Protein AF-0000000068945660 (afdb_homodimer)

Structure (mmCIF, N/CA/C/O backbone):
data_AF-0000000068945660-model_v1
#
loop_
_entity.id
_entity.type
_entity.pdbx_description
1 polymer 'Inositol polyphosphate multikinase'
#
loop_
_atom_site.group_PDB
_atom_site.id
_atom_site.type_symbol
_atom_site.label_atom_id
_atom_site.label_alt_id
_atom_site.label_comp_id
_atom_site.label_asym_id
_atom_site.label_entity_id
_atom_site.label_seq_id
_atom_site.pdbx_PDB_ins_code
_atom_site.Cartn_x
_atom_site.Cartn_y
_atom_site.Cartn_z
_atom_site.occupancy
_atom_site.B_iso_or_equiv
_atom_site.auth_seq_id
_atom_site.auth_comp_id
_atom_site.auth_asym_id
_atom_site.auth_atom_id
_atom_site.pdbx_PDB_model_num
ATOM 1 N N . MET A 1 1 ? -19.5 42.25 9.203 1 48.78 1 MET A N 1
ATOM 2 C CA . MET A 1 1 ? -18.922 41.156 8.406 1 48.78 1 MET A CA 1
ATOM 3 C C . MET A 1 1 ? -17.719 40.562 9.109 1 48.78 1 MET A C 1
ATOM 5 O O . MET A 1 1 ? -16.875 41.281 9.656 1 48.78 1 MET A O 1
ATOM 9 N N . LYS A 1 2 ? -17.875 39.281 9.578 1 67 2 LYS A N 1
ATOM 10 C CA . LYS A 1 2 ? -16.797 38.688 10.383 1 67 2 LYS A CA 1
ATOM 11 C C . LYS A 1 2 ? -15.461 38.844 9.672 1 67 2 LYS A C 1
ATOM 13 O O . LYS A 1 2 ? -15.352 38.562 8.469 1 67 2 LYS A O 1
ATOM 18 N N . MET A 1 3 ? -14.555 39.531 10.234 1 86.38 3 MET A N 1
ATOM 19 C CA . MET A 1 3 ? -13.25 39.812 9.633 1 86.38 3 MET A CA 1
ATOM 20 C C . MET A 1 3 ? -12.414 38.531 9.578 1 86.38 3 MET A C 1
ATOM 22 O O . MET A 1 3 ? -12.148 37.906 10.609 1 86.38 3 MET A O 1
ATOM 26 N N . LEU A 1 4 ? -12.234 37.969 8.391 1 94.12 4 LEU A N 1
ATOM 27 C CA . LEU A 1 4 ? -11.406 36.781 8.164 1 94.12 4 LEU A CA 1
ATOM 28 C C . LEU A 1 4 ? -9.93 37.188 8.102 1 94.12 4 LEU A C 1
ATOM 30 O O . LEU A 1 4 ? -9.586 38.25 7.621 1 94.12 4 LEU A O 1
ATOM 34 N N . LYS A 1 5 ? -9.141 36.406 8.711 1 93.69 5 LYS A N 1
ATOM 35 C CA . LYS A 1 5 ? -7.707 36.656 8.742 1 93.69 5 LYS A CA 1
ATOM 36 C C . LYS A 1 5 ? -6.922 35.438 8.242 1 93.69 5 LYS A C 1
ATOM 38 O O . LYS A 1 5 ? -7.484 34.344 8.102 1 93.69 5 LYS A O 1
ATOM 43 N N . ASP A 1 6 ? -5.633 35.594 7.969 1 92.81 6 ASP A N 1
ATOM 44 C CA . ASP A 1 6 ? -4.75 34.5 7.586 1 92.81 6 ASP A CA 1
ATOM 45 C C . ASP A 1 6 ? -4.598 33.5 8.727 1 92.81 6 ASP A C 1
ATOM 47 O O . ASP A 1 6 ? -4.504 33.906 9.898 1 92.81 6 ASP A O 1
ATOM 51 N N . PRO A 1 7 ? -4.629 32.25 8.422 1 93.56 7 PRO A N 1
ATOM 52 C CA . PRO A 1 7 ? -4.379 31.266 9.484 1 93.56 7 PRO A CA 1
ATOM 53 C C . PRO A 1 7 ? -2.934 31.281 9.977 1 93.56 7 PRO A C 1
ATOM 55 O O . PRO A 1 7 ? -2.008 31.031 9.203 1 93.56 7 PRO A O 1
ATOM 58 N N . GLU A 1 8 ? -2.76 31.453 11.195 1 89.75 8 GLU A N 1
ATOM 59 C CA . GLU A 1 8 ? -1.437 31.609 11.789 1 89.75 8 GLU A CA 1
ATOM 60 C C . GLU A 1 8 ? -0.674 30.297 11.797 1 89.75 8 GLU A C 1
ATOM 62 O O . GLU A 1 8 ? 0.556 30.281 11.719 1 89.75 8 GLU A O 1
ATOM 67 N N . HIS A 1 9 ? -1.387 29.172 11.75 1 91.25 9 HIS A N 1
ATOM 68 C CA . HIS A 1 9 ? -0.717 27.906 12.039 1 91.25 9 HIS A CA 1
ATOM 69 C C . HIS A 1 9 ? -0.735 26.984 10.828 1 91.25 9 HIS A C 1
ATOM 71 O O . HIS A 1 9 ? -0.518 25.781 10.961 1 91.25 9 HIS A O 1
ATOM 77 N N . GLN A 1 10 ? -0.951 27.547 9.711 1 89.25 10 GLN A N 1
ATOM 78 C CA . GLN A 1 10 ? -0.88 26.75 8.492 1 89.25 10 GLN A CA 1
ATOM 79 C C . GLN A 1 10 ? 0.529 26.203 8.273 1 89.25 10 GLN A C 1
ATOM 81 O O . GLN A 1 10 ? 1.512 26.938 8.43 1 89.25 10 GLN A O 1
ATOM 86 N N . VAL A 1 11 ? 0.665 24.938 7.906 1 89.81 11 VAL A N 1
ATOM 87 C CA . VAL A 1 11 ? 1.979 24.312 7.801 1 89.81 11 VAL A CA 1
ATOM 88 C C . VAL A 1 11 ? 2.291 24.016 6.34 1 89.81 11 VAL A C 1
ATOM 90 O O . VAL A 1 11 ? 3.457 23.891 5.957 1 89.81 11 VAL A O 1
ATOM 93 N N . ALA A 1 12 ? 1.271 23.75 5.574 1 86.25 12 ALA A N 1
ATOM 94 C CA . ALA A 1 12 ? 1.435 23.422 4.16 1 86.25 12 ALA A CA 1
ATOM 95 C C . ALA A 1 12 ? 0.231 23.875 3.344 1 86.25 12 ALA A C 1
ATOM 97 O O . ALA A 1 12 ? -0.66 24.547 3.867 1 86.25 12 ALA A O 1
ATOM 98 N N . GLY A 1 13 ? 0.303 23.609 2.078 1 82.44 13 GLY A N 1
ATOM 99 C CA . GLY A 1 13 ? -0.79 24.016 1.21 1 82.44 13 GLY A CA 1
ATOM 100 C C . GLY A 1 13 ? -0.585 25.391 0.594 1 82.44 13 GLY A C 1
ATOM 101 O O . GLY A 1 13 ? 0.469 26 0.772 1 82.44 13 GLY A O 1
ATOM 102 N N . HIS A 1 14 ? -1.622 25.781 -0.123 1 83.38 14 HIS A N 1
ATOM 103 C CA . HIS A 1 14 ? -1.577 27.078 -0.79 1 83.38 14 HIS A CA 1
ATOM 104 C C . HIS A 1 14 ? -1.813 28.219 0.199 1 83.38 14 HIS A C 1
ATOM 106 O O . HIS A 1 14 ? -2.953 28.469 0.594 1 83.38 14 HIS A O 1
ATOM 112 N N . MET A 1 15 ? -0.759 28.859 0.559 1 80.69 15 MET A N 1
ATOM 113 C CA . MET A 1 15 ? -0.824 29.922 1.568 1 80.69 15 MET A CA 1
ATOM 114 C C . MET A 1 15 ? -1.135 31.266 0.928 1 80.69 15 MET A C 1
ATOM 116 O O . MET A 1 15 ? -0.737 31.516 -0.21 1 80.69 15 MET A O 1
ATOM 120 N N . ALA A 1 16 ? -1.88 32.031 1.742 1 82.94 16 ALA A N 1
ATOM 121 C CA . ALA A 1 16 ? -2.139 33.406 1.333 1 82.94 16 ALA A CA 1
ATOM 122 C C . ALA A 1 16 ? -0.887 34.281 1.483 1 82.94 16 ALA A C 1
ATOM 124 O O . ALA A 1 16 ? -0.666 34.875 2.535 1 82.94 16 ALA A O 1
ATOM 125 N N . LYS A 1 17 ? 0.002 34.156 0.537 1 78.25 17 LYS A N 1
ATOM 126 C CA . LYS A 1 17 ? 1.239 34.938 0.564 1 78.25 17 LYS A CA 1
ATOM 127 C C . LYS A 1 17 ? 1.537 35.531 -0.804 1 78.25 17 LYS A C 1
ATOM 129 O O . LYS A 1 17 ? 1.308 34.906 -1.835 1 78.25 17 LYS A O 1
ATOM 134 N N . ASP A 1 18 ? 2.033 36.75 -0.7 1 80.19 18 ASP A N 1
ATOM 135 C CA . ASP A 1 18 ? 2.516 37.438 -1.901 1 80.19 18 ASP A CA 1
ATOM 136 C C . ASP A 1 18 ? 1.426 37.5 -2.971 1 80.19 18 ASP A C 1
ATOM 138 O O . ASP A 1 18 ? 1.672 37.188 -4.137 1 80.19 18 ASP A O 1
ATOM 142 N N . GLY A 1 19 ? 0.211 37.781 -2.564 1 81.81 19 GLY A N 1
ATOM 143 C CA . GLY A 1 19 ? -0.891 37.969 -3.494 1 81.81 19 GLY A CA 1
ATOM 144 C C . GLY A 1 19 ? -1.546 36.688 -3.914 1 81.81 19 GLY A C 1
ATOM 145 O O . GLY A 1 19 ? -2.475 36.688 -4.727 1 81.81 19 GLY A O 1
ATOM 146 N N . ARG A 1 20 ? -1.062 35.781 -3.406 1 87.88 20 ARG A N 1
ATOM 147 C CA . ARG A 1 20 ? -1.645 34.469 -3.732 1 87.88 20 ARG A CA 1
ATOM 148 C C . ARG A 1 20 ? -2.873 34.188 -2.875 1 87.88 20 ARG A C 1
ATOM 150 O O . ARG A 1 20 ? -2.91 34.562 -1.695 1 87.88 20 ARG A O 1
ATOM 157 N N . LEU A 1 21 ? -3.844 33.469 -3.514 1 93.06 21 LEU A N 1
ATOM 158 C CA . LEU A 1 21 ? -5.062 33.062 -2.832 1 93.06 21 LEU A CA 1
ATOM 159 C C . LEU A 1 21 ? -4.77 31.953 -1.821 1 93.06 21 LEU A C 1
ATOM 161 O O . LEU A 1 21 ? -4.055 31 -2.131 1 93.06 21 LEU A O 1
ATOM 165 N N . GLY A 1 22 ? -5.254 32.125 -0.575 1 95.19 22 GLY A N 1
ATOM 166 C CA . GLY A 1 22 ? -5.074 31.141 0.469 1 95.19 22 GLY A CA 1
ATOM 167 C C . GLY A 1 22 ? -6.238 31.062 1.436 1 95.19 22 GLY A C 1
ATOM 168 O O . GLY A 1 22 ? -7.223 31.797 1.285 1 95.19 22 GLY A O 1
ATOM 169 N N . PRO A 1 23 ? -6.105 30.188 2.328 1 96.75 23 PRO A N 1
ATOM 170 C CA . PRO A 1 23 ? -7.191 30.016 3.293 1 96.75 23 PRO A CA 1
ATOM 171 C C . PRO A 1 23 ? -7.266 31.156 4.305 1 96.75 23 PRO A C 1
ATOM 173 O O . PRO A 1 23 ? -6.34 31.969 4.398 1 96.75 23 PRO A O 1
ATOM 176 N N . LEU A 1 24 ? -8.438 31.188 4.996 1 96.69 24 LEU A N 1
ATOM 177 C CA . LEU A 1 24 ? -8.703 32.156 6.043 1 96.69 24 LEU A CA 1
ATOM 178 C C . LEU A 1 24 ? -9.328 31.516 7.262 1 96.69 24 LEU A C 1
ATOM 180 O O . LEU A 1 24 ? -9.797 30.375 7.184 1 96.69 24 LEU A O 1
ATOM 184 N N . VAL A 1 25 ? -9.258 32.219 8.391 1 97.25 25 VAL A N 1
ATOM 185 C CA . VAL A 1 25 ? -9.938 31.766 9.594 1 97.25 25 VAL A CA 1
ATOM 186 C C . VAL A 1 25 ? -10.734 32.938 10.203 1 97.25 25 VAL A C 1
ATOM 188 O O . VAL A 1 25 ? -10.391 34.094 10.008 1 97.25 25 VAL A O 1
ATOM 191 N N . ASP A 1 26 ? -11.82 32.594 10.961 1 96.62 26 ASP A N 1
ATOM 192 C CA . ASP A 1 26 ? -12.641 33.656 11.555 1 96.62 26 ASP A CA 1
ATOM 193 C C . ASP A 1 26 ? -12.266 33.875 13.016 1 96.62 26 ASP A C 1
ATOM 195 O O . ASP A 1 26 ? -12.82 34.75 13.68 1 96.62 26 ASP A O 1
ATOM 199 N N . GLY A 1 27 ? -11.414 33.062 13.562 1 94.44 27 GLY A N 1
ATOM 200 C CA . GLY A 1 27 ? -11.023 33.156 14.961 1 94.44 27 GLY A CA 1
ATOM 201 C C . GLY A 1 27 ? -12.039 32.562 15.914 1 94.44 27 GLY A C 1
ATOM 202 O O . GLY A 1 27 ? -11.922 32.719 17.125 1 94.44 27 GLY A O 1
ATOM 203 N N . GLU A 1 28 ? -12.992 31.953 15.344 1 96.19 28 GLU A N 1
ATOM 204 C CA . GLU A 1 28 ? -14.055 31.375 16.156 1 96.19 28 GLU A CA 1
ATOM 205 C C . GLU A 1 28 ? -14.234 29.891 15.844 1 96.19 28 GLU A C 1
ATOM 207 O O . GLU A 1 28 ? -15.328 29.344 15.984 1 96.19 28 GLU A O 1
ATOM 212 N N . GLY A 1 29 ? -13.164 29.344 15.25 1 97.31 29 GLY A N 1
ATOM 213 C CA . GLY A 1 29 ? -13.18 27.891 15.094 1 97.31 29 GLY A CA 1
ATOM 214 C C . GLY A 1 29 ? -13.508 27.453 13.68 1 97.31 29 GLY A C 1
ATOM 215 O O . GLY A 1 29 ? -13.688 26.25 13.43 1 97.31 29 GLY A O 1
ATOM 216 N N . ARG A 1 30 ? -13.57 28.406 12.789 1 98.12 30 ARG A N 1
ATOM 217 C CA . ARG A 1 30 ? -13.883 28.031 11.414 1 98.12 30 ARG A CA 1
ATOM 218 C C . ARG A 1 30 ? -12.711 28.312 10.484 1 98.12 30 ARG A C 1
ATOM 220 O O . ARG A 1 30 ? -12.016 29.328 10.648 1 98.12 30 ARG A O 1
ATOM 227 N N . PHE A 1 31 ? -12.508 27.469 9.586 1 98 31 PHE A N 1
ATOM 228 C CA . PHE A 1 31 ? -11.477 27.516 8.555 1 98 31 PHE A CA 1
ATOM 229 C C . PHE A 1 31 ? -12.102 27.641 7.172 1 98 31 PHE A C 1
ATOM 231 O O . PHE A 1 31 ? -13 26.859 6.82 1 98 31 PHE A O 1
ATOM 238 N N . PHE A 1 32 ? -11.688 28.641 6.402 1 97.81 32 PHE A N 1
ATOM 239 C CA . PHE A 1 32 ? -12.211 28.906 5.07 1 97.81 32 PHE A CA 1
ATOM 240 C C . PHE A 1 32 ? -11.18 28.578 4 1 97.81 32 PHE A C 1
ATOM 242 O O . PHE A 1 32 ? -10.195 29.297 3.834 1 97.81 32 PHE A O 1
ATOM 249 N N . LYS A 1 33 ? -11.422 27.531 3.27 1 97.25 33 LYS A N 1
ATOM 250 C CA . LYS A 1 33 ? -10.531 27.109 2.195 1 97.25 33 LYS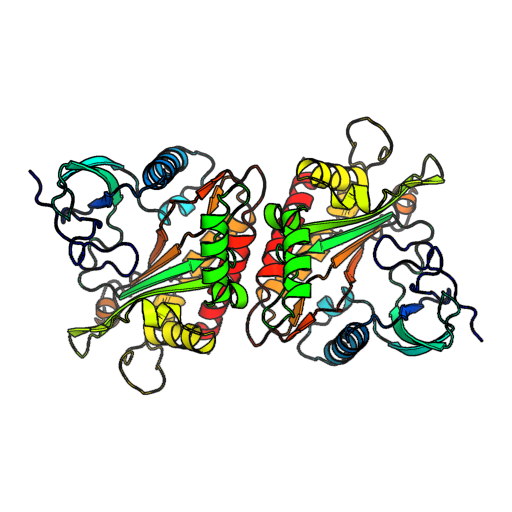 A CA 1
ATOM 251 C C . LYS A 1 33 ? -11.078 27.531 0.832 1 97.25 33 LYS A C 1
ATOM 253 O O . LYS A 1 33 ? -12.141 27.078 0.416 1 97.25 33 LYS A O 1
ATOM 258 N N . PRO A 1 34 ? -10.328 28.391 0.151 1 97 34 PRO A N 1
ATOM 259 C CA . PRO A 1 34 ? -10.844 28.812 -1.154 1 97 34 PRO A CA 1
ATOM 260 C C . PRO A 1 34 ? -10.914 27.672 -2.158 1 97 34 PRO A C 1
ATOM 262 O O . PRO A 1 34 ? -10.094 26.75 -2.111 1 97 34 PRO A O 1
ATOM 265 N N . PHE A 1 35 ? -11.906 27.734 -3.082 1 95.88 35 PHE A N 1
ATOM 266 C CA . PHE A 1 35 ? -11.992 26.766 -4.16 1 95.88 35 PHE A CA 1
ATOM 267 C C . PHE A 1 35 ? -10.758 26.828 -5.051 1 95.88 35 PHE A C 1
ATOM 269 O O . PHE A 1 35 ? -10.414 27.891 -5.559 1 95.88 35 PHE A O 1
ATOM 276 N N . GLN A 1 36 ? -10.156 25.688 -5.184 1 90.69 36 GLN A N 1
ATOM 277 C CA . GLN A 1 36 ? -9.023 25.609 -6.094 1 90.69 36 GLN A CA 1
ATOM 278 C C . GLN A 1 36 ? -9.484 25.469 -7.539 1 90.69 36 GLN A C 1
ATOM 280 O O . GLN A 1 36 ? -10.633 25.109 -7.797 1 90.69 36 GLN A O 1
ATOM 285 N N . SER A 1 37 ? -8.656 25.703 -8.43 1 88.31 37 SER A N 1
ATOM 286 C CA . SER A 1 37 ? -8.984 25.781 -9.844 1 88.31 37 SER A CA 1
ATOM 287 C C . SER A 1 37 ? -9.164 24.391 -10.445 1 88.31 37 SER A C 1
ATOM 289 O O . SER A 1 37 ? -8.961 23.375 -9.766 1 88.31 37 SER A O 1
ATOM 291 N N . ASN A 1 38 ? -9.688 24.375 -11.625 1 87.75 38 ASN A N 1
ATOM 292 C CA . ASN A 1 38 ? -9.781 23.188 -12.469 1 87.75 38 ASN A CA 1
ATOM 293 C C . ASN A 1 38 ? -10.656 22.125 -11.828 1 87.75 38 ASN A C 1
ATOM 295 O O . ASN A 1 38 ? -10.336 20.938 -11.891 1 87.75 38 ASN A O 1
ATOM 299 N N . GLY A 1 39 ? -11.703 22.609 -11.125 1 90.81 39 GLY A N 1
ATOM 300 C CA . GLY A 1 39 ? -12.688 21.672 -10.609 1 90.81 39 GLY A CA 1
ATOM 301 C C . GLY A 1 39 ? -12.289 21.062 -9.281 1 90.81 39 GLY A C 1
ATOM 302 O O . GLY A 1 39 ? -13.078 20.328 -8.664 1 90.81 39 GLY A O 1
ATOM 303 N N . ARG A 1 40 ? -11.156 21.359 -8.773 1 92.31 40 ARG A N 1
ATOM 304 C CA . ARG A 1 40 ? -10.625 20.766 -7.547 1 92.31 40 ARG A CA 1
ATOM 305 C C . ARG A 1 40 ? -11.438 21.203 -6.332 1 92.31 40 ARG A C 1
ATOM 307 O O . ARG A 1 40 ? -11.703 20.406 -5.434 1 92.31 40 ARG A O 1
ATOM 314 N N . GLY A 1 41 ? -11.75 22.5 -6.301 1 95.44 41 GLY A N 1
ATOM 315 C CA . GLY A 1 41 ? -12.578 23 -5.211 1 95.44 41 GLY A CA 1
ATOM 316 C C . GLY A 1 41 ? -13.945 22.344 -5.152 1 95.44 41 GLY A C 1
ATOM 317 O O . GLY A 1 41 ? -14.414 21.969 -4.074 1 95.44 41 GLY A O 1
ATOM 318 N N . GLU A 1 42 ? -14.547 22.219 -6.316 1 96.38 42 GLU A N 1
ATOM 319 C CA . GLU A 1 42 ? -15.852 21.562 -6.41 1 96.38 42 GLU A CA 1
ATOM 320 C C . GLU A 1 42 ? -15.766 20.094 -5.984 1 96.38 42 GLU A C 1
ATOM 322 O O . GLU A 1 42 ? -16.641 19.594 -5.289 1 96.38 42 GLU A O 1
ATOM 327 N N . ASN A 1 43 ? -14.734 19.438 -6.402 1 96.75 43 ASN A N 1
ATOM 328 C CA . ASN A 1 43 ? -14.539 18.031 -6.035 1 96.75 43 ASN A CA 1
ATOM 329 C C . ASN A 1 43 ? -14.422 17.859 -4.523 1 96.75 43 ASN A C 1
ATOM 331 O O . ASN A 1 43 ? -15.008 16.938 -3.957 1 96.75 43 ASN A O 1
ATOM 335 N N . GLU A 1 44 ? -13.672 18.734 -3.963 1 98.06 44 GLU A N 1
ATOM 336 C CA . GLU A 1 44 ? -13.484 18.641 -2.518 1 98.06 44 GLU A CA 1
ATOM 337 C C . GLU A 1 44 ? -14.789 18.906 -1.776 1 98.06 44 GLU A C 1
ATOM 339 O O . GLU A 1 44 ? -15.125 18.219 -0.812 1 98.06 44 GLU A O 1
ATOM 344 N N . ALA A 1 45 ? -15.523 19.906 -2.203 1 97.94 45 ALA A N 1
ATOM 345 C CA . ALA A 1 45 ? -16.828 20.188 -1.597 1 97.94 45 ALA A CA 1
ATOM 346 C C . ALA A 1 45 ? -17.766 18.984 -1.728 1 97.94 45 ALA A C 1
ATOM 348 O O . ALA A 1 45 ? -18.438 18.625 -0.769 1 97.94 45 ALA A O 1
ATOM 349 N N . LYS A 1 46 ? -17.781 18.422 -2.891 1 97.62 46 LYS A N 1
ATOM 350 C CA . LYS A 1 46 ? -18.609 17.25 -3.133 1 97.62 46 LYS A CA 1
ATOM 351 C C . LYS A 1 46 ? -18.203 16.094 -2.211 1 97.62 46 LYS A C 1
ATOM 353 O O . LYS A 1 46 ? -19.062 15.367 -1.708 1 97.62 46 LYS A O 1
ATOM 358 N N . PHE A 1 47 ? -16.969 15.906 -2.006 1 98.38 47 PHE A N 1
ATOM 359 C CA . PHE A 1 47 ? -16.484 14.875 -1.084 1 98.38 47 PHE A CA 1
ATOM 360 C C . PHE A 1 47 ? -17.047 15.109 0.316 1 98.38 47 PHE A C 1
ATOM 362 O O . PHE A 1 47 ? -17.609 14.203 0.924 1 98.38 47 PHE A O 1
ATOM 369 N N . TYR A 1 48 ? -16.828 16.344 0.796 1 98.06 48 TYR A N 1
ATOM 370 C CA . TYR A 1 48 ? -17.281 16.641 2.15 1 98.06 48 TYR A CA 1
ATOM 371 C C . TYR A 1 48 ? -18.781 16.422 2.279 1 98.06 48 TYR A C 1
ATOM 373 O O . TYR A 1 48 ? -19.25 15.906 3.297 1 98.06 48 TYR A O 1
ATOM 381 N N . GLU A 1 49 ? -19.469 16.797 1.256 1 97.06 49 GLU A N 1
ATOM 382 C CA . GLU A 1 49 ? -20.922 16.609 1.271 1 97.06 49 GLU A CA 1
ATOM 383 C C . GLU A 1 49 ? -21.281 15.125 1.329 1 97.06 49 GLU A C 1
ATOM 385 O O . GLU A 1 49 ? -22.094 14.711 2.158 1 97.06 49 GLU A O 1
ATOM 390 N N . SER A 1 50 ? -20.6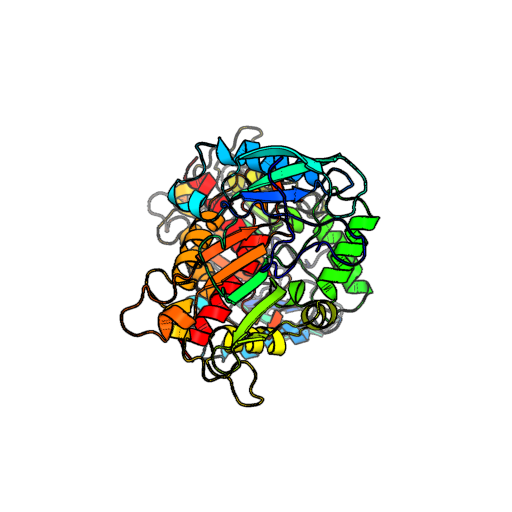41 14.375 0.506 1 96.56 50 SER A N 1
ATOM 391 C CA . SER A 1 50 ? -20.875 12.938 0.454 1 96.56 50 SER A CA 1
ATOM 392 C C . SER A 1 50 ? -20.422 12.25 1.74 1 96.56 50 SER A C 1
ATOM 394 O O . SER A 1 50 ? -21.156 11.438 2.309 1 96.56 50 SER A O 1
ATOM 396 N N . PHE A 1 51 ? -19.328 12.594 2.215 1 97.75 51 PHE A N 1
ATOM 397 C CA . PHE A 1 51 ? -18.719 11.977 3.391 1 97.75 51 PHE A CA 1
ATOM 398 C C . PHE A 1 51 ? -19.562 12.258 4.637 1 97.75 51 PHE A C 1
ATOM 400 O O . PHE A 1 51 ? -19.797 11.359 5.445 1 97.75 51 PHE A O 1
ATOM 407 N N . SER A 1 52 ? -20 13.484 4.781 1 95.88 52 SER A N 1
ATOM 408 C CA . SER A 1 52 ? -20.703 13.906 5.988 1 95.88 52 SER A CA 1
ATOM 409 C C . SER A 1 52 ? -22.047 13.195 6.125 1 95.88 52 SER A C 1
ATOM 411 O O . SER A 1 52 ? -22.531 12.977 7.242 1 95.88 52 SER A O 1
ATOM 413 N N . SER A 1 53 ? -22.594 12.75 5.059 1 95.12 53 SER A N 1
ATOM 414 C CA . SER A 1 53 ? -23.922 12.141 5.098 1 95.12 53 SER A CA 1
ATOM 415 C C . SER A 1 53 ? -23.844 10.633 4.891 1 95.12 53 SER A C 1
ATOM 417 O O . SER A 1 53 ? -24.859 9.938 4.945 1 95.12 53 SER A O 1
ATOM 419 N N . ASN A 1 54 ? -22.688 10.117 4.668 1 97.12 54 ASN A N 1
ATOM 420 C CA . ASN A 1 54 ? -22.547 8.703 4.34 1 97.12 54 ASN A CA 1
ATOM 421 C C . ASN A 1 54 ? -22.656 7.828 5.582 1 97.12 54 ASN A C 1
ATOM 423 O O . ASN A 1 54 ? -21.734 7.801 6.41 1 97.12 54 ASN A O 1
ATOM 427 N N . LYS A 1 55 ? -23.625 7.066 5.73 1 97.06 55 LYS A N 1
ATOM 428 C CA . LYS A 1 55 ? -23.906 6.262 6.914 1 97.06 55 LYS A CA 1
ATOM 429 C C . LYS A 1 55 ? -22.953 5.074 7.012 1 97.06 55 LYS A C 1
ATOM 431 O O . LYS A 1 55 ? -22.844 4.441 8.07 1 97.06 55 LYS A O 1
ATOM 436 N N . ASN A 1 56 ? -22.281 4.773 5.949 1 97.19 56 ASN A N 1
ATOM 437 C CA . ASN A 1 56 ? -21.359 3.648 5.941 1 97.19 56 ASN A CA 1
ATOM 438 C C . ASN A 1 56 ? -20 4.035 6.543 1 97.19 56 ASN A C 1
ATOM 440 O O . ASN A 1 56 ? -19.141 3.176 6.746 1 97.19 56 ASN A O 1
ATOM 444 N N . VAL A 1 57 ? -19.766 5.273 6.832 1 97.88 57 VAL A N 1
ATOM 445 C CA . VAL A 1 57 ? -18.562 5.711 7.531 1 97.88 57 VAL A CA 1
ATOM 446 C C . VAL A 1 57 ? -18.766 5.609 9.039 1 97.88 57 VAL A C 1
ATOM 448 O O . VAL A 1 57 ? -19.672 6.254 9.594 1 97.88 57 VAL A O 1
ATOM 451 N N . PRO A 1 58 ? -17.922 4.84 9.719 1 97.81 58 PRO A N 1
ATOM 452 C CA . PRO A 1 58 ? -18.094 4.695 11.164 1 97.81 58 PRO A CA 1
ATOM 453 C C . PRO A 1 58 ? -17.906 6.008 11.922 1 97.81 58 PRO A C 1
ATOM 455 O O . PRO A 1 58 ? -17.047 6.816 11.547 1 97.81 58 PRO A O 1
ATOM 458 N N . ASP A 1 59 ? -18.547 6.145 13.023 1 97.12 59 ASP A N 1
ATOM 459 C CA . ASP A 1 59 ? -18.5 7.371 13.812 1 97.12 59 ASP A CA 1
ATOM 460 C C . ASP A 1 59 ? -17.078 7.648 14.32 1 97.12 59 ASP A C 1
ATOM 462 O O . ASP A 1 59 ? -16.625 8.797 14.305 1 97.12 59 ASP A O 1
ATOM 466 N N . HIS A 1 60 ? -16.453 6.625 14.719 1 96.75 60 HIS A N 1
ATOM 467 C CA . HIS A 1 60 ? -15.141 6.816 15.312 1 96.75 60 HIS A CA 1
ATOM 468 C C . HIS A 1 60 ? -14.117 7.23 14.25 1 96.75 60 HIS A C 1
ATOM 470 O O . HIS A 1 60 ? -13.023 7.691 14.586 1 96.75 60 HIS A O 1
ATOM 476 N N . ILE A 1 61 ? -14.453 7.039 12.922 1 98.38 61 ILE A N 1
ATOM 477 C CA . ILE A 1 61 ? -13.578 7.445 11.828 1 98.38 61 ILE A CA 1
ATOM 478 C C . ILE A 1 61 ? -13.836 8.914 11.484 1 98.38 61 ILE A C 1
ATOM 480 O O . ILE A 1 61 ? -12.914 9.633 11.086 1 98.38 61 ILE A O 1
ATOM 484 N N . ARG A 1 62 ? -15.008 9.43 11.664 1 97.69 62 ARG A N 1
ATOM 485 C CA . ARG A 1 62 ? -15.414 10.781 11.289 1 97.69 62 ARG A CA 1
ATOM 486 C C . ARG A 1 62 ? -14.57 11.828 12.008 1 97.69 62 ARG A C 1
ATOM 488 O O . ARG A 1 62 ? -14.305 12.906 11.469 1 97.69 62 ARG A O 1
ATOM 495 N N . GLY A 1 63 ? -14.141 11.438 13.148 1 97.12 63 GLY A N 1
ATOM 496 C CA . GLY A 1 63 ? -13.367 12.367 13.953 1 97.12 63 GLY A CA 1
ATOM 497 C C . GLY A 1 63 ? -12.016 12.703 13.352 1 97.12 63 GLY A C 1
ATOM 498 O O . GLY A 1 63 ? -11.367 13.672 13.758 1 97.12 63 GLY A O 1
ATOM 499 N N . TYR A 1 64 ? -11.555 11.914 12.398 1 98.62 64 TYR A N 1
ATOM 500 C CA . TYR A 1 64 ? -10.258 12.141 11.773 1 98.62 64 TYR A CA 1
ATOM 501 C C . TYR A 1 64 ? -10.391 13.102 10.594 1 98.62 64 TYR A C 1
ATOM 503 O O . TYR A 1 64 ? -9.406 13.383 9.906 1 98.62 64 TYR A O 1
ATOM 511 N N . PHE A 1 65 ? -11.562 13.594 10.344 1 98.62 65 PHE A N 1
ATOM 512 C CA . PHE A 1 65 ? -11.836 14.531 9.258 1 98.62 65 PHE A CA 1
ATOM 513 C C . PHE A 1 65 ? -12.391 15.844 9.805 1 98.62 65 PHE A C 1
ATOM 515 O O . PHE A 1 65 ? -13.18 15.844 10.75 1 98.62 65 PHE A O 1
ATOM 522 N N . PRO A 1 66 ? -11.961 16.984 9.195 1 98 66 PRO A N 1
ATOM 523 C CA . PRO A 1 66 ? -12.594 18.234 9.625 1 98 66 PRO A CA 1
ATOM 524 C C . PRO A 1 66 ? -14.102 18.234 9.406 1 98 66 PRO A C 1
ATOM 526 O O . PRO A 1 66 ? -14.586 17.719 8.391 1 98 66 PRO A O 1
ATOM 529 N N . VAL A 1 67 ? -14.758 18.781 10.328 1 97.94 67 VAL A N 1
ATOM 530 C CA . VAL A 1 67 ? -16.203 18.906 10.164 1 97.94 67 VAL A CA 1
ATOM 531 C C . VAL A 1 67 ? -16.516 19.906 9.055 1 97.94 67 VAL A C 1
ATOM 533 O O . VAL A 1 67 ? -15.914 20.984 8.992 1 97.94 67 VAL A O 1
ATOM 536 N N . TYR A 1 68 ? -17.406 19.531 8.234 1 98.12 68 TYR A N 1
ATOM 537 C CA . TYR A 1 68 ? -17.812 20.328 7.078 1 98.12 68 TYR A CA 1
ATOM 538 C C . TYR A 1 68 ? -19.031 21.188 7.406 1 98.12 68 TYR A C 1
ATOM 540 O O . TYR A 1 68 ? -20.047 20.688 7.906 1 98.12 68 TYR A O 1
ATOM 548 N N . HIS A 1 69 ? -18.969 22.484 7.137 1 98 69 HIS A N 1
ATOM 549 C CA . HIS A 1 69 ? -20.047 23.406 7.457 1 98 69 HIS A CA 1
ATOM 550 C C . HIS A 1 69 ? -20.656 24.016 6.191 1 98 69 HIS A C 1
ATOM 552 O O . HIS A 1 69 ? -21.328 25.047 6.254 1 98 69 HIS A O 1
ATOM 558 N N . GLY A 1 70 ? -20.266 23.422 5.043 1 97.81 70 GLY A N 1
ATOM 559 C CA . GLY A 1 70 ? -20.812 23.922 3.787 1 97.81 70 GLY A CA 1
ATOM 560 C C . GLY A 1 70 ? -19.844 24.828 3.047 1 97.81 70 GLY A C 1
ATOM 561 O O . GLY A 1 70 ? -18.641 24.703 3.189 1 97.81 70 GLY A O 1
ATOM 562 N N . THR A 1 71 ? -20.375 25.562 2.127 1 98.06 71 THR A N 1
ATOM 563 C CA . THR A 1 71 ? -19.609 26.531 1.344 1 98.06 71 THR A CA 1
ATOM 564 C C . THR A 1 71 ? -20.141 27.953 1.562 1 98.06 71 THR A C 1
ATOM 566 O O . THR A 1 71 ? -21.312 28.141 1.908 1 98.06 71 THR A O 1
ATOM 569 N N . GLN A 1 72 ? -19.312 28.922 1.491 1 97.94 72 GLN A N 1
ATOM 570 C CA . GLN A 1 72 ? -19.672 30.328 1.606 1 97.94 72 GLN A CA 1
ATOM 571 C C . GLN A 1 72 ? -18.891 31.188 0.604 1 97.94 72 GLN A C 1
ATOM 573 O O . GLN A 1 72 ? -17.75 30.875 0.277 1 97.94 72 GLN A O 1
ATOM 578 N N . VAL A 1 73 ? -19.516 32.188 0.084 1 97.75 73 VAL A N 1
ATOM 579 C CA . VAL A 1 73 ? -18.828 33.188 -0.732 1 97.75 73 VAL A CA 1
ATOM 580 C C . VAL A 1 73 ? -18.312 34.312 0.157 1 97.75 73 VAL A C 1
ATOM 582 O O . VAL A 1 73 ? -19.094 35 0.818 1 97.75 73 VAL A O 1
ATOM 585 N N . VAL A 1 74 ? -17.031 34.5 0.216 1 97.25 74 VAL A N 1
ATOM 586 C CA . VAL A 1 74 ? -16.438 35.531 1.069 1 97.25 74 VAL A CA 1
ATOM 587 C C . VAL A 1 74 ? -15.344 36.25 0.306 1 97.25 74 VAL A C 1
ATOM 589 O O . VAL A 1 74 ? -14.953 35.844 -0.789 1 97.25 74 VAL A O 1
ATOM 592 N N . GLU A 1 75 ? -14.945 37.375 0.883 1 95.69 75 GLU A N 1
ATOM 593 C CA . GLU A 1 75 ? -13.836 38.094 0.28 1 95.69 75 GLU A CA 1
ATOM 594 C C . GLU A 1 75 ? -12.562 37.25 0.255 1 95.69 75 GLU A C 1
ATOM 596 O O . GLU A 1 75 ? -12.164 36.688 1.277 1 95.69 75 GLU A O 1
ATOM 601 N N . ALA A 1 76 ? -11.977 37.156 -0.921 1 94.88 76 ALA A N 1
ATOM 602 C CA . ALA A 1 76 ? -10.766 36.375 -1.081 1 94.88 76 ALA A CA 1
ATOM 603 C C . ALA A 1 76 ? -9.586 37 -0.368 1 94.88 76 ALA A C 1
ATOM 605 O O . ALA A 1 76 ? -9.508 38.25 -0.26 1 94.88 76 ALA A O 1
ATOM 606 N N . SER A 1 77 ? -8.688 36.188 0.046 1 92.81 77 SER A N 1
ATOM 607 C CA . SER A 1 77 ? -7.527 36.656 0.803 1 92.81 77 SER A CA 1
ATOM 608 C C . SER A 1 77 ? -6.652 37.594 -0.036 1 92.81 77 SER A C 1
ATOM 610 O O . SER A 1 77 ? -5.949 38.438 0.502 1 92.81 77 SER A O 1
ATOM 612 N N . ASN A 1 78 ? -6.691 37.406 -1.338 1 92.12 78 ASN A N 1
ATOM 613 C CA . ASN A 1 78 ? -5.797 38.188 -2.201 1 92.12 78 ASN A CA 1
ATOM 614 C C . ASN A 1 78 ? -6.488 39.406 -2.781 1 92.12 78 ASN A C 1
ATOM 616 O O . ASN A 1 78 ? -5.973 40.031 -3.703 1 92.12 78 ASN A O 1
ATOM 620 N N . GLY A 1 79 ? -7.68 39.656 -2.426 1 90.44 79 GLY A N 1
ATOM 621 C CA . GLY A 1 79 ? -8.375 40.844 -2.836 1 90.44 79 GLY A CA 1
ATOM 622 C C . GLY A 1 79 ? -9.016 40.719 -4.207 1 90.44 79 GLY A C 1
ATOM 623 O O . GLY A 1 79 ? -9.406 41.75 -4.805 1 90.44 79 GLY A O 1
ATOM 624 N N . SER A 1 80 ? -9.086 39.562 -4.734 1 92.94 80 SER A N 1
ATOM 625 C CA . SER A 1 80 ? -9.594 39.375 -6.086 1 92.94 80 SER A CA 1
ATOM 626 C C . SER A 1 80 ? -11.117 39.438 -6.117 1 92.94 80 SER A C 1
ATOM 628 O O . SER A 1 80 ? -11.734 39.188 -7.16 1 92.94 80 SER A O 1
ATOM 630 N N . GLY A 1 81 ? -11.742 39.75 -5.012 1 94.44 81 GLY A N 1
ATOM 631 C CA . GLY A 1 81 ? -13.195 39.781 -4.922 1 94.44 81 GLY A CA 1
ATOM 632 C C . GLY A 1 81 ? -13.766 38.594 -4.133 1 94.44 81 GLY A C 1
ATOM 633 O O . GLY A 1 81 ? -13.031 37.906 -3.432 1 94.44 81 GLY A O 1
ATOM 634 N N . LYS A 1 82 ? -15.031 38.5 -4.215 1 96.94 82 LYS A N 1
ATOM 635 C CA . LYS A 1 82 ? -15.695 37.438 -3.486 1 96.94 82 LYS A CA 1
ATOM 636 C C . LYS A 1 82 ? -15.586 36.094 -4.23 1 96.94 82 LYS A C 1
ATOM 638 O O . LYS A 1 82 ? -15.891 36.031 -5.426 1 96.94 82 LYS A O 1
ATOM 643 N N . LEU A 1 83 ? -15.109 35.094 -3.566 1 96.12 83 LEU A N 1
ATOM 644 C CA . LEU A 1 83 ? -14.945 33.781 -4.148 1 96.12 83 LEU A CA 1
ATOM 645 C C . LEU A 1 83 ? -15.539 32.688 -3.24 1 96.12 83 LEU A C 1
ATOM 647 O O . LEU A 1 83 ? -15.664 32.906 -2.029 1 96.12 83 LEU A O 1
ATOM 651 N N . PRO A 1 84 ? -15.961 31.609 -3.84 1 97.31 84 PRO A N 1
ATOM 652 C CA . PRO A 1 84 ? -16.453 30.516 -3.014 1 97.31 84 PRO A CA 1
ATOM 653 C C . PRO A 1 84 ? -15.367 29.859 -2.174 1 97.31 84 PRO A C 1
ATOM 655 O O . PRO A 1 84 ? -14.234 29.703 -2.641 1 97.31 84 PRO A O 1
ATOM 658 N N . HIS A 1 85 ? -15.711 29.594 -0.881 1 98 85 HIS A N 1
ATOM 659 C CA . HIS A 1 85 ? -14.852 28.891 0.069 1 98 85 HIS A CA 1
ATOM 660 C C . HIS A 1 85 ? -15.578 27.719 0.709 1 98 85 HIS A C 1
ATOM 662 O O . HIS A 1 85 ? -16.781 27.797 0.972 1 98 85 HIS A O 1
ATOM 668 N N . ILE A 1 86 ? -14.852 26.609 0.899 1 98.12 86 ILE A N 1
ATOM 669 C CA . ILE A 1 86 ? -15.328 25.562 1.797 1 98.12 86 ILE A CA 1
ATOM 670 C C . ILE A 1 86 ? -15.117 26 3.246 1 98.12 86 ILE A C 1
ATOM 672 O O . ILE A 1 86 ? -14.07 26.531 3.598 1 98.12 86 ILE A O 1
ATOM 676 N N . VAL A 1 87 ? -16.125 25.781 4.043 1 98.38 87 VAL A N 1
ATOM 677 C CA . VAL A 1 87 ? -16.047 26.141 5.457 1 98.38 87 VAL A CA 1
ATOM 678 C C . VAL A 1 87 ? -15.898 24.859 6.297 1 98.38 87 VAL A C 1
ATOM 680 O O . VAL A 1 87 ? -16.766 24 6.266 1 98.38 87 VAL A O 1
ATOM 683 N N . LEU A 1 88 ? -14.789 24.781 7.035 1 98.38 88 LEU A N 1
ATOM 684 C CA . LEU A 1 88 ? -14.461 23.625 7.859 1 98.38 88 LEU A CA 1
ATOM 685 C C . LEU A 1 88 ? -14.172 24.062 9.297 1 98.38 88 LEU A C 1
ATOM 687 O O . LEU A 1 88 ? -13.984 25.234 9.57 1 98.38 88 LEU A O 1
ATOM 691 N N . ASP A 1 89 ? -14.18 23.078 10.156 1 98 89 ASP A N 1
ATOM 692 C CA . ASP A 1 89 ? -13.578 23.344 11.461 1 98 89 ASP A CA 1
ATOM 693 C C . ASP A 1 89 ? -12.094 23.688 11.32 1 98 89 ASP A C 1
ATOM 695 O O . ASP A 1 89 ? -11.375 23.062 10.539 1 98 89 ASP A O 1
ATOM 699 N N . ASP A 1 90 ? -11.742 24.75 12.016 1 97.75 90 ASP A N 1
ATOM 700 C CA . ASP A 1 90 ? -10.312 24.969 12.25 1 97.75 90 ASP A CA 1
ATOM 701 C C . ASP A 1 90 ? -9.758 23.938 13.227 1 97.75 90 ASP A C 1
ATOM 703 O O . ASP A 1 90 ? -9.953 24.047 14.438 1 97.75 90 ASP A O 1
ATOM 707 N N . VAL A 1 91 ? -8.977 22.984 12.758 1 97.38 91 VAL A N 1
ATOM 708 C CA . VAL A 1 91 ? -8.648 21.797 13.539 1 97.38 91 VAL A CA 1
ATOM 709 C C . VAL A 1 91 ? -7.656 22.156 14.641 1 97.38 91 VAL A C 1
ATOM 711 O O . VAL A 1 91 ? -7.52 21.422 15.625 1 97.38 91 VAL A O 1
ATOM 714 N N . VAL A 1 92 ? -7.012 23.234 14.547 1 97.12 92 VAL A N 1
ATOM 715 C CA . VAL A 1 92 ? -6.043 23.594 15.57 1 97.12 92 VAL A CA 1
ATOM 716 C C . VAL A 1 92 ? -6.617 24.688 16.469 1 97.12 92 VAL A C 1
ATOM 718 O O . VAL A 1 92 ? -5.891 25.312 17.25 1 97.12 92 VAL A O 1
ATOM 721 N N . TYR A 1 93 ? -7.934 25 16.266 1 96.38 93 TYR A N 1
ATOM 722 C CA . TYR A 1 93 ? -8.57 25.969 17.141 1 96.38 93 TYR A CA 1
ATOM 723 C C . TYR A 1 93 ? -8.438 25.562 18.609 1 96.38 93 TYR A C 1
ATOM 725 O O . TYR A 1 93 ? -8.656 24.391 18.953 1 96.38 93 TYR A O 1
ATOM 733 N N . GLY A 1 94 ? -8.031 26.453 19.438 1 94.5 94 GLY A N 1
ATOM 734 C CA . GLY A 1 94 ? -7.863 26.172 20.859 1 94.5 94 GLY A CA 1
ATOM 735 C C . GLY A 1 94 ? -6.449 25.766 21.219 1 94.5 94 GLY A C 1
ATOM 736 O O . GLY A 1 94 ? -6.141 25.547 22.391 1 94.5 94 GLY A O 1
ATOM 737 N N . TYR A 1 95 ? -5.57 25.578 20.266 1 95.56 95 TYR A N 1
ATOM 738 C CA . TYR A 1 95 ? -4.152 25.328 20.5 1 95.56 95 TYR A CA 1
ATOM 739 C C . TYR A 1 95 ? -3.352 26.625 20.406 1 95.56 95 TYR A C 1
ATOM 741 O O . TYR A 1 95 ? -3.178 27.172 19.328 1 95.56 95 TYR A O 1
ATOM 749 N N . PRO A 1 96 ? -2.893 27.125 21.5 1 93.31 96 PRO A N 1
ATOM 750 C CA . PRO A 1 96 ? -2.197 28.406 21.469 1 93.31 96 PRO A CA 1
ATOM 751 C C . PRO A 1 96 ? -0.945 28.375 20.594 1 93.31 96 PRO A C 1
ATOM 753 O O . PRO A 1 96 ? -0.749 29.266 19.75 1 93.31 96 PRO A O 1
ATOM 756 N N . ASN A 1 97 ? -0.038 27.359 20.75 1 94.75 97 ASN A N 1
ATOM 757 C CA . ASN A 1 97 ? 1.188 27.203 19.969 1 94.75 97 ASN A CA 1
ATOM 758 C C . ASN A 1 97 ? 1.371 25.766 19.5 1 94.75 97 ASN A C 1
ATOM 760 O O . ASN A 1 97 ? 2.309 25.078 19.922 1 94.75 97 ASN A O 1
ATOM 764 N N . PRO A 1 98 ? 0.514 25.359 18.547 1 96.25 98 PRO A N 1
ATOM 765 C CA . PRO A 1 98 ? 0.573 23.953 18.125 1 96.25 98 PRO A CA 1
ATOM 766 C C . PRO A 1 98 ? 1.796 23.656 17.266 1 96.25 98 PRO A C 1
ATOM 768 O O . PRO A 1 98 ? 2.146 24.438 16.375 1 96.25 98 PRO A O 1
ATOM 771 N N . SER A 1 99 ? 2.535 22.594 17.625 1 97.31 99 SER A N 1
ATOM 772 C CA . SER A 1 99 ? 3.438 21.969 16.656 1 97.31 99 SER A CA 1
ATOM 773 C C . SER A 1 99 ? 2.676 21.078 15.688 1 97.31 99 SER A C 1
ATOM 775 O O . SER A 1 99 ? 1.872 20.234 16.109 1 97.31 99 SER A O 1
ATOM 777 N N . GLY A 1 100 ? 2.863 21.328 14.375 1 97.88 100 GLY A N 1
ATOM 778 C CA . GLY A 1 100 ? 2.115 20.578 13.367 1 97.88 100 GLY A CA 1
ATOM 779 C C . GLY A 1 100 ? 2.975 20.109 12.219 1 97.88 100 GLY A C 1
ATOM 780 O O . GLY A 1 100 ? 3.992 20.719 11.898 1 97.88 100 GLY A O 1
ATOM 781 N N . MET A 1 101 ? 2.543 19.031 11.633 1 98 101 MET A N 1
ATOM 782 C CA . MET A 1 101 ? 3.23 18.438 10.484 1 98 101 MET A CA 1
ATOM 783 C C . MET A 1 101 ? 2.234 17.859 9.484 1 98 101 MET A C 1
ATOM 785 O O . MET A 1 101 ? 1.269 17.203 9.875 1 98 101 MET A O 1
ATOM 789 N N . ASP A 1 102 ? 2.434 18.172 8.25 1 98.31 102 ASP A N 1
ATOM 790 C CA . ASP A 1 102 ? 1.638 17.656 7.137 1 98.31 102 ASP A CA 1
ATOM 791 C C . ASP A 1 102 ? 2.422 16.625 6.336 1 98.31 102 ASP A C 1
ATOM 793 O O . ASP A 1 102 ? 3.52 16.906 5.852 1 98.31 102 ASP A O 1
ATOM 797 N N . VAL A 1 103 ? 1.885 15.414 6.219 1 98.69 103 VAL A N 1
ATOM 798 C CA . VAL A 1 103 ? 2.529 14.312 5.508 1 98.69 103 VAL A CA 1
ATOM 799 C C . VAL A 1 103 ? 1.596 13.781 4.422 1 98.69 103 VAL A C 1
ATOM 801 O O . VAL A 1 103 ? 0.526 13.25 4.723 1 98.69 103 VAL A O 1
ATOM 804 N N . LYS A 1 104 ? 2.021 13.969 3.152 1 98.56 104 LYS A N 1
ATOM 805 C CA . LYS A 1 104 ? 1.24 13.391 2.062 1 98.56 104 LYS A CA 1
ATOM 806 C C . LYS A 1 104 ? 1.447 11.883 1.977 1 98.56 104 LYS A C 1
ATOM 808 O O . LYS A 1 104 ? 2.582 11.406 2.012 1 98.56 104 LYS A O 1
ATOM 813 N N . ILE A 1 105 ? 0.331 11.125 1.867 1 98.81 105 ILE A N 1
ATOM 814 C CA . ILE A 1 105 ? 0.386 9.672 1.953 1 98.81 105 ILE A CA 1
ATOM 815 C C . ILE A 1 105 ? 0.119 9.062 0.578 1 98.81 105 ILE A C 1
ATOM 817 O O . ILE A 1 105 ? -0.8 9.484 -0.128 1 98.81 105 ILE A O 1
ATOM 821 N N . GLY A 1 106 ? 0.88 8.023 0.265 1 98.5 106 GLY A N 1
ATOM 822 C CA . GLY A 1 106 ? 0.773 7.324 -1.004 1 98.5 106 GLY A CA 1
ATOM 823 C C . GLY A 1 106 ? 2.023 7.438 -1.854 1 98.5 106 GLY A C 1
ATOM 824 O O . GLY A 1 106 ? 2.701 8.469 -1.839 1 98.5 106 GLY A O 1
ATOM 825 N N . SER A 1 107 ? 2.328 6.461 -2.617 1 98.06 107 SER A N 1
ATOM 826 C CA . SER A 1 107 ? 3.516 6.461 -3.465 1 98.06 107 SER A CA 1
ATOM 827 C C . SER A 1 107 ? 3.213 7.043 -4.84 1 98.06 107 SER A C 1
ATOM 829 O O . SER A 1 107 ? 4.125 7.25 -5.648 1 98.06 107 SER A O 1
ATOM 831 N N . ARG A 1 108 ? 1.942 7.258 -5.043 1 98.12 108 ARG A N 1
ATOM 832 C CA . ARG A 1 108 ? 1.462 7.793 -6.312 1 98.12 108 ARG A CA 1
ATOM 833 C C . ARG A 1 108 ? 0.415 8.883 -6.086 1 98.12 108 ARG A C 1
ATOM 835 O O . ARG A 1 108 ? -0.515 8.695 -5.297 1 98.12 108 ARG A O 1
ATOM 842 N N . THR A 1 109 ? 0.547 10 -6.855 1 97.81 109 THR A N 1
ATOM 843 C CA . TH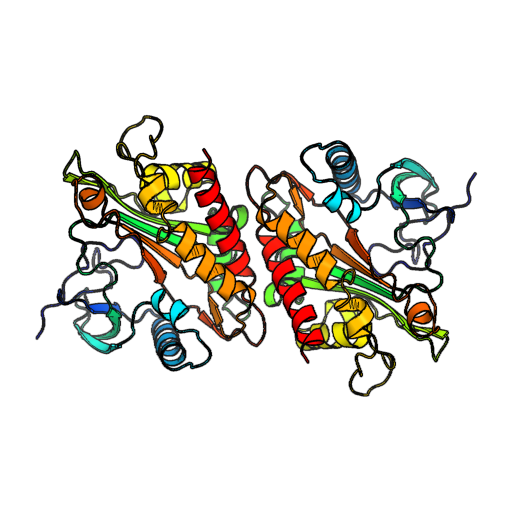R A 1 109 ? -0.399 11.094 -6.664 1 97.81 109 THR A CA 1
ATOM 844 C C . THR A 1 109 ? -1.279 11.266 -7.898 1 97.81 109 THR A C 1
ATOM 846 O O . THR A 1 109 ? -2.244 12.031 -7.879 1 97.81 109 THR A O 1
ATOM 849 N N . TRP A 1 110 ? -0.968 10.609 -9.016 1 97.44 110 TRP A N 1
ATOM 850 C CA . TRP A 1 110 ? -1.837 10.57 -10.188 1 97.44 110 TRP A CA 1
ATOM 851 C C . TRP A 1 110 ? -2.773 9.367 -10.133 1 97.44 110 TRP A C 1
ATOM 853 O O . TRP A 1 110 ? -2.572 8.453 -9.328 1 97.44 110 TRP A O 1
ATOM 863 N N . TYR A 1 111 ? -3.885 9.406 -10.875 1 95.38 111 TYR A N 1
ATOM 864 C CA . TYR A 1 111 ? -4.867 8.336 -10.953 1 95.38 111 TYR A CA 1
ATOM 865 C C . TYR A 1 111 ? -5.391 8.18 -12.375 1 95.38 111 TYR A C 1
ATOM 867 O O . TYR A 1 111 ? -5.188 9.055 -13.219 1 95.38 111 TYR A O 1
ATOM 875 N N . PRO A 1 112 ? -5.934 7 -12.648 1 91.38 112 PRO A N 1
ATOM 876 C CA . PRO A 1 112 ? -6.445 6.789 -14.008 1 91.38 112 PRO A CA 1
ATOM 877 C C . PRO A 1 112 ? -7.445 7.859 -14.438 1 91.38 112 PRO A C 1
ATOM 879 O O . PRO A 1 112 ? -8.305 8.25 -13.648 1 91.38 112 PRO A O 1
ATOM 882 N N . GLY A 1 113 ? -7.27 8.344 -15.664 1 91.19 113 GLY A N 1
ATOM 883 C CA . GLY A 1 113 ? -8.234 9.273 -16.234 1 91.19 113 GLY A CA 1
ATOM 884 C C . GLY A 1 113 ? -7.785 10.719 -16.141 1 91.19 113 GLY A C 1
ATOM 885 O O . GLY A 1 113 ? -8.445 11.617 -16.688 1 91.19 113 GLY A O 1
ATOM 886 N N . VAL A 1 114 ? -6.645 10.969 -15.531 1 94.25 114 VAL A N 1
ATOM 887 C CA . VAL A 1 114 ? -6.176 12.344 -15.422 1 94.25 114 VAL A CA 1
ATOM 888 C C . VAL A 1 114 ? -5.602 12.805 -16.766 1 94.25 114 VAL A C 1
ATOM 890 O O . VAL A 1 114 ? -5.258 11.977 -17.609 1 94.25 114 VAL A O 1
ATOM 893 N N . SER A 1 115 ? -5.551 14.133 -16.906 1 94.94 115 SER A N 1
ATOM 894 C CA . SER A 1 115 ? -4.91 14.68 -18.094 1 94.94 115 SER A CA 1
ATOM 895 C C . SER A 1 115 ? -3.439 14.289 -18.156 1 94.94 115 SER A C 1
ATOM 897 O O . SER A 1 115 ? -2.805 14.062 -17.125 1 94.94 115 SER A O 1
ATOM 899 N N . GLN A 1 116 ? -2.877 14.219 -19.375 1 96.12 116 GLN A N 1
ATOM 900 C CA . GLN A 1 116 ? -1.468 13.891 -19.547 1 96.12 116 GLN A CA 1
ATOM 901 C C . GLN A 1 116 ? -0.57 14.898 -18.844 1 96.12 116 GLN A C 1
ATOM 903 O O . GLN A 1 116 ? 0.458 14.523 -18.266 1 96.12 116 GLN A O 1
ATOM 908 N N . GLN A 1 117 ? -0.946 16.125 -18.891 1 96.25 117 GLN A N 1
ATOM 909 C CA . GLN A 1 117 ? -0.179 17.172 -18.219 1 96.25 117 GLN A CA 1
ATOM 910 C C . GLN A 1 117 ? -0.129 16.922 -16.719 1 96.25 117 GLN A C 1
ATOM 912 O O . GLN A 1 117 ? 0.945 16.969 -16.109 1 96.25 117 GLN A O 1
ATOM 917 N N . TYR A 1 118 ? -1.241 16.719 -16.141 1 95.19 118 TYR A N 1
ATOM 918 C CA . TYR A 1 118 ? -1.303 16.453 -14.703 1 95.19 118 TYR A CA 1
ATOM 919 C C . TYR A 1 118 ? -0.564 15.164 -14.352 1 95.19 118 TYR A C 1
ATOM 921 O O . TYR A 1 118 ? 0.149 15.109 -13.344 1 95.19 118 TYR A O 1
ATOM 929 N N . PHE A 1 119 ? -0.744 14.164 -15.219 1 97.12 119 PHE A N 1
ATOM 930 C CA . PHE A 1 119 ? -0.033 12.906 -15.047 1 97.12 119 PHE A CA 1
ATOM 931 C C . PHE A 1 119 ? 1.472 13.133 -14.984 1 97.12 119 PHE A C 1
ATOM 933 O O . PHE A 1 119 ? 2.143 12.664 -14.062 1 97.12 119 PHE A O 1
ATOM 940 N N . ASN A 1 120 ? 1.995 13.844 -15.898 1 97.31 120 ASN A N 1
ATOM 941 C CA . ASN A 1 120 ? 3.43 14.094 -15.984 1 97.31 120 ASN A CA 1
ATOM 942 C C . ASN A 1 120 ? 3.932 14.875 -14.773 1 97.31 120 ASN A C 1
ATOM 944 O O . ASN A 1 120 ? 5.016 14.602 -14.258 1 97.31 120 ASN A O 1
ATOM 948 N N . GLN A 1 121 ? 3.158 15.828 -14.367 1 97.19 121 GLN A N 1
ATOM 949 C CA . GLN A 1 121 ? 3.527 16.625 -13.211 1 97.19 121 GLN A CA 1
ATOM 950 C C . GLN A 1 121 ? 3.574 15.773 -11.945 1 97.19 121 GLN A C 1
ATOM 952 O O . GLN A 1 121 ? 4.535 15.844 -11.172 1 97.19 121 GLN A O 1
ATOM 957 N N . CYS A 1 122 ? 2.549 14.977 -11.742 1 97.75 122 CYS A N 1
ATOM 958 C CA . CYS A 1 122 ? 2.479 14.109 -10.57 1 97.75 122 CYS A CA 1
ATOM 959 C C . CYS A 1 122 ? 3.615 13.094 -10.578 1 97.75 122 CYS A C 1
ATOM 961 O O . CYS A 1 122 ? 4.277 12.898 -9.555 1 97.75 122 CYS A O 1
ATOM 963 N N . LEU A 1 123 ? 3.789 12.5 -11.734 1 97.5 123 LEU A N 1
ATOM 964 C CA . LEU A 1 123 ? 4.828 11.484 -11.852 1 97.5 123 LEU A CA 1
ATOM 965 C C . LEU A 1 123 ? 6.199 12.07 -11.539 1 97.5 123 LEU A C 1
ATOM 967 O O . LEU A 1 123 ? 6.996 11.453 -10.82 1 97.5 123 LEU A O 1
ATOM 971 N N . LYS A 1 124 ? 6.473 13.211 -12.062 1 97.12 124 LYS A N 1
ATOM 972 C CA . LYS A 1 124 ? 7.734 13.891 -11.789 1 97.12 124 LYS A CA 1
ATOM 973 C C . LYS A 1 124 ? 7.906 14.148 -10.297 1 97.12 124 LYS A C 1
ATOM 975 O O . LYS A 1 124 ? 8.945 13.812 -9.719 1 97.12 124 LYS A O 1
ATOM 980 N N . ASN A 1 125 ? 6.906 14.742 -9.664 1 97.19 125 ASN A N 1
ATOM 981 C CA . ASN A 1 125 ? 6.961 15.039 -8.234 1 97.19 125 ASN A CA 1
ATOM 982 C C . ASN A 1 125 ? 7.133 13.773 -7.402 1 97.19 125 ASN A C 1
ATOM 984 O O . ASN A 1 125 ? 7.938 13.742 -6.469 1 97.19 125 ASN A O 1
ATOM 988 N N . ASP A 1 126 ? 6.375 12.75 -7.773 1 97.81 126 ASP A N 1
ATOM 989 C CA . ASP A 1 126 ? 6.457 11.492 -7.047 1 97.81 126 ASP A CA 1
ATOM 990 C C . ASP A 1 126 ? 7.867 10.914 -7.105 1 97.81 126 ASP A C 1
ATOM 992 O O . ASP A 1 126 ? 8.398 10.453 -6.094 1 97.81 126 ASP A O 1
ATOM 996 N N . ARG A 1 127 ? 8.508 10.969 -8.219 1 96.44 127 ARG A N 1
ATOM 997 C CA . ARG A 1 127 ? 9.82 10.367 -8.422 1 96.44 127 ARG A CA 1
ATOM 998 C C . ARG A 1 127 ? 10.914 11.219 -7.793 1 96.44 127 ARG A C 1
ATOM 1000 O O . ARG A 1 127 ? 11.977 10.711 -7.426 1 96.44 127 ARG A O 1
ATOM 1007 N N . GLU A 1 128 ? 10.648 12.5 -7.598 1 96.12 128 GLU A N 1
ATOM 1008 C CA . GLU A 1 128 ? 11.672 13.422 -7.098 1 96.12 128 GLU A CA 1
ATOM 1009 C C . GLU A 1 128 ? 11.602 13.547 -5.578 1 96.12 128 GLU A C 1
ATOM 1011 O O . GLU A 1 128 ? 12.484 14.148 -4.965 1 96.12 128 GLU A O 1
ATOM 1016 N N . THR A 1 129 ? 10.602 13.047 -4.984 1 97.69 129 THR A N 1
ATOM 1017 C CA . THR A 1 129 ? 10.43 13.094 -3.537 1 97.69 129 THR A CA 1
ATOM 1018 C C . THR A 1 129 ? 10.484 11.695 -2.938 1 97.69 129 THR A C 1
ATOM 1020 O O . THR A 1 129 ? 10.828 10.727 -3.625 1 97.69 129 THR A O 1
ATOM 1023 N N . THR A 1 130 ? 10.125 11.562 -1.657 1 98.25 130 THR A N 1
ATOM 1024 C CA . THR A 1 130 ? 10.188 10.273 -0.98 1 98.25 130 THR A CA 1
ATOM 1025 C C . THR A 1 130 ? 8.891 9.492 -1.18 1 98.25 130 THR A C 1
ATOM 1027 O O . THR A 1 130 ? 8.719 8.406 -0.618 1 98.25 130 THR A O 1
ATOM 1030 N N . SER A 1 131 ? 7.988 10.023 -2.031 1 98.31 131 SER A N 1
ATOM 1031 C CA . SER A 1 131 ? 6.719 9.344 -2.256 1 98.31 131 SER A CA 1
ATOM 1032 C C . SER A 1 131 ? 6.93 7.91 -2.734 1 98.31 131 SER A C 1
ATOM 1034 O O . SER A 1 131 ? 6.375 6.969 -2.164 1 98.31 131 SER A O 1
ATOM 1036 N N . VAL A 1 132 ? 7.781 7.742 -3.699 1 97.75 132 VAL A N 1
ATOM 1037 C CA . VAL A 1 132 ? 7.973 6.418 -4.281 1 97.75 132 VAL A CA 1
ATOM 1038 C C . VAL A 1 132 ? 8.742 5.531 -3.301 1 97.75 132 VAL A C 1
ATOM 1040 O O . VAL A 1 132 ? 8.367 4.379 -3.078 1 97.75 132 VAL A O 1
ATOM 1043 N N . SER A 1 133 ? 9.75 6.004 -2.625 1 97.44 133 SER A N 1
ATOM 1044 C CA . SER A 1 133 ? 10.641 5.191 -1.811 1 97.44 133 SER A CA 1
ATOM 1045 C C . SER A 1 133 ? 10.023 4.863 -0.458 1 97.44 133 SER A C 1
ATOM 1047 O O . SER A 1 133 ? 10.242 3.781 0.089 1 97.44 133 SER A O 1
ATOM 1049 N N . LEU A 1 134 ? 9.125 5.762 0.039 1 98.31 134 LEU A N 1
ATOM 1050 C CA . LEU A 1 134 ? 8.641 5.578 1.402 1 98.31 134 LEU A CA 1
ATOM 1051 C C . LEU A 1 134 ? 7.133 5.332 1.416 1 98.31 134 LEU A C 1
ATOM 1053 O O . LEU A 1 134 ? 6.59 4.852 2.412 1 98.31 134 LEU A O 1
ATOM 1057 N N . GLY A 1 135 ? 6.477 5.695 0.36 1 98.44 135 GLY A N 1
ATOM 1058 C CA . GLY A 1 135 ? 5.023 5.691 0.358 1 98.44 135 GLY A CA 1
ATOM 1059 C C . GLY A 1 135 ? 4.422 6.945 0.964 1 98.44 135 GLY A C 1
ATOM 1060 O O . GLY A 1 135 ? 3.213 7.008 1.204 1 98.44 135 GLY A O 1
ATOM 1061 N N . PHE A 1 136 ? 5.27 7.867 1.327 1 98.75 136 PHE A N 1
ATOM 1062 C CA . PHE A 1 136 ? 4.82 9.156 1.845 1 98.75 136 PHE A CA 1
ATOM 1063 C C . PHE A 1 136 ? 5.906 10.211 1.678 1 98.75 136 PHE A C 1
ATOM 1065 O O . PHE A 1 136 ? 7.062 9.883 1.4 1 98.75 136 PHE A O 1
ATOM 1072 N N . ARG A 1 137 ? 5.512 11.453 1.805 1 98.69 137 ARG A N 1
ATOM 1073 C CA . ARG A 1 137 ? 6.477 12.547 1.834 1 98.69 137 ARG A CA 1
ATOM 1074 C C . ARG A 1 137 ? 6.004 13.664 2.76 1 98.69 137 ARG A C 1
ATOM 1076 O O . ARG A 1 137 ? 4.801 13.906 2.891 1 98.69 137 ARG A O 1
ATOM 1083 N N . HIS A 1 138 ? 6.984 14.297 3.393 1 98.25 138 HIS A N 1
ATOM 1084 C CA . HIS A 1 138 ? 6.66 15.477 4.195 1 98.25 138 HIS A CA 1
ATOM 1085 C C . HIS A 1 138 ? 6.305 16.672 3.312 1 98.25 138 HIS A C 1
ATOM 1087 O O . HIS A 1 138 ? 6.988 16.938 2.322 1 98.25 138 HIS A O 1
ATOM 1093 N N . ALA A 1 139 ? 5.215 17.312 3.645 1 97.12 139 ALA A N 1
ATOM 1094 C CA . ALA A 1 139 ? 4.777 18.484 2.871 1 97.12 139 ALA A CA 1
ATOM 1095 C C . ALA A 1 139 ? 5.098 19.781 3.604 1 97.12 139 ALA A C 1
ATOM 1097 O O . ALA A 1 139 ? 5.211 20.844 2.982 1 97.12 139 ALA A O 1
ATOM 1098 N N . GLY A 1 140 ? 5.227 19.75 4.941 1 96.5 140 GLY A N 1
ATOM 1099 C CA . GLY A 1 140 ? 5.566 20.891 5.762 1 96.5 140 GLY A CA 1
ATOM 1100 C C . GLY A 1 140 ? 5.383 20.641 7.246 1 96.5 140 GLY A C 1
ATOM 1101 O O . GLY A 1 140 ? 4.66 19.719 7.645 1 96.5 140 GLY A O 1
ATOM 1102 N N . PHE A 1 141 ? 6.043 21.453 7.984 1 95.5 141 PHE A N 1
ATOM 1103 C CA . PHE A 1 141 ? 5.863 21.359 9.43 1 95.5 141 PHE A CA 1
ATOM 1104 C C . PHE A 1 141 ? 6.215 22.672 10.102 1 95.5 141 PHE A C 1
ATOM 1106 O O . PHE A 1 141 ? 6.91 23.516 9.516 1 95.5 141 PHE A O 1
ATOM 1113 N N . LYS A 1 142 ? 5.609 22.891 11.188 1 95.56 142 LYS A N 1
ATOM 1114 C CA . LYS A 1 142 ? 5.844 23.984 12.117 1 95.56 142 LYS A CA 1
ATOM 1115 C C . LYS A 1 142 ? 5.969 23.469 13.547 1 95.56 142 LYS A C 1
ATOM 1117 O O . LYS A 1 142 ? 5.027 22.891 14.094 1 95.56 142 LYS A O 1
ATOM 1122 N N . ILE A 1 143 ? 7.176 23.609 14.125 1 95.75 143 ILE A N 1
ATOM 1123 C CA . ILE A 1 143 ? 7.438 23.078 15.461 1 95.75 143 ILE A CA 1
ATOM 1124 C C . ILE A 1 143 ? 7.68 24.234 16.438 1 95.75 143 ILE A C 1
ATOM 1126 O O . ILE A 1 143 ? 8.539 25.094 16.203 1 95.75 143 ILE A O 1
ATOM 1130 N N . PHE A 1 144 ? 6.926 24.266 17.531 1 95.31 144 PHE A N 1
ATOM 1131 C CA . PHE A 1 144 ? 7.094 25.328 18.531 1 95.31 144 PHE A CA 1
ATOM 1132 C C . PHE A 1 144 ? 8.25 25 19.469 1 95.31 144 PHE A C 1
ATOM 1134 O O . PHE A 1 144 ? 8.25 23.969 20.141 1 95.31 144 PHE A O 1
ATOM 1141 N N . ASP A 1 145 ? 9.25 25.859 19.469 1 90.62 145 ASP A N 1
ATOM 1142 C CA . ASP A 1 145 ? 10.367 25.766 20.406 1 90.62 145 ASP A CA 1
ATOM 1143 C C . ASP A 1 145 ? 10.07 26.562 21.688 1 90.62 145 ASP A C 1
ATOM 1145 O O . ASP A 1 145 ? 10.117 27.797 21.688 1 90.62 145 ASP A O 1
ATOM 1149 N N . HIS A 1 146 ? 9.852 25.859 22.688 1 86.81 146 HIS A N 1
ATOM 1150 C CA . HIS A 1 146 ? 9.445 26.5 23.938 1 86.81 146 HIS A CA 1
ATOM 1151 C C . HIS A 1 146 ? 10.602 27.297 24.547 1 86.81 146 HIS A C 1
ATOM 1153 O O . HIS A 1 146 ? 10.375 28.281 25.266 1 86.81 146 HIS A O 1
ATOM 1159 N N . GLN A 1 147 ? 11.789 26.844 24.344 1 86.56 147 GLN A N 1
ATOM 1160 C CA . GLN A 1 147 ? 12.953 27.531 24.891 1 86.56 147 GLN A CA 1
ATOM 1161 C C . GLN A 1 147 ? 13.133 28.906 24.234 1 86.56 147 GLN A C 1
ATOM 1163 O O . GLN A 1 147 ? 13.398 29.891 24.922 1 86.56 147 GLN A O 1
ATOM 1168 N N . GLU A 1 148 ? 12.875 28.953 22.953 1 88.06 148 GLU A N 1
ATOM 1169 C CA . GLU A 1 148 ? 13.094 30.203 22.219 1 88.06 148 GLU A CA 1
ATOM 1170 C C . GLU A 1 148 ? 11.781 30.953 22 1 88.06 148 GLU A C 1
ATOM 1172 O O . GLU A 1 148 ? 11.781 32.094 21.516 1 88.06 148 GLU A O 1
ATOM 1177 N N . SER A 1 149 ? 10.711 30.344 22.328 1 89.75 149 SER A N 1
ATOM 1178 C CA . SER A 1 149 ? 9.375 30.906 22.156 1 89.75 149 SER A CA 1
ATOM 1179 C C . SER A 1 149 ? 9.148 31.344 20.719 1 89.75 149 SER A C 1
ATOM 1181 O O . SER A 1 149 ? 8.758 32.5 20.453 1 89.75 149 SER A O 1
ATOM 1183 N N . ARG A 1 150 ? 9.5 30.469 19.844 1 92.19 150 ARG A N 1
ATOM 1184 C CA . ARG A 1 150 ? 9.32 30.703 18.422 1 92.19 150 ARG A CA 1
ATOM 1185 C C . ARG A 1 150 ? 9.078 29.391 17.672 1 92.19 150 ARG A C 1
ATOM 1187 O O . ARG A 1 150 ? 9.367 28.312 18.188 1 92.19 150 ARG A O 1
ATOM 1194 N N . PHE A 1 151 ? 8.562 29.547 16.438 1 93.94 151 PHE A N 1
ATOM 1195 C CA . PHE A 1 151 ? 8.328 28.375 15.602 1 93.94 151 PHE A CA 1
ATOM 1196 C C . PHE A 1 151 ? 9.508 28.125 14.68 1 93.94 151 PHE A C 1
ATOM 1198 O O . PHE A 1 151 ? 10.102 29.062 14.141 1 93.94 151 PHE A O 1
ATOM 1205 N N . TRP A 1 152 ? 9.828 26.844 14.602 1 91.62 152 TRP A N 1
ATOM 1206 C CA . TRP A 1 152 ? 10.734 26.375 13.562 1 91.62 152 TRP A CA 1
ATOM 1207 C C . TRP A 1 152 ? 9.961 25.953 12.312 1 91.62 152 TRP A C 1
ATOM 1209 O O . TRP A 1 152 ? 9.062 25.125 12.383 1 91.62 152 TRP A O 1
ATOM 1219 N N . ILE A 1 153 ? 10.227 26.562 11.211 1 92.19 153 ILE A N 1
ATOM 1220 C CA . ILE A 1 153 ? 9.578 26.281 9.93 1 92.19 153 ILE A CA 1
ATOM 1221 C C . ILE A 1 153 ? 10.641 26.078 8.852 1 92.19 153 ILE A C 1
ATOM 1223 O O . ILE A 1 153 ? 11.672 26.75 8.844 1 92.19 153 ILE A O 1
ATOM 1227 N N . VAL A 1 154 ? 10.414 25.094 8.031 1 89.25 154 VAL A N 1
ATOM 1228 C CA . VAL A 1 154 ? 11.32 24.844 6.91 1 89.25 154 VAL A CA 1
ATOM 1229 C C . VAL A 1 154 ? 10.609 25.172 5.598 1 89.25 154 VAL A C 1
ATOM 1231 O O . VAL A 1 154 ? 9.422 24.859 5.438 1 89.25 154 VAL A O 1
ATOM 1234 N N . GLU A 1 155 ? 11.32 25.734 4.707 1 89.94 155 GLU A N 1
ATOM 1235 C CA . GLU A 1 155 ? 10.758 26.094 3.41 1 89.94 155 GLU A CA 1
ATOM 1236 C C . GLU A 1 155 ? 10.336 24.844 2.629 1 89.94 155 GLU A C 1
ATOM 1238 O O . GLU A 1 155 ? 10.984 23.797 2.711 1 89.94 155 GLU A O 1
ATOM 1243 N N . TYR A 1 156 ? 9.336 25.094 1.835 1 89.88 156 TYR A N 1
ATOM 1244 C CA . TYR A 1 156 ? 8.75 24 1.058 1 89.88 156 TYR A CA 1
ATOM 1245 C C . TYR A 1 156 ? 9.805 23.328 0.188 1 89.88 156 TYR A C 1
ATOM 1247 O O . TYR A 1 156 ? 9.844 22.094 0.102 1 89.88 156 TYR A O 1
ATOM 1255 N N . LYS A 1 157 ? 10.602 24.141 -0.478 1 92.31 157 LYS A N 1
ATOM 1256 C CA . LYS A 1 157 ? 11.594 23.594 -1.404 1 92.31 157 LYS A CA 1
ATOM 1257 C C . LYS A 1 157 ? 12.539 22.625 -0.693 1 92.31 157 LYS A C 1
ATOM 1259 O O . LYS A 1 157 ? 12.961 21.625 -1.271 1 92.31 157 LYS A O 1
ATOM 1264 N N 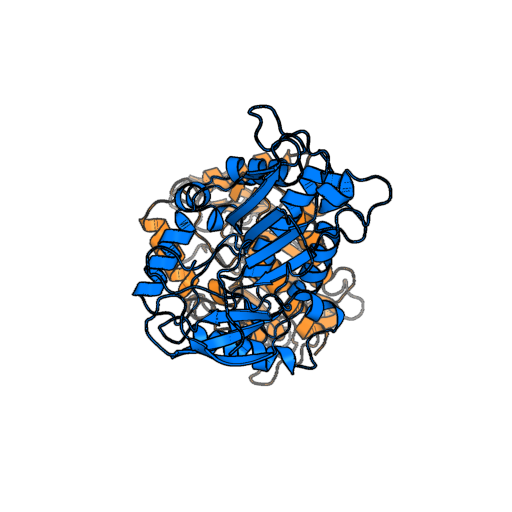. VAL A 1 158 ? 12.875 22.969 0.552 1 94.75 158 VAL A N 1
ATOM 1265 C CA . VAL A 1 158 ? 13.773 22.125 1.338 1 94.75 158 VAL A CA 1
ATOM 1266 C C . VAL A 1 158 ? 13.055 20.828 1.717 1 94.75 158 VAL A C 1
ATOM 1268 O O . VAL A 1 158 ? 13.602 19.734 1.543 1 94.75 158 VAL A O 1
ATOM 1271 N N . VAL A 1 159 ? 11.867 20.906 2.186 1 96 159 VAL A N 1
ATOM 1272 C CA . VAL A 1 159 ? 11.078 19.766 2.604 1 96 159 VAL A CA 1
ATOM 1273 C C . VAL A 1 159 ? 10.812 18.844 1.406 1 96 159 VAL A C 1
ATOM 1275 O O . VAL A 1 159 ? 10.891 17.625 1.52 1 96 159 VAL A O 1
ATOM 1278 N N . HIS A 1 160 ? 10.562 19.438 0.266 1 95.38 160 HIS A N 1
ATOM 1279 C CA . HIS A 1 160 ? 10.305 18.719 -0.971 1 95.38 160 HIS A CA 1
ATOM 1280 C C . HIS A 1 160 ? 11.523 17.906 -1.397 1 95.38 160 HIS A C 1
ATOM 1282 O O . HIS A 1 160 ? 11.383 16.875 -2.07 1 95.38 160 HIS A O 1
ATOM 1288 N N . GLY A 1 161 ? 12.703 18.312 -1.004 1 96.69 161 GLY A N 1
ATOM 1289 C CA . GLY A 1 161 ? 13.945 17.656 -1.386 1 96.69 161 GLY A CA 1
ATOM 1290 C C . GLY A 1 161 ? 14.406 16.609 -0.38 1 96.69 161 GLY A C 1
ATOM 1291 O O . GLY A 1 161 ? 15.477 16.016 -0.541 1 96.69 161 GLY A O 1
ATOM 1292 N N . TYR A 1 162 ? 13.625 16.391 0.629 1 96.94 162 TYR A N 1
ATOM 1293 C CA . TYR A 1 162 ? 13.992 15.438 1.666 1 96.94 162 TYR A CA 1
ATOM 1294 C C . TYR A 1 162 ? 14.219 14.055 1.075 1 96.94 162 TYR A C 1
ATOM 1296 O O . TYR A 1 162 ? 13.5 13.633 0.165 1 96.94 162 TYR A O 1
ATOM 1304 N N . LYS A 1 163 ? 15.219 13.398 1.581 1 96.5 163 LYS A N 1
ATOM 1305 C CA . LYS A 1 163 ? 15.469 11.984 1.332 1 96.5 163 LYS A CA 1
ATOM 1306 C C . LYS A 1 163 ? 15.062 11.133 2.533 1 96.5 163 LYS A C 1
ATOM 1308 O O . LYS A 1 163 ? 14.508 11.648 3.504 1 96.5 163 LYS A O 1
ATOM 1313 N N . VAL A 1 164 ? 15.281 9.859 2.426 1 95.44 164 VAL A N 1
ATOM 1314 C CA . VAL A 1 164 ? 14.805 8.922 3.434 1 95.44 164 VAL A CA 1
ATOM 1315 C C . VAL A 1 164 ? 15.336 9.32 4.809 1 95.44 164 VAL A C 1
ATOM 1317 O O . VAL A 1 164 ? 14.578 9.375 5.781 1 95.44 164 VAL A O 1
ATOM 1320 N N . ASP A 1 165 ? 16.594 9.609 4.922 1 95.69 165 ASP A N 1
ATOM 1321 C CA . ASP A 1 165 ? 17.188 9.961 6.207 1 95.69 165 ASP A CA 1
ATOM 1322 C C . ASP A 1 165 ? 16.625 11.273 6.742 1 95.69 165 ASP A C 1
ATOM 1324 O O . ASP A 1 165 ? 16.484 11.438 7.957 1 95.69 165 ASP A O 1
ATOM 1328 N N . ASP A 1 166 ? 16.375 12.203 5.879 1 96.62 166 ASP A N 1
ATOM 1329 C CA . ASP A 1 166 ? 15.766 13.469 6.285 1 96.62 166 ASP A CA 1
ATOM 1330 C C . ASP A 1 166 ? 14.375 13.234 6.879 1 96.62 166 ASP A C 1
ATOM 1332 O O . ASP A 1 166 ? 14.016 13.852 7.887 1 96.62 166 ASP A O 1
ATOM 1336 N N . ALA A 1 167 ? 13.672 12.352 6.195 1 97.06 167 ALA A N 1
ATOM 1337 C CA . ALA A 1 167 ? 12.32 12.047 6.652 1 97.06 167 ALA A CA 1
ATOM 1338 C C . ALA A 1 167 ? 12.336 11.445 8.055 1 97.06 167 ALA A C 1
ATOM 1340 O O . ALA A 1 167 ? 11.547 11.844 8.914 1 97.06 167 ALA A O 1
ATOM 1341 N N . ARG A 1 168 ? 13.25 10.562 8.312 1 96.19 168 ARG A N 1
ATOM 1342 C CA . ARG A 1 168 ? 13.406 9.969 9.641 1 96.19 168 ARG A CA 1
ATOM 1343 C C . ARG A 1 168 ? 13.781 11.023 10.672 1 96.19 168 ARG A C 1
ATOM 1345 O O . ARG A 1 168 ? 13.219 11.055 11.766 1 96.19 168 ARG A O 1
ATOM 1352 N N . LEU A 1 169 ? 14.719 11.844 10.312 1 96.5 169 LEU A N 1
ATOM 1353 C CA . LEU A 1 169 ? 15.25 12.844 11.227 1 96.5 169 LEU A CA 1
ATOM 1354 C C . LEU A 1 169 ? 14.172 13.836 11.641 1 96.5 169 LEU A C 1
ATOM 1356 O O . LEU A 1 169 ? 14.055 14.18 12.82 1 96.5 169 LEU A O 1
ATOM 1360 N N . VAL A 1 170 ? 13.383 14.289 10.734 1 96.81 170 VAL A N 1
ATOM 1361 C CA . VAL A 1 170 ? 12.406 15.328 11.047 1 96.81 170 VAL A CA 1
ATOM 1362 C C . VAL A 1 170 ? 11.305 14.75 11.93 1 96.81 170 VAL A C 1
ATOM 1364 O O . VAL A 1 170 ? 10.75 15.453 12.781 1 96.81 170 VAL A O 1
ATOM 1367 N N . LEU A 1 171 ? 10.992 13.469 11.766 1 98.12 171 LEU A N 1
ATOM 1368 C CA . LEU A 1 171 ? 10.008 12.828 12.641 1 98.12 171 LEU A CA 1
ATOM 1369 C C . LEU A 1 171 ? 10.523 12.758 14.07 1 98.12 171 LEU A C 1
ATOM 1371 O O . LEU A 1 171 ? 9.742 12.844 15.023 1 98.12 171 LEU A O 1
ATOM 1375 N N . ARG A 1 172 ? 11.781 12.602 14.219 1 97.81 172 ARG A N 1
ATOM 1376 C CA . ARG A 1 172 ? 12.391 12.625 15.539 1 97.81 172 ARG A CA 1
ATOM 1377 C C . ARG A 1 172 ? 12.414 14.047 16.094 1 97.81 172 ARG A C 1
ATOM 1379 O O . ARG A 1 172 ? 12.078 14.273 17.266 1 97.81 172 ARG A O 1
ATOM 1386 N N . LYS A 1 173 ? 12.805 14.969 15.289 1 96.19 173 LYS A N 1
ATOM 1387 C CA . LYS A 1 173 ? 12.867 16.359 15.719 1 96.19 173 LYS A CA 1
ATOM 1388 C C . LYS A 1 173 ? 11.492 16.859 16.172 1 96.19 173 LYS A C 1
ATOM 1390 O O . LYS A 1 173 ? 11.383 17.641 17.125 1 96.19 173 LYS A O 1
ATOM 1395 N N . PHE A 1 174 ? 10.469 16.406 15.555 1 97.12 174 PHE A N 1
ATOM 1396 C CA . PHE A 1 174 ? 9.086 16.781 15.805 1 97.12 174 PHE A CA 1
ATOM 1397 C C . PHE A 1 174 ? 8.711 16.531 17.266 1 97.12 174 PHE A C 1
ATOM 1399 O O . PHE A 1 174 ? 7.926 17.281 17.844 1 97.12 174 PHE A O 1
ATOM 1406 N N . VAL A 1 175 ? 9.336 15.555 17.859 1 97.19 175 VAL A N 1
ATOM 1407 C CA . VAL A 1 175 ? 8.969 15.188 19.219 1 97.19 175 VAL A CA 1
ATOM 1408 C C . VAL A 1 175 ? 10.164 15.391 20.156 1 97.19 175 VAL A C 1
ATOM 1410 O O . VAL A 1 175 ? 10.344 14.641 21.109 1 97.19 175 VAL A O 1
ATOM 1413 N N . SER A 1 176 ? 10.969 16.312 19.859 1 95.62 176 SER A N 1
ATOM 1414 C CA . SER A 1 176 ? 12.18 16.547 20.625 1 95.62 176 SER A CA 1
ATOM 1415 C C . SER A 1 176 ? 12.117 17.891 21.344 1 95.62 176 SER A C 1
ATOM 1417 O O . SER A 1 176 ? 11.461 18.828 20.875 1 95.62 176 SER A O 1
ATOM 1419 N N . SER A 1 177 ? 12.781 18.016 22.469 1 93 177 SER A N 1
ATOM 1420 C CA . SER A 1 177 ? 12.914 19.281 23.188 1 93 177 SER A CA 1
ATOM 1421 C C . SER A 1 177 ? 14.016 20.156 22.594 1 93 177 SER A C 1
ATOM 1423 O O . SER A 1 177 ? 14.047 21.359 22.812 1 93 177 SER A O 1
ATOM 1425 N N . ASN A 1 178 ? 14.922 19.578 21.875 1 91.25 178 ASN A N 1
ATOM 1426 C CA . ASN A 1 178 ? 16.047 20.266 21.266 1 91.25 178 ASN A CA 1
ATOM 1427 C C . ASN A 1 178 ? 15.945 20.266 19.734 1 91.25 178 ASN A C 1
ATOM 1429 O O . ASN A 1 178 ? 16.922 19.953 19.047 1 91.25 178 ASN A O 1
ATOM 1433 N N . SER A 1 179 ? 14.797 20.469 19.188 1 85.94 179 SER A N 1
ATOM 1434 C CA . SER A 1 179 ? 14.484 20.328 17.766 1 85.94 179 SER A CA 1
ATOM 1435 C C . SER A 1 179 ? 15.391 21.203 16.922 1 85.94 179 SER A C 1
ATOM 1437 O O . SER A 1 179 ? 15.672 20.875 15.758 1 85.94 179 SER A O 1
ATOM 1439 N N . LEU A 1 180 ? 15.898 22.25 17.469 1 83.06 180 LEU A N 1
ATOM 1440 C CA . LEU A 1 180 ? 16.672 23.219 16.688 1 83.06 180 LEU A CA 1
ATOM 1441 C C . LEU A 1 180 ? 18.172 22.984 16.891 1 83.06 180 LEU A C 1
ATOM 1443 O O . LEU A 1 180 ? 19 23.656 16.266 1 83.06 180 LEU A O 1
ATOM 1447 N N . ALA A 1 181 ? 18.469 22.125 17.734 1 83.62 181 ALA A N 1
ATOM 1448 C CA . ALA A 1 181 ? 19.891 21.891 18 1 83.62 181 ALA A CA 1
ATOM 1449 C C . ALA A 1 181 ? 20.5 21 16.922 1 83.62 181 ALA A C 1
ATOM 1451 O O . ALA A 1 181 ? 19.797 20.266 16.234 1 83.62 181 ALA A O 1
ATOM 1452 N N . ASP A 1 182 ? 21.75 21.172 16.719 1 84.06 182 ASP A N 1
ATOM 1453 C CA . ASP A 1 182 ? 22.484 20.344 15.773 1 84.06 182 ASP A CA 1
ATOM 1454 C C . ASP A 1 182 ? 22.781 18.969 16.375 1 84.06 182 ASP A C 1
ATOM 1456 O O . ASP A 1 182 ? 23.188 18.047 15.656 1 84.06 182 ASP A O 1
ATOM 1460 N N . SER A 1 183 ? 22.422 18.875 17.5 1 85.81 183 SER A N 1
ATOM 1461 C CA . SER A 1 183 ? 22.656 17.609 18.188 1 85.81 183 SER A CA 1
ATOM 1462 C C . SER A 1 183 ? 21.609 16.562 17.812 1 85.81 183 SER A C 1
ATOM 1464 O O . SER A 1 183 ? 20.625 16.875 17.141 1 85.81 183 SER A O 1
ATOM 1466 N N . ILE A 1 184 ? 21.875 15.359 18.203 1 91.75 184 ILE A N 1
ATOM 1467 C CA . ILE A 1 184 ? 20.938 14.266 18 1 91.75 184 ILE A CA 1
ATOM 1468 C C . ILE A 1 184 ? 19.625 14.57 18.719 1 91.75 184 ILE A C 1
ATOM 1470 O O . ILE A 1 184 ? 19.625 14.953 19.891 1 91.75 184 ILE A O 1
ATOM 1474 N N . PRO A 1 185 ? 18.531 14.5 17.953 1 95.25 185 PRO A N 1
ATOM 1475 C CA . PRO A 1 185 ? 17.25 14.727 18.625 1 95.25 185 PRO A CA 1
ATOM 1476 C C . PRO A 1 185 ? 17.047 13.828 19.844 1 95.25 185 PRO A C 1
ATOM 1478 O O . PRO A 1 185 ? 17.312 12.625 19.781 1 95.25 185 PRO A O 1
ATOM 1481 N N . ASP A 1 186 ? 16.578 14.359 20.984 1 95.69 186 ASP A N 1
ATOM 1482 C CA . ASP A 1 186 ? 16.469 13.586 22.219 1 95.69 186 ASP A CA 1
ATOM 1483 C C . ASP A 1 186 ? 15.117 12.875 22.297 1 95.69 186 ASP A C 1
ATOM 1485 O O . ASP A 1 186 ? 14.922 12 23.141 1 95.69 186 ASP A O 1
ATOM 1489 N N . CYS A 1 187 ? 14.156 13.242 21.422 1 96.75 187 CYS A N 1
ATOM 1490 C CA . CYS A 1 187 ? 12.828 12.625 21.344 1 96.75 187 CYS A CA 1
ATOM 1491 C C . CYS A 1 187 ? 12.141 12.648 22.703 1 96.75 187 CYS A C 1
ATOM 1493 O O . CYS A 1 187 ? 11.477 11.68 23.078 1 96.75 187 CYS A O 1
ATOM 1495 N N . ALA A 1 188 ? 12.266 13.719 23.406 1 94.81 188 ALA A N 1
ATOM 1496 C CA . ALA A 1 188 ? 11.805 13.836 24.797 1 94.81 188 ALA A CA 1
ATOM 1497 C C . ALA A 1 188 ? 10.297 13.68 24.891 1 94.81 188 ALA A C 1
ATOM 1499 O O . ALA A 1 188 ? 9.773 13.227 25.906 1 94.81 188 ALA A O 1
ATOM 1500 N N . PHE A 1 189 ? 9.555 13.953 23.812 1 96 189 PHE A N 1
ATOM 1501 C CA . PHE A 1 189 ? 8.094 13.961 23.859 1 96 189 PHE A CA 1
ATOM 1502 C C . PHE A 1 189 ? 7.523 12.75 23.141 1 96 189 PHE A C 1
ATOM 1504 O O . PHE A 1 189 ? 6.309 12.648 22.969 1 96 189 PHE A O 1
ATOM 1511 N N . ALA A 1 190 ? 8.359 11.812 22.688 1 97.56 190 ALA A N 1
ATOM 1512 C CA . ALA A 1 190 ? 7.934 10.711 21.828 1 97.56 190 ALA A CA 1
ATOM 1513 C C . ALA A 1 190 ? 6.867 9.859 22.516 1 97.56 190 ALA A C 1
ATOM 1515 O O . ALA A 1 190 ? 5.855 9.508 21.906 1 97.56 190 ALA A O 1
ATOM 1516 N N . SER A 1 191 ? 7.039 9.531 23.766 1 96.94 191 SER A N 1
ATOM 1517 C CA . SER A 1 191 ? 6.102 8.68 24.484 1 96.94 191 SER A CA 1
ATOM 1518 C C . SER A 1 191 ? 4.734 9.344 24.609 1 96.94 191 SER A C 1
ATOM 1520 O O . SER A 1 191 ? 3.703 8.695 24.391 1 96.94 191 SER A O 1
ATOM 1522 N N . GLU A 1 192 ? 4.652 10.609 24.844 1 96.31 192 GLU A N 1
ATOM 1523 C CA . GLU A 1 192 ? 3.402 11.328 25.062 1 96.31 192 GLU A CA 1
ATOM 1524 C C . GLU A 1 192 ? 2.705 11.648 23.75 1 96.31 192 GLU A C 1
ATOM 1526 O O . GLU A 1 192 ? 1.478 11.594 23.656 1 96.31 192 GLU A O 1
ATOM 1531 N N . VAL A 1 193 ? 3.506 11.953 22.734 1 98.19 193 VAL A N 1
ATOM 1532 C CA . VAL A 1 193 ? 2.939 12.438 21.484 1 98.19 193 VAL A CA 1
ATOM 1533 C C . VAL A 1 193 ? 2.631 11.258 20.562 1 98.19 193 VAL A C 1
ATOM 1535 O O . VAL A 1 193 ? 1.506 11.117 20.078 1 98.19 193 VAL A O 1
ATOM 1538 N N . TYR A 1 194 ? 3.623 10.375 20.422 1 98.5 194 TYR A N 1
ATOM 1539 C CA . TYR A 1 194 ? 3.451 9.227 19.531 1 98.5 194 TYR A CA 1
ATOM 1540 C C . TYR A 1 194 ? 2.828 8.047 20.281 1 98.5 194 TYR A C 1
ATOM 1542 O O . TYR A 1 194 ? 1.925 7.391 19.766 1 98.5 194 TYR A O 1
ATOM 1550 N N . GLY A 1 195 ? 3.205 7.773 21.5 1 97.5 195 GLY A N 1
ATOM 1551 C CA . GLY A 1 195 ? 3.08 6.449 22.078 1 97.5 195 GLY A CA 1
ATOM 1552 C C . GLY A 1 195 ? 1.942 6.344 23.078 1 97.5 195 GLY A C 1
ATOM 1553 O O . GLY A 1 195 ? 1.591 5.242 23.516 1 97.5 195 GLY A O 1
ATOM 1554 N N . SER A 1 196 ? 1.347 7.406 23.562 1 93.88 196 SER A N 1
ATOM 1555 C CA . SER A 1 196 ? 0.272 7.324 24.547 1 93.88 196 SER A CA 1
ATOM 1556 C C . SER A 1 196 ? -0.934 6.574 23.984 1 93.88 196 SER A C 1
ATOM 1558 O O . SER A 1 196 ? -1.021 6.34 22.781 1 93.88 196 SER A O 1
ATOM 1560 N N . SER A 1 197 ? -1.855 6.148 24.781 1 95.25 197 SER A N 1
ATOM 1561 C CA . SER A 1 197 ? -3.037 5.387 24.391 1 95.25 197 SER A CA 1
ATOM 1562 C C . SER A 1 197 ? -3.908 6.184 23.422 1 95.25 197 SER A C 1
ATOM 1564 O O . SER A 1 197 ? -4.668 5.605 22.641 1 95.25 197 SER A O 1
ATOM 1566 N N . SER A 1 198 ? -3.76 7.484 23.516 1 95.06 198 SER A N 1
ATOM 1567 C CA . SER A 1 198 ? -4.492 8.344 22.578 1 95.06 198 SER A CA 1
ATOM 1568 C C . SER A 1 198 ? -3.541 9.125 21.688 1 95.06 198 SER A C 1
ATOM 1570 O O . SER A 1 198 ? -3.922 10.148 21.109 1 95.06 198 SER A O 1
ATOM 1572 N N . GLY A 1 199 ? -2.289 8.633 21.688 1 97.88 199 GLY A N 1
ATOM 1573 C CA . GLY A 1 199 ? -1.281 9.32 20.906 1 97.88 199 GLY A CA 1
ATOM 1574 C C . GLY A 1 199 ? -1.445 9.117 19.406 1 97.88 199 GLY A C 1
ATOM 1575 O O . GLY A 1 199 ? -2.426 8.516 18.969 1 97.88 199 GLY A O 1
ATOM 1576 N N . ILE A 1 200 ? -0.549 9.672 18.672 1 98.81 200 ILE A N 1
ATOM 1577 C CA . ILE A 1 200 ? -0.597 9.68 17.219 1 98.81 200 ILE A CA 1
ATOM 1578 C C . ILE A 1 200 ? -0.643 8.25 16.688 1 98.81 200 ILE A C 1
ATOM 1580 O O . ILE A 1 200 ? -1.426 7.938 15.781 1 98.81 200 ILE A O 1
ATOM 1584 N N . LEU A 1 201 ? 0.164 7.379 17.234 1 98.81 201 LEU A N 1
ATOM 1585 C CA . LEU A 1 201 ? 0.235 6.004 16.75 1 98.81 201 LEU A CA 1
ATOM 1586 C C . LEU A 1 201 ? -1.113 5.309 16.891 1 98.81 201 LEU A C 1
ATOM 1588 O O . LEU A 1 201 ? -1.585 4.66 15.961 1 98.81 201 LEU A O 1
ATOM 1592 N N . ALA A 1 202 ? -1.716 5.438 18.047 1 98.81 202 ALA A N 1
ATOM 1593 C CA . ALA A 1 202 ? -3.016 4.812 18.266 1 98.81 202 ALA A CA 1
ATOM 1594 C C . ALA A 1 202 ? -4.047 5.309 17.266 1 98.81 202 ALA A C 1
ATOM 1596 O O . ALA A 1 202 ? -4.84 4.527 16.734 1 98.81 202 ALA A O 1
ATOM 1597 N N . GLN A 1 203 ? -4.051 6.562 17 1 98.88 203 GLN A N 1
ATOM 1598 C CA . GLN A 1 203 ? -4.98 7.168 16.062 1 98.88 203 GLN A CA 1
ATOM 1599 C C . GLN A 1 203 ? -4.723 6.672 14.633 1 98.88 203 GLN A C 1
ATOM 1601 O O . GLN A 1 203 ? -5.664 6.332 13.914 1 98.88 203 GLN A O 1
ATOM 1606 N N . LEU A 1 204 ? -3.461 6.566 14.234 1 98.88 204 LEU A N 1
ATOM 1607 C CA . LEU A 1 204 ? -3.107 6.082 12.906 1 98.88 204 LEU A CA 1
ATOM 1608 C C . LEU A 1 204 ? -3.49 4.613 12.742 1 98.88 204 LEU A C 1
ATOM 1610 O O . LEU A 1 204 ? -3.906 4.195 11.664 1 98.88 204 LEU A O 1
ATOM 1614 N N . LEU A 1 205 ? -3.33 3.863 13.805 1 98.69 205 LEU A N 1
ATOM 1615 C CA . LEU A 1 205 ? -3.689 2.449 13.742 1 98.69 205 LEU A CA 1
ATOM 1616 C C . LEU A 1 205 ? -5.195 2.279 13.57 1 98.69 205 LEU A C 1
ATOM 1618 O O . LEU A 1 205 ? -5.645 1.367 12.875 1 98.69 205 LEU A O 1
ATOM 1622 N N . GLU A 1 206 ? -5.945 3.125 14.219 1 98.69 206 GLU A N 1
ATOM 1623 C CA . GLU A 1 206 ? -7.391 3.1 14.008 1 98.69 206 GLU A CA 1
ATOM 1624 C C . GLU A 1 206 ? -7.75 3.428 12.562 1 98.69 206 GLU A C 1
ATOM 1626 O O . GLU A 1 206 ? -8.602 2.768 11.961 1 98.69 206 GLU A O 1
ATOM 1631 N N . LEU A 1 207 ? -7.125 4.414 11.992 1 98.69 207 LEU A N 1
ATOM 1632 C CA . LEU A 1 207 ? -7.332 4.762 10.594 1 98.69 207 LEU A CA 1
ATOM 1633 C C . LEU A 1 207 ? -6.934 3.609 9.68 1 98.69 207 LEU A C 1
ATOM 1635 O O . LEU A 1 207 ? -7.66 3.271 8.742 1 98.69 207 LEU A O 1
ATOM 1639 N N . LYS A 1 208 ? -5.805 3.045 9.969 1 98.69 208 LYS A N 1
ATOM 1640 C CA . LYS A 1 208 ? -5.316 1.938 9.156 1 98.69 208 LYS A CA 1
ATOM 1641 C C . LYS A 1 208 ? -6.32 0.792 9.125 1 98.69 208 LYS A C 1
ATOM 1643 O O . LYS A 1 208 ? -6.57 0.205 8.062 1 98.69 208 LYS A O 1
ATOM 1648 N N . ALA A 1 209 ? -6.875 0.512 10.242 1 98.38 209 ALA A N 1
ATOM 1649 C CA . ALA A 1 209 ? -7.859 -0.564 10.312 1 98.38 209 ALA A CA 1
ATOM 1650 C C . ALA A 1 209 ? -9.039 -0.288 9.391 1 98.38 209 ALA A C 1
ATOM 1652 O O . ALA A 1 209 ? -9.531 -1.194 8.711 1 98.38 209 ALA A O 1
ATOM 1653 N N . TRP A 1 210 ? -9.477 0.891 9.367 1 98.69 210 TRP A N 1
ATOM 1654 C CA . TRP A 1 210 ? -10.562 1.258 8.469 1 98.69 210 TRP A CA 1
ATOM 1655 C C . TRP A 1 210 ? -10.125 1.176 7.016 1 98.69 210 TRP A C 1
ATOM 1657 O O . TRP A 1 210 ? -10.875 0.699 6.156 1 98.69 210 TRP A O 1
ATOM 1667 N N . PHE A 1 211 ? -8.922 1.631 6.691 1 98.56 211 PHE A N 1
ATOM 1668 C CA . PHE A 1 211 ? -8.43 1.656 5.32 1 98.56 211 PHE A CA 1
ATOM 1669 C C . PHE A 1 211 ? -8.188 0.242 4.801 1 98.56 211 PHE A C 1
ATOM 1671 O O . PHE A 1 211 ? -8.125 0.021 3.592 1 98.56 211 PHE A O 1
ATOM 1678 N N . GLU A 1 212 ? -8.07 -0.72 5.668 1 97.81 212 GLU A N 1
ATOM 1679 C CA . GLU A 1 212 ? -7.895 -2.109 5.262 1 97.81 212 GLU A CA 1
ATOM 1680 C C . GLU A 1 212 ? -9.195 -2.693 4.711 1 97.81 212 GLU A C 1
ATOM 1682 O O . GLU A 1 212 ? -9.18 -3.732 4.047 1 97.81 212 GLU A O 1
ATOM 1687 N N . THR A 1 213 ? -10.297 -1.979 4.984 1 96.69 213 THR A N 1
ATOM 1688 C CA . THR A 1 213 ? -11.547 -2.637 4.637 1 96.69 213 THR A CA 1
ATOM 1689 C C . THR A 1 213 ? -12.43 -1.714 3.801 1 96.69 213 THR A C 1
ATOM 1691 O O . THR A 1 213 ? -13.195 -2.178 2.951 1 96.69 213 THR A O 1
ATOM 1694 N N . GLN A 1 214 ? -12.336 -0.4 4.02 1 98 214 GLN A N 1
ATOM 1695 C CA . GLN A 1 214 ? -13.266 0.5 3.35 1 98 214 GLN A CA 1
ATOM 1696 C C . GLN A 1 214 ? -13.031 0.513 1.843 1 98 214 GLN A C 1
ATOM 1698 O O . GLN A 1 214 ? -11.891 0.463 1.387 1 98 214 GLN A O 1
ATOM 1703 N N . THR A 1 215 ? -14.07 0.52 1.062 1 97.62 215 THR A N 1
ATOM 1704 C CA . THR A 1 215 ? -14.016 0.558 -0.394 1 97.62 215 THR A CA 1
ATOM 1705 C C . THR A 1 215 ? -14.852 1.716 -0.938 1 97.62 215 THR A C 1
ATOM 1707 O O . THR A 1 215 ? -15.242 1.709 -2.105 1 97.62 215 THR A O 1
ATOM 1710 N N . LEU A 1 216 ? -15.164 2.695 -0.095 1 97.81 216 LEU A N 1
ATOM 1711 C CA . LEU A 1 216 ? -16.016 3.828 -0.425 1 97.81 216 LEU A CA 1
ATOM 1712 C C . LEU A 1 216 ? -15.242 4.902 -1.176 1 97.81 216 LEU A C 1
ATOM 1714 O O . LEU A 1 216 ? -15.734 5.457 -2.162 1 97.81 216 LEU A O 1
ATOM 1718 N N . TYR A 1 217 ? -13.969 5.156 -0.718 1 98.12 217 TYR A N 1
ATOM 1719 C CA . TYR A 1 217 ? -13.195 6.293 -1.212 1 98.12 217 TYR A CA 1
ATOM 1720 C C . TYR A 1 217 ? -11.742 5.895 -1.469 1 98.12 217 TYR A C 1
ATOM 1722 O O . TYR A 1 217 ? -11.188 5.055 -0.756 1 98.12 217 TYR A O 1
ATOM 1730 N N . HIS A 1 218 ? -11.18 6.453 -2.471 1 98.38 218 HIS A N 1
ATOM 1731 C CA . HIS A 1 218 ? -9.734 6.48 -2.664 1 98.38 218 HIS A CA 1
ATOM 1732 C C . HIS A 1 218 ? -9.172 7.879 -2.434 1 98.38 218 HIS A C 1
ATOM 1734 O O . HIS A 1 218 ? -9.594 8.836 -3.086 1 98.38 218 HIS A O 1
ATOM 1740 N N . PHE A 1 219 ? -8.242 8.008 -1.559 1 98.5 219 PHE A N 1
ATOM 1741 C CA . PHE A 1 219 ? -7.738 9.297 -1.095 1 98.5 219 PHE A CA 1
ATOM 1742 C C . PHE A 1 219 ? -6.418 9.633 -1.779 1 98.5 219 PHE A C 1
ATOM 1744 O O . PHE A 1 219 ? -5.375 9.711 -1.126 1 98.5 219 PHE A O 1
ATOM 1751 N N . SER A 1 220 ? -6.551 9.961 -3.027 1 97.19 220 SER A N 1
ATOM 1752 C CA . SER A 1 220 ? -5.379 10.328 -3.814 1 97.19 220 SER A CA 1
ATOM 1753 C C . SER A 1 220 ? -4.867 11.711 -3.428 1 97.19 220 SER A C 1
ATOM 1755 O O . SER A 1 220 ? -5.633 12.672 -3.387 1 97.19 220 SER A O 1
ATOM 1757 N N . SER A 1 221 ? -3.549 11.797 -3.133 1 96.38 221 SER A N 1
ATOM 1758 C CA . SER A 1 221 ? -2.855 13.047 -2.857 1 96.38 221 SER A CA 1
ATOM 1759 C C . SER A 1 221 ? -3.373 13.703 -1.579 1 96.38 221 SER A C 1
ATOM 1761 O O . SER A 1 221 ? -3.381 14.93 -1.458 1 96.38 221 SER A O 1
ATOM 1763 N N . CYS A 1 222 ? -3.852 12.93 -0.665 1 98 222 CYS A N 1
ATOM 1764 C CA . CYS A 1 222 ? -4.316 13.414 0.63 1 98 222 CYS A CA 1
ATOM 1765 C C . CYS A 1 222 ? -3.189 13.383 1.659 1 98 222 CYS A C 1
ATOM 1767 O O . CYS A 1 222 ? -2.154 12.75 1.434 1 98 222 CYS A O 1
ATOM 1769 N N . SER A 1 223 ? -3.453 14.07 2.799 1 98.44 223 SER A N 1
ATOM 1770 C CA . SER A 1 223 ? -2.398 14.18 3.801 1 98.44 223 SER A CA 1
ATOM 1771 C C . SER A 1 223 ? -2.908 13.789 5.184 1 98.44 223 SER A C 1
ATOM 1773 O O . SER A 1 223 ? -4.094 13.945 5.48 1 98.44 223 SER A O 1
ATOM 1775 N N . VAL A 1 224 ? -1.973 13.258 5.926 1 98.81 224 VAL A N 1
ATOM 1776 C CA . VAL A 1 224 ? -2.105 13.18 7.379 1 98.81 224 VAL A CA 1
ATOM 1777 C C . VAL A 1 224 ? -1.536 14.453 8.016 1 98.81 224 VAL A C 1
ATOM 1779 O O . VAL A 1 224 ? -0.369 14.789 7.801 1 98.81 224 VAL A O 1
ATOM 1782 N N . TYR A 1 225 ? -2.391 15.18 8.664 1 98.62 225 TYR A N 1
ATOM 1783 C CA . TYR A 1 225 ? -1.967 16.312 9.469 1 98.62 225 TYR A CA 1
ATOM 1784 C C . TYR A 1 225 ? -1.951 15.953 10.953 1 98.62 225 TYR A C 1
ATOM 1786 O O . TYR A 1 225 ? -2.982 15.578 11.516 1 98.62 225 TYR A O 1
ATOM 1794 N N . MET A 1 226 ? -0.794 15.938 11.547 1 98.75 226 MET A N 1
ATOM 1795 C CA . MET A 1 226 ? -0.69 15.68 12.984 1 98.75 226 MET A CA 1
ATOM 1796 C C . MET A 1 226 ? -0.205 16.922 13.727 1 98.75 226 MET A C 1
ATOM 1798 O O . MET A 1 226 ? 0.615 17.672 13.203 1 98.75 226 MET A O 1
ATOM 1802 N N . PHE A 1 227 ? -0.744 17.125 14.914 1 98.38 227 PHE A N 1
ATOM 1803 C CA . PHE A 1 227 ? -0.352 18.281 15.711 1 98.38 227 PHE A CA 1
ATOM 1804 C C . PHE A 1 227 ? -0.516 18 17.203 1 98.38 227 PHE A C 1
ATOM 1806 O O . PHE A 1 227 ? -1.227 17.078 17.594 1 98.38 227 PHE A O 1
ATOM 1813 N N . TYR A 1 228 ? 0.185 18.734 17.984 1 97.75 228 TYR A N 1
ATOM 1814 C CA . TYR A 1 228 ? 0.141 18.609 19.438 1 97.75 228 TYR A CA 1
ATOM 1815 C C . TYR A 1 228 ? 0.626 19.906 20.109 1 97.75 228 TYR A C 1
ATOM 1817 O O . TYR A 1 228 ? 1.026 20.844 19.422 1 97.75 228 TYR A O 1
ATOM 1825 N N . GLU A 1 229 ? 0.454 19.953 21.469 1 94.5 229 GLU A N 1
ATOM 1826 C CA . GLU A 1 229 ? 0.888 21.094 22.281 1 94.5 229 GLU A CA 1
ATOM 1827 C C . GLU A 1 229 ? 2.027 20.703 23.219 1 94.5 229 GLU A C 1
ATOM 1829 O O . GLU A 1 229 ? 1.812 20.016 24.203 1 94.5 229 GLU A O 1
ATOM 1834 N N . ASN A 1 230 ? 3.213 21.109 22.891 1 88.75 230 ASN A N 1
ATOM 1835 C CA . ASN A 1 230 ? 4.344 20.688 23.719 1 88.75 230 ASN A CA 1
ATOM 1836 C C . ASN A 1 230 ? 4.395 21.453 25.031 1 88.75 230 ASN A C 1
ATOM 1838 O O . ASN A 1 230 ? 4.895 20.938 26.031 1 88.75 230 ASN A O 1
ATOM 1842 N N . GLU A 1 231 ? 3.887 22.672 25.078 1 86.69 231 GLU A N 1
ATOM 1843 C CA . GLU A 1 231 ? 3.869 23.438 26.328 1 86.69 231 GLU A CA 1
ATOM 1844 C C . GLU A 1 231 ? 3.061 22.719 27.406 1 86.69 231 GLU A C 1
ATOM 1846 O O . GLU A 1 231 ? 3.43 22.719 28.578 1 86.69 231 GLU A O 1
ATOM 1851 N N . SER A 1 232 ? 2.051 22.125 26.938 1 86 232 SER A N 1
ATOM 1852 C CA . SER A 1 232 ? 1.183 21.422 27.859 1 86 232 SER A CA 1
ATOM 1853 C C . SER A 1 232 ? 1.889 20.203 28.469 1 86 232 SER A C 1
ATOM 1855 O O . SER A 1 232 ? 1.58 19.781 29.578 1 86 232 SER A O 1
ATOM 1857 N N . ILE A 1 233 ? 2.805 19.609 27.703 1 88.56 233 ILE A N 1
ATOM 1858 C CA . ILE A 1 233 ? 3.578 18.469 28.188 1 88.56 233 ILE A CA 1
ATOM 1859 C C . ILE A 1 233 ? 4.551 18.938 29.281 1 88.56 233 ILE A C 1
ATOM 1861 O O . ILE A 1 233 ? 4.727 18.266 30.297 1 88.56 233 ILE A O 1
ATOM 1865 N N . LEU A 1 234 ? 5.125 20.047 29.031 1 87.31 234 LEU A N 1
ATOM 1866 C CA . LEU A 1 234 ? 6.164 20.578 29.906 1 87.31 234 LEU A CA 1
ATOM 1867 C C . LEU A 1 234 ? 5.562 21.156 31.188 1 87.31 234 LEU A C 1
ATOM 1869 O O . LEU A 1 234 ? 6.227 21.203 32.219 1 87.31 234 LEU A O 1
ATOM 1873 N N . MET A 1 235 ? 4.281 21.516 31.031 1 82.62 235 MET A N 1
ATOM 1874 C CA . MET A 1 235 ? 3.617 22.078 32.219 1 82.62 235 MET A CA 1
ATOM 1875 C C . MET A 1 235 ? 3.049 20.969 33.094 1 82.62 235 MET A C 1
ATOM 1877 O O . MET A 1 235 ? 2.375 20.062 32.594 1 82.62 235 MET A O 1
ATOM 1881 N N . LYS A 1 236 ? 3.607 20.719 34.188 1 75.81 236 LYS A N 1
ATOM 1882 C CA . LYS A 1 236 ? 3.104 19.734 35.125 1 75.81 236 LYS A CA 1
ATOM 1883 C C . LYS A 1 236 ? 1.616 19.938 35.406 1 75.81 236 LYS A C 1
ATOM 1885 O O . LYS A 1 236 ? 1.188 21.047 35.719 1 75.81 236 LYS A O 1
ATOM 1890 N N . GLY A 1 237 ? 0.862 18.875 35.312 1 71.69 237 GLY A N 1
ATOM 1891 C CA . GLY A 1 237 ? -0.564 18.938 35.594 1 71.69 237 GLY A CA 1
ATOM 1892 C C . GLY A 1 237 ? -1.385 19.391 34.375 1 71.69 237 GLY A C 1
ATOM 1893 O O . GLY A 1 237 ? -2.588 19.625 34.5 1 71.69 237 GLY A O 1
ATOM 1894 N N . GLY A 1 238 ? -0.721 19.625 33.375 1 72.75 238 GLY A N 1
ATOM 1895 C CA . GLY A 1 238 ? -1.42 20.078 32.188 1 72.75 238 GLY A CA 1
ATOM 1896 C C . GLY A 1 238 ? -2.201 18.969 31.484 1 72.75 238 GLY A C 1
ATOM 1897 O O . GLY A 1 238 ? -2.461 17.922 32.062 1 72.75 238 GLY A O 1
ATOM 1898 N N . GLU A 1 239 ? -2.852 19.312 30.359 1 80.5 239 GLU A N 1
ATOM 1899 C CA . GLU A 1 239 ? -3.715 18.438 29.562 1 80.5 239 GLU A CA 1
ATOM 1900 C C . GLU A 1 239 ? -2.895 17.438 28.766 1 80.5 239 GLU A C 1
ATOM 1902 O O . GLU A 1 239 ? -3.447 16.672 27.969 1 80.5 239 GLU A O 1
ATOM 1907 N N . GLY A 1 240 ? -1.631 17.406 29.031 1 88.44 240 GLY A N 1
ATOM 1908 C CA . GLY A 1 240 ? -0.792 16.516 28.25 1 88.44 240 GLY A CA 1
ATOM 1909 C C . GLY A 1 240 ? -0.57 17 26.828 1 88.44 240 GLY A C 1
ATOM 1910 O O . GLY A 1 240 ? -0.73 18.188 26.547 1 88.44 240 GLY A O 1
ATOM 1911 N N . ALA A 1 241 ? -0.158 16.172 25.922 1 91.56 241 ALA A N 1
ATOM 1912 C CA . ALA A 1 241 ? 0.245 16.562 24.578 1 91.56 241 ALA A CA 1
ATOM 1913 C C . ALA A 1 241 ? -0.964 16.953 23.734 1 91.56 241 ALA A C 1
ATOM 1915 O O . ALA A 1 241 ? -0.841 17.734 22.797 1 91.56 241 ALA A O 1
ATOM 1916 N N . ARG A 1 242 ? -2.236 16.438 24.031 1 95.69 242 ARG A N 1
ATOM 1917 C CA . ARG A 1 242 ? -3.432 16.625 23.219 1 95.69 242 ARG A CA 1
ATOM 1918 C C . ARG A 1 242 ? -3.135 16.375 21.75 1 95.69 242 ARG A C 1
ATOM 1920 O O . ARG A 1 242 ? -3.477 17.188 20.891 1 95.69 242 ARG A O 1
ATOM 1927 N N . ALA A 1 243 ? -2.4 15.305 21.453 1 98.12 243 ALA A N 1
ATOM 1928 C CA . ALA A 1 243 ? -1.987 14.953 20.094 1 98.12 243 ALA A CA 1
ATOM 1929 C C . ALA A 1 243 ? -3.186 14.531 19.25 1 98.12 243 ALA A C 1
ATOM 1931 O O . ALA A 1 243 ? -4.055 13.789 19.719 1 98.12 243 ALA A O 1
ATOM 1932 N N . GLN A 1 244 ? -3.258 15.062 18 1 98.31 244 GLN A N 1
ATOM 1933 C CA . GLN A 1 244 ? -4.367 14.766 17.094 1 98.31 244 GLN A CA 1
ATOM 1934 C C . GLN A 1 244 ? -3.865 14.422 15.695 1 98.31 244 GLN A C 1
ATOM 1936 O O . GLN A 1 244 ? -2.811 14.898 15.281 1 98.31 244 GLN A O 1
ATOM 1941 N N . VAL A 1 245 ? -4.629 13.562 15.023 1 98.81 245 VAL A N 1
ATOM 1942 C CA . VAL A 1 245 ? -4.453 13.234 13.609 1 98.81 245 VAL A CA 1
ATOM 1943 C C . VAL A 1 245 ? -5.703 13.641 12.828 1 98.81 245 VAL A C 1
ATOM 1945 O O . VAL A 1 245 ? -6.824 13.375 13.258 1 98.81 245 VAL A O 1
ATOM 1948 N N . LYS A 1 246 ? -5.504 14.359 11.766 1 98.81 246 LYS A N 1
ATOM 1949 C CA . LYS A 1 246 ? -6.566 14.664 10.812 1 98.81 246 LYS A CA 1
ATOM 1950 C C . LYS A 1 246 ? -6.129 14.352 9.383 1 98.81 246 LYS A C 1
ATOM 1952 O O . LYS A 1 246 ? -4.98 14.609 9.008 1 98.81 246 LYS A O 1
ATOM 1957 N N . LEU A 1 247 ? -7.004 13.758 8.594 1 98.81 247 LEU A N 1
ATOM 1958 C CA . LEU A 1 247 ? -6.797 13.758 7.148 1 98.81 247 LEU A CA 1
ATOM 1959 C C . LEU A 1 247 ? -7.262 15.078 6.531 1 98.81 247 LEU A C 1
ATOM 1961 O O . LEU A 1 247 ? -8.297 15.625 6.93 1 98.81 247 LEU A O 1
ATOM 1965 N N . VAL A 1 248 ? -6.473 15.57 5.555 1 97.94 248 VAL A N 1
ATOM 1966 C CA . VAL A 1 248 ? -6.812 16.859 4.945 1 97.94 248 VAL A CA 1
ATOM 1967 C C . VAL A 1 248 ? -6.496 16.812 3.451 1 97.94 248 VAL A C 1
ATOM 1969 O O . VAL A 1 248 ? -5.836 15.883 2.975 1 97.94 248 VAL A O 1
ATOM 1972 N N . ASP A 1 249 ? -7.004 17.844 2.707 1 96.06 249 ASP A N 1
ATOM 1973 C CA . ASP A 1 249 ? -6.773 18.031 1.277 1 96.06 249 ASP A CA 1
ATOM 1974 C C . ASP A 1 249 ? -7.457 16.922 0.465 1 96.06 249 ASP A C 1
ATOM 1976 O O . ASP A 1 249 ? -6.793 16.016 -0.024 1 96.06 249 ASP A O 1
ATOM 1980 N N . PHE A 1 250 ? -8.695 17.109 0.211 1 98.06 250 PHE A N 1
ATOM 1981 C CA . PHE A 1 250 ? -9.492 16.062 -0.44 1 98.06 250 PHE A CA 1
ATOM 1982 C C . PHE A 1 250 ? -9.844 16.469 -1.866 1 98.06 250 PHE A C 1
ATOM 1984 O O . PHE A 1 250 ? -10.898 16.094 -2.377 1 98.06 250 PHE A O 1
ATOM 1991 N N . THR A 1 251 ? -8.984 17.266 -2.498 1 96.38 251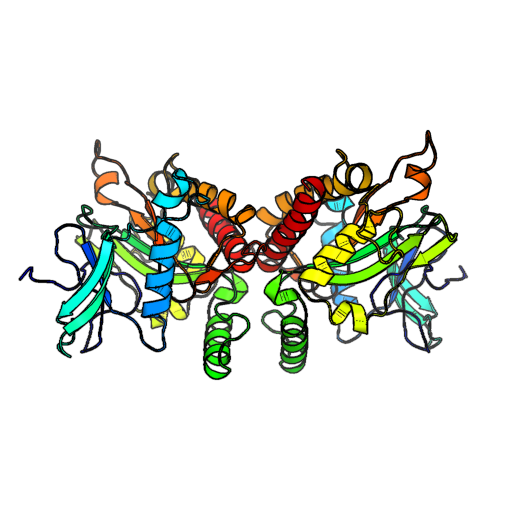 THR A N 1
ATOM 1992 C CA . THR A 1 251 ? -9.25 17.781 -3.832 1 96.38 251 THR A CA 1
ATOM 1993 C C . THR A 1 251 ? -9.234 16.672 -4.871 1 96.38 251 THR A C 1
ATOM 1995 O O . THR A 1 251 ? -9.773 16.828 -5.969 1 96.38 251 THR A O 1
ATOM 1998 N N . HIS A 1 252 ? -8.633 15.523 -4.52 1 97.06 252 HIS A N 1
ATOM 1999 C CA . HIS A 1 252 ? -8.5 14.445 -5.496 1 97.06 252 HIS A CA 1
ATOM 2000 C C . HIS A 1 252 ? -9.016 13.125 -4.941 1 97.06 252 HIS A C 1
ATOM 2002 O O . HIS A 1 252 ? -8.461 12.062 -5.23 1 97.06 252 HIS A O 1
ATOM 2008 N N . VAL A 1 253 ? -9.961 13.195 -4.098 1 97.88 253 VAL A N 1
ATOM 2009 C CA . VAL A 1 253 ? -10.609 11.984 -3.602 1 97.88 253 VAL A CA 1
ATOM 2010 C C . VAL A 1 253 ? -11.523 11.406 -4.68 1 97.88 253 VAL A C 1
ATOM 2012 O O . VAL A 1 253 ? -12.227 12.156 -5.367 1 97.88 253 VAL A O 1
ATOM 2015 N N . LEU A 1 254 ? -11.5 10.109 -4.875 1 96.88 254 LEU A N 1
ATOM 2016 C CA . LEU A 1 254 ? -12.281 9.398 -5.879 1 96.88 254 LEU A CA 1
ATOM 2017 C C . LEU A 1 254 ? -13.203 8.375 -5.223 1 96.88 254 LEU A C 1
ATOM 2019 O O . LEU A 1 254 ? -13.016 8.016 -4.059 1 96.88 254 LEU A O 1
ATOM 2023 N N . ASP A 1 255 ? -14.219 7.996 -5.992 1 96.38 255 ASP A N 1
ATOM 2024 C CA . ASP A 1 255 ? -14.992 6.828 -5.578 1 96.38 255 ASP A CA 1
ATOM 2025 C C . ASP A 1 255 ? -14.117 5.574 -5.555 1 96.38 255 ASP A C 1
ATOM 2027 O O . ASP A 1 255 ? -13.32 5.348 -6.465 1 96.38 255 ASP A O 1
ATOM 2031 N N . GLY A 1 256 ? -14.266 4.77 -4.504 1 96.5 256 GLY A N 1
ATOM 2032 C CA . GLY A 1 256 ? -13.461 3.566 -4.391 1 96.5 256 GLY A CA 1
ATOM 2033 C C . GLY A 1 256 ? -13.922 2.449 -5.305 1 96.5 256 GLY A C 1
ATOM 2034 O O . GLY A 1 256 ? -13.148 1.543 -5.625 1 96.5 256 GLY A O 1
ATOM 2035 N N . ASN A 1 257 ? -15.141 2.439 -5.625 1 94.94 257 ASN A N 1
ATOM 2036 C CA . ASN A 1 257 ? -15.727 1.482 -6.559 1 94.94 257 ASN A CA 1
ATOM 2037 C C . ASN A 1 257 ? -15.5 0.043 -6.105 1 94.94 257 ASN A C 1
ATOM 2039 O O . ASN A 1 257 ? -15.125 -0.814 -6.906 1 94.94 257 ASN A O 1
ATOM 2043 N N . GLY A 1 258 ? -15.578 -0.193 -4.879 1 95.38 258 GLY A N 1
ATOM 2044 C CA . GLY A 1 258 ? -15.516 -1.547 -4.348 1 95.38 258 GLY A CA 1
ATOM 2045 C C . GLY A 1 258 ? -14.102 -2.051 -4.145 1 95.38 258 GLY A C 1
ATOM 2046 O O . GLY A 1 258 ? -13.891 -3.236 -3.885 1 95.38 258 GLY A O 1
ATOM 2047 N N . VAL A 1 259 ? -13.141 -1.218 -4.312 1 97.44 259 VAL A N 1
ATOM 2048 C CA . VAL A 1 259 ? -11.734 -1.595 -4.172 1 97.44 259 VAL A CA 1
ATOM 2049 C C . VAL A 1 259 ? -11.109 -0.822 -3.016 1 97.44 259 VAL A C 1
ATOM 2051 O O . VAL A 1 259 ? -11.352 0.375 -2.852 1 97.44 259 VAL A O 1
ATOM 2054 N N . VAL A 1 260 ? -10.312 -1.45 -2.211 1 98.12 260 VAL A N 1
ATOM 2055 C CA . VAL A 1 260 ? -9.625 -0.761 -1.126 1 98.12 260 VAL A CA 1
ATOM 2056 C C . VAL A 1 260 ? -8.602 0.215 -1.701 1 98.12 260 VAL A C 1
ATOM 2058 O O . VAL A 1 260 ? -8.047 -0.019 -2.779 1 98.12 260 VAL A O 1
ATOM 2061 N N . ASP A 1 261 ? -8.375 1.293 -1.048 1 98.62 261 ASP A N 1
ATOM 2062 C CA . ASP A 1 261 ? -7.344 2.248 -1.443 1 98.62 261 ASP A CA 1
ATOM 2063 C C . ASP A 1 261 ? -5.953 1.731 -1.091 1 98.62 261 ASP A C 1
ATOM 2065 O O . ASP A 1 261 ? -5.355 2.166 -0.103 1 98.62 261 ASP A O 1
ATOM 2069 N N . HIS A 1 262 ? -5.434 0.894 -1.967 1 98.69 262 HIS A N 1
ATOM 2070 C CA . HIS A 1 262 ? -4.184 0.19 -1.695 1 98.69 262 HIS A CA 1
ATOM 2071 C C . HIS A 1 262 ? -3 1.149 -1.701 1 98.69 262 HIS A C 1
ATOM 2073 O O . HIS A 1 262 ? -2.008 0.921 -1.005 1 98.69 262 HIS A O 1
ATOM 2079 N N . ASN A 1 263 ? -3.092 2.219 -2.486 1 98.69 263 ASN A N 1
ATOM 2080 C CA . ASN A 1 263 ? -2.031 3.219 -2.527 1 98.69 263 ASN A CA 1
ATOM 2081 C C . ASN A 1 263 ? -1.898 3.951 -1.195 1 98.69 263 ASN A C 1
ATOM 2083 O O . ASN A 1 263 ? -0.807 4.027 -0.629 1 98.69 263 ASN A O 1
ATOM 2087 N N . PHE A 1 264 ? -3.008 4.434 -0.675 1 98.81 264 PHE A N 1
ATOM 2088 C CA . PHE A 1 264 ? -3.008 5.125 0.607 1 98.81 264 PHE A CA 1
ATOM 2089 C C . PHE A 1 264 ? -2.646 4.172 1.739 1 98.81 264 PHE A C 1
ATOM 2091 O O . PHE A 1 264 ? -1.836 4.504 2.605 1 98.81 264 PHE A O 1
ATOM 2098 N N . LEU A 1 265 ? -3.195 2.994 1.697 1 98.88 265 LEU A N 1
ATOM 2099 C CA . LEU A 1 265 ? -2.984 2.014 2.758 1 98.88 265 LEU A CA 1
ATOM 2100 C C . LEU A 1 265 ? -1.511 1.64 2.867 1 98.88 265 LEU A C 1
ATOM 2102 O O . LEU A 1 265 ? -0.961 1.578 3.969 1 98.88 265 LEU A O 1
ATOM 2106 N N . GLY A 1 266 ? -0.902 1.369 1.727 1 98.75 266 GLY A N 1
ATOM 2107 C CA . GLY A 1 266 ? 0.522 1.079 1.749 1 98.75 266 GLY A CA 1
ATOM 2108 C C . GLY A 1 266 ? 1.351 2.203 2.342 1 98.75 266 GLY A C 1
ATOM 2109 O O . GLY A 1 266 ? 2.215 1.965 3.189 1 98.75 266 GLY A O 1
ATOM 2110 N N . GLY A 1 267 ? 1.082 3.396 1.881 1 98.81 267 GLY A N 1
ATOM 2111 C CA . GLY A 1 267 ? 1.787 4.555 2.406 1 98.81 267 GLY A CA 1
ATOM 2112 C C . GLY A 1 267 ? 1.571 4.762 3.893 1 98.81 267 GLY A C 1
ATOM 2113 O O . GLY A 1 267 ? 2.516 5.051 4.629 1 98.81 267 GLY A O 1
ATOM 2114 N N . LEU A 1 268 ? 0.323 4.637 4.312 1 98.88 268 LEU A N 1
ATOM 2115 C CA . LEU A 1 268 ? -0.012 4.789 5.723 1 98.88 268 LEU A CA 1
ATOM 2116 C C . LEU A 1 268 ? 0.726 3.76 6.574 1 98.88 268 LEU A C 1
ATOM 2118 O O . LEU A 1 268 ? 1.231 4.086 7.648 1 98.88 268 LEU A O 1
ATOM 2122 N N . SER A 1 269 ? 0.817 2.561 6.105 1 98.69 269 SER A N 1
ATOM 2123 C CA . SER A 1 269 ? 1.511 1.495 6.824 1 98.69 269 SER A CA 1
ATOM 2124 C C . SER A 1 269 ? 2.996 1.806 6.973 1 98.69 269 SER A C 1
ATOM 2126 O O . SER A 1 269 ? 3.58 1.58 8.039 1 98.69 269 SER A O 1
ATOM 2128 N N . SER A 1 270 ? 3.555 2.279 5.902 1 98.69 270 SER A N 1
ATOM 2129 C CA . SER A 1 270 ? 4.961 2.67 5.973 1 98.69 270 SER A CA 1
ATOM 2130 C C . SER A 1 270 ? 5.172 3.793 6.98 1 98.69 270 SER A C 1
ATOM 2132 O O . SER A 1 270 ? 6.105 3.74 7.789 1 98.69 270 SER A O 1
ATOM 2134 N N . PHE A 1 271 ? 4.32 4.797 6.93 1 98.81 271 PHE A N 1
ATOM 2135 C CA . PHE A 1 271 ? 4.414 5.934 7.84 1 98.81 271 PHE A CA 1
ATOM 2136 C C . PHE A 1 271 ? 4.305 5.477 9.289 1 98.81 271 PHE A C 1
ATOM 2138 O O . PHE A 1 271 ? 5.094 5.895 10.141 1 98.81 271 PHE A O 1
ATOM 2145 N N . ILE A 1 272 ? 3.371 4.602 9.555 1 98.75 272 ILE A N 1
ATOM 2146 C CA . ILE A 1 272 ? 3.158 4.047 10.891 1 98.75 272 ILE A CA 1
ATOM 2147 C C . ILE A 1 272 ? 4.43 3.35 11.367 1 98.75 272 ILE A C 1
ATOM 2149 O O . ILE A 1 272 ? 4.836 3.508 12.523 1 98.75 272 ILE A O 1
ATOM 2153 N N . LYS A 1 273 ? 5.078 2.641 10.516 1 98.38 273 LYS A N 1
ATOM 2154 C CA . LYS A 1 273 ? 6.285 1.915 10.891 1 98.38 273 LYS A CA 1
ATOM 2155 C C . LYS A 1 273 ? 7.395 2.875 11.305 1 98.38 273 LYS A C 1
ATOM 2157 O O . LYS A 1 273 ? 8.156 2.592 12.234 1 98.38 273 LYS A O 1
ATOM 2162 N N . PHE A 1 274 ? 7.508 3.984 10.664 1 98.12 274 PHE A N 1
ATOM 2163 C CA . PHE A 1 274 ? 8.5 4.988 11.039 1 98.12 274 PHE A CA 1
ATOM 2164 C C . PHE A 1 274 ? 8.242 5.504 12.453 1 98.12 274 PHE A C 1
ATOM 2166 O O . PHE A 1 274 ? 9.18 5.672 13.234 1 98.12 274 PHE A O 1
ATOM 2173 N N . ILE A 1 275 ? 7 5.742 12.742 1 98.56 275 ILE A N 1
ATOM 2174 C CA . ILE A 1 275 ? 6.629 6.223 14.07 1 98.56 275 ILE A CA 1
ATOM 2175 C C . ILE A 1 275 ? 6.918 5.145 15.109 1 98.56 275 ILE A C 1
ATOM 2177 O O . ILE A 1 275 ? 7.484 5.434 16.172 1 98.56 275 ILE A O 1
ATOM 2181 N N . GLN A 1 276 ? 6.57 3.922 14.766 1 98.25 276 GLN A N 1
ATOM 2182 C CA . GLN A 1 276 ? 6.82 2.801 15.664 1 98.25 276 GLN A CA 1
ATOM 2183 C C . GLN A 1 276 ? 8.312 2.641 15.945 1 98.25 276 GLN A C 1
ATOM 2185 O O . GLN A 1 276 ? 8.711 2.371 17.078 1 98.25 276 GLN A O 1
ATOM 2190 N N . ASP A 1 277 ? 9.125 2.779 14.953 1 97.12 277 ASP A N 1
ATOM 2191 C CA . ASP A 1 277 ? 10.57 2.639 15.102 1 97.12 277 ASP A CA 1
ATOM 2192 C C . ASP A 1 277 ? 11.125 3.682 16.062 1 97.12 277 ASP A C 1
ATOM 2194 O O . ASP A 1 277 ? 12.062 3.402 16.828 1 97.12 277 ASP A O 1
ATOM 2198 N N . ILE A 1 278 ? 10.57 4.852 16.047 1 97.62 278 ILE A N 1
ATOM 2199 C CA . ILE A 1 278 ? 11.016 5.914 16.938 1 97.62 278 ILE A CA 1
ATOM 2200 C C . ILE A 1 278 ? 10.664 5.566 18.375 1 97.62 278 ILE A C 1
ATOM 2202 O O . ILE A 1 278 ? 11.461 5.789 19.297 1 97.62 278 ILE A O 1
ATOM 2206 N N . LEU A 1 279 ? 9.477 5.004 18.578 1 97.62 279 LEU A N 1
ATOM 2207 C CA . LEU A 1 279 ? 9.016 4.645 19.906 1 97.62 279 LEU A CA 1
ATOM 2208 C C . LEU A 1 279 ? 9.828 3.48 20.469 1 97.62 279 LEU A C 1
ATOM 2210 O O . LEU A 1 279 ? 9.977 3.35 21.688 1 97.62 279 LEU A O 1
ATOM 2214 N N . GLU A 1 280 ? 10.383 2.67 19.594 1 94.69 280 GLU A N 1
ATOM 2215 C CA . GLU A 1 280 ? 11.156 1.505 20.016 1 94.69 280 GLU A CA 1
ATOM 2216 C C . GLU A 1 280 ? 12.633 1.845 20.156 1 94.69 280 GLU A C 1
ATOM 2218 O O . GLU A 1 280 ? 13.422 1.033 20.656 1 94.69 280 GLU A O 1
ATOM 2223 N N . SER A 1 281 ? 13.078 2.943 19.672 1 86.75 281 SER A N 1
ATOM 2224 C CA . SER A 1 281 ? 14.484 3.338 19.719 1 86.75 281 SER A CA 1
ATOM 2225 C C . SER A 1 281 ? 14.852 3.877 21.094 1 86.75 281 SER A C 1
ATOM 2227 O O . SER A 1 281 ? 14 4.398 21.812 1 86.75 281 SER A O 1
ATOM 2229 N N . MET B 1 1 ? 22.281 -38.938 -17.047 1 49.41 1 MET B N 1
ATOM 2230 C CA . MET B 1 1 ? 21.938 -37.531 -16.922 1 49.41 1 MET B CA 1
ATOM 2231 C C . MET B 1 1 ? 20.422 -37.375 -16.75 1 49.41 1 MET B C 1
ATOM 2233 O O . MET B 1 1 ? 19.641 -38.031 -17.422 1 49.41 1 MET B O 1
ATOM 2237 N N . LYS B 1 2 ? 20.016 -36.906 -15.516 1 67.06 2 LYS B N 1
ATOM 2238 C CA . LYS B 1 2 ? 18.578 -36.844 -15.25 1 67.06 2 LYS B CA 1
ATOM 2239 C C . LYS B 1 2 ? 17.844 -36.094 -16.359 1 67.06 2 LYS B C 1
ATOM 2241 O O . LYS B 1 2 ? 18.297 -35.031 -16.797 1 67.06 2 LYS B O 1
ATOM 2246 N N . MET B 1 3 ? 16.984 -36.75 -17.047 1 86.31 3 MET B N 1
ATOM 2247 C CA . MET B 1 3 ? 16.25 -36.156 -18.172 1 86.31 3 MET B CA 1
ATOM 2248 C C . MET B 1 3 ? 15.266 -35.094 -17.672 1 86.31 3 MET B C 1
ATOM 2250 O O . MET B 1 3 ? 14.383 -35.406 -16.875 1 86.31 3 MET B O 1
ATOM 2254 N N . LEU B 1 4 ? 15.57 -33.844 -17.922 1 94.12 4 LEU B N 1
ATOM 2255 C CA . LEU B 1 4 ? 14.703 -32.719 -17.578 1 94.12 4 LEU B CA 1
ATOM 2256 C C . LEU B 1 4 ? 13.602 -32.531 -18.609 1 94.12 4 LEU B C 1
ATOM 2258 O O . LEU B 1 4 ? 13.82 -32.781 -19.797 1 94.12 4 LEU B O 1
ATOM 2262 N N . LYS B 1 5 ? 12.461 -32.312 -18.156 1 93.75 5 LYS B N 1
ATOM 2263 C CA . LYS B 1 5 ? 11.312 -32.156 -19.031 1 93.75 5 LYS B CA 1
ATOM 2264 C C . LYS B 1 5 ? 10.609 -30.812 -18.781 1 93.75 5 LYS B C 1
ATOM 2266 O O . LYS B 1 5 ? 10.883 -30.156 -17.766 1 93.75 5 LYS B O 1
ATOM 2271 N N . ASP B 1 6 ? 9.711 -30.391 -19.672 1 92.88 6 ASP B N 1
ATOM 2272 C CA . ASP B 1 6 ? 8.898 -29.203 -19.484 1 92.88 6 ASP B CA 1
ATOM 2273 C C . ASP B 1 6 ? 7.957 -29.359 -18.297 1 92.88 6 ASP B C 1
ATOM 2275 O O . ASP B 1 6 ? 7.395 -30.422 -18.078 1 92.88 6 ASP B O 1
ATOM 2279 N N . PRO B 1 7 ? 7.828 -28.344 -17.484 1 93.62 7 PRO B N 1
ATOM 2280 C CA . PRO B 1 7 ? 6.852 -28.422 -16.406 1 93.62 7 PRO B CA 1
ATOM 2281 C C . PRO B 1 7 ? 5.41 -28.438 -16.906 1 93.62 7 PRO B C 1
ATOM 2283 O O . PRO B 1 7 ? 4.953 -27.484 -17.531 1 93.62 7 PRO B O 1
ATOM 2286 N N . GLU B 1 8 ? 4.715 -29.391 -16.562 1 89.75 8 GLU B N 1
ATOM 2287 C CA . GLU B 1 8 ? 3.354 -29.609 -17.047 1 89.75 8 GLU B CA 1
ATOM 2288 C C . GLU B 1 8 ? 2.391 -28.578 -16.453 1 89.75 8 GLU B C 1
ATOM 2290 O O . GLU B 1 8 ? 1.407 -28.203 -17.094 1 89.75 8 GLU B O 1
ATOM 2295 N N . HIS B 1 9 ? 2.717 -28.016 -15.297 1 91.38 9 HIS B N 1
ATOM 2296 C CA . HIS B 1 9 ? 1.705 -27.266 -14.57 1 91.38 9 HIS B CA 1
ATOM 2297 C C . HIS B 1 9 ? 2.094 -25.781 -14.461 1 91.38 9 HIS B C 1
ATOM 2299 O O . HIS B 1 9 ? 1.552 -25.062 -13.625 1 91.38 9 HIS B O 1
ATOM 2305 N N . GLN B 1 10 ? 2.967 -25.391 -15.297 1 89.31 10 GLN B N 1
ATOM 2306 C CA . GLN B 1 10 ? 3.318 -23.984 -15.32 1 89.31 10 GLN B CA 1
ATOM 2307 C C . GLN B 1 10 ? 2.121 -23.125 -15.719 1 89.31 10 GLN B C 1
ATOM 2309 O O . GLN B 1 10 ? 1.4 -23.453 -16.672 1 89.31 10 GLN B O 1
ATOM 2314 N N . VAL B 1 11 ? 1.878 -22.016 -15.023 1 89.75 11 VAL B N 1
ATOM 2315 C CA . VAL B 1 11 ? 0.682 -21.219 -15.266 1 89.75 11 VAL B CA 1
ATOM 2316 C C . VAL B 1 11 ? 1.071 -19.875 -15.883 1 89.75 11 VAL B C 1
ATOM 2318 O O . VAL B 1 11 ? 0.263 -19.234 -16.562 1 89.75 11 VAL B O 1
ATOM 2321 N N . ALA B 1 12 ? 2.234 -19.391 -15.555 1 86 12 ALA B N 1
ATOM 2322 C CA . ALA B 1 12 ? 2.715 -18.109 -16.062 1 86 12 ALA B CA 1
ATOM 2323 C C . ALA B 1 12 ? 4.234 -18.109 -16.188 1 86 12 ALA B C 1
ATOM 2325 O O . ALA B 1 12 ? 4.887 -19.125 -15.953 1 86 12 ALA B O 1
ATOM 2326 N N . GLY B 1 13 ? 4.727 -16.984 -16.625 1 82.38 13 GLY B N 1
ATOM 2327 C CA . GLY B 1 13 ? 6.168 -16.875 -16.781 1 82.38 13 GLY B CA 1
ATOM 2328 C C . GLY B 1 13 ? 6.641 -17.266 -18.172 1 82.38 13 GLY B C 1
ATOM 2329 O O . GLY B 1 13 ? 5.828 -17.531 -19.062 1 82.38 13 GLY B O 1
ATOM 2330 N N . HIS B 1 14 ? 7.953 -17.234 -18.297 1 83.44 14 HIS B N 1
ATOM 2331 C CA . HIS B 1 14 ? 8.562 -17.578 -19.578 1 83.44 14 HIS B CA 1
ATOM 2332 C C . HIS B 1 14 ? 8.547 -19.078 -19.812 1 83.44 14 HIS B C 1
ATOM 2334 O O . HIS B 1 14 ? 9.352 -19.812 -19.234 1 83.44 14 HIS B O 1
ATOM 2340 N N . MET B 1 15 ? 7.664 -19.5 -20.656 1 80.56 15 MET B N 1
ATOM 2341 C CA . MET B 1 15 ? 7.473 -20.922 -20.906 1 80.56 15 MET B CA 1
ATOM 2342 C C . MET B 1 15 ? 8.383 -21.391 -22.031 1 80.56 15 MET B C 1
ATOM 2344 O O . MET B 1 15 ? 8.68 -20.641 -22.953 1 80.56 15 MET B O 1
ATOM 2348 N N . ALA B 1 16 ? 8.797 -22.672 -21.828 1 82.75 16 ALA B N 1
ATOM 2349 C CA . ALA B 1 16 ? 9.555 -23.312 -22.906 1 82.75 16 ALA B CA 1
ATOM 2350 C C . ALA B 1 16 ? 8.656 -23.672 -24.078 1 82.75 16 ALA B C 1
ATOM 2352 O O . ALA B 1 16 ? 8.102 -24.766 -24.141 1 82.75 16 ALA B O 1
ATOM 2353 N N . LYS B 1 17 ? 8.375 -22.688 -24.906 1 78.19 17 LYS B N 1
ATOM 2354 C CA . LYS B 1 17 ? 7.531 -22.906 -26.078 1 78.19 17 LYS B CA 1
ATOM 2355 C C . LYS B 1 17 ? 8.109 -22.203 -27.312 1 78.19 17 LYS B C 1
ATOM 2357 O O . LYS B 1 17 ? 8.656 -21.109 -27.203 1 78.19 17 LYS B O 1
ATOM 2362 N N . ASP B 1 18 ? 7.949 -22.922 -28.406 1 79.88 18 ASP B N 1
ATOM 2363 C CA . ASP B 1 18 ? 8.312 -22.359 -29.688 1 79.88 18 ASP B CA 1
ATOM 2364 C C . ASP B 1 18 ? 9.758 -21.875 -29.688 1 79.88 18 ASP B C 1
ATOM 2366 O O . ASP B 1 18 ? 10.047 -20.75 -30.125 1 79.88 18 ASP B O 1
ATOM 2370 N N . GLY B 1 19 ? 10.648 -22.641 -29.125 1 81.62 19 GLY B N 1
ATOM 2371 C CA . GLY B 1 19 ? 12.07 -22.344 -29.141 1 81.62 19 GLY B CA 1
ATOM 2372 C C . GLY B 1 19 ? 12.5 -21.375 -28.062 1 81.62 19 GLY B C 1
ATOM 2373 O O . GLY B 1 19 ? 13.664 -21 -27.984 1 81.62 19 GLY B O 1
ATOM 2374 N N . ARG B 1 20 ? 11.609 -21.078 -27.406 1 87.69 20 ARG B N 1
ATOM 2375 C CA . ARG B 1 20 ? 11.93 -20.156 -26.312 1 87.69 20 ARG B CA 1
ATOM 2376 C C . ARG B 1 20 ? 12.461 -20.906 -25.094 1 87.69 20 ARG B C 1
ATOM 2378 O O . ARG B 1 20 ? 11.992 -22.016 -24.797 1 87.69 20 ARG B O 1
ATOM 2385 N N . LEU B 1 21 ? 13.398 -20.219 -24.391 1 92.94 21 LEU B N 1
ATOM 2386 C CA . LEU B 1 21 ? 13.969 -20.75 -23.156 1 92.94 21 LEU B CA 1
ATOM 2387 C C . LEU B 1 21 ? 12.953 -20.719 -22.031 1 92.94 21 LEU B C 1
ATOM 2389 O O . LEU B 1 21 ? 12.281 -19.703 -21.828 1 92.94 21 LEU B O 1
ATOM 2393 N N . GLY B 1 22 ? 12.781 -21.875 -21.328 1 95.19 22 GLY B N 1
ATOM 2394 C CA . GLY B 1 22 ? 11.867 -21.953 -20.203 1 95.19 22 GLY B CA 1
ATOM 2395 C C . GLY B 1 22 ? 12.344 -22.906 -19.109 1 95.19 22 GLY B C 1
ATOM 2396 O O . GLY B 1 22 ? 13.414 -23.5 -19.234 1 95.19 22 GLY B O 1
ATOM 2397 N N . PRO B 1 23 ? 11.578 -22.953 -18.125 1 96.81 23 PRO B N 1
ATOM 2398 C CA . PRO B 1 23 ? 11.969 -23.812 -17 1 96.81 23 PRO B CA 1
ATOM 2399 C C . PRO B 1 23 ? 11.805 -25.297 -17.328 1 96.81 23 PRO B C 1
ATOM 2401 O O . PRO B 1 23 ? 11.188 -25.656 -18.328 1 96.81 23 PRO B O 1
ATOM 2404 N N . LEU B 1 24 ? 12.438 -26.094 -16.438 1 96.69 24 LEU B N 1
ATOM 2405 C CA . LEU B 1 24 ? 12.383 -27.562 -16.531 1 96.69 24 LEU B CA 1
ATOM 2406 C C . LEU B 1 24 ? 12.133 -28.188 -15.164 1 96.69 24 LEU B C 1
ATOM 2408 O O . LEU B 1 24 ? 12.281 -27.516 -14.141 1 96.69 24 LEU B O 1
ATOM 2412 N N . VAL B 1 25 ? 11.68 -29.438 -15.188 1 97.25 25 VAL B N 1
ATOM 2413 C CA . VAL B 1 25 ? 11.539 -30.203 -13.953 1 97.25 25 VAL B CA 1
ATOM 2414 C C . VAL B 1 25 ? 12.18 -31.578 -14.125 1 97.25 25 VAL B C 1
ATOM 2416 O O . VAL B 1 25 ? 12.289 -32.094 -15.242 1 97.25 25 VAL B O 1
ATOM 2419 N N . ASP B 1 26 ? 12.633 -32.188 -12.992 1 96.69 26 ASP B N 1
ATOM 2420 C CA . ASP B 1 26 ? 13.281 -33.5 -13.07 1 96.69 26 ASP B CA 1
ATOM 2421 C C . ASP B 1 26 ? 12.297 -34.625 -12.742 1 96.69 26 ASP B C 1
ATOM 2423 O O . ASP B 1 26 ? 12.648 -35.781 -12.797 1 96.69 26 ASP B O 1
ATOM 2427 N N . GLY B 1 27 ? 11.117 -34.281 -12.305 1 94.5 27 GLY B N 1
ATOM 2428 C CA . GLY B 1 27 ? 10.125 -35.25 -11.922 1 94.5 27 GLY B CA 1
ATOM 2429 C C . GLY B 1 27 ? 10.352 -35.844 -10.539 1 94.5 27 GLY B C 1
ATOM 2430 O O . GLY B 1 27 ? 9.688 -36.781 -10.141 1 94.5 27 GLY B O 1
ATOM 2431 N N . GLU B 1 28 ? 11.281 -35.281 -9.891 1 96.25 28 GLU B N 1
ATOM 2432 C CA . GLU B 1 28 ? 11.617 -35.75 -8.555 1 96.25 28 GLU B CA 1
ATOM 2433 C C . GLU B 1 28 ? 11.555 -34.625 -7.531 1 96.25 28 GLU B C 1
ATOM 2435 O O . GLU B 1 28 ? 12.281 -34.656 -6.535 1 96.25 28 GLU B O 1
ATOM 2440 N N . GLY B 1 29 ? 10.82 -33.562 -7.922 1 97.25 29 GLY B N 1
ATOM 2441 C CA . GLY B 1 29 ? 10.562 -32.531 -6.93 1 97.25 29 GLY B CA 1
ATOM 2442 C C . GLY B 1 29 ? 11.422 -31.312 -7.109 1 97.25 29 GLY B C 1
ATOM 2443 O O . GLY B 1 29 ? 11.414 -30.406 -6.266 1 97.25 29 GLY B O 1
ATOM 2444 N N . ARG B 1 30 ? 12.156 -31.281 -8.195 1 98.12 30 ARG B N 1
ATOM 2445 C CA . ARG B 1 30 ? 13.008 -30.125 -8.414 1 98.12 30 ARG B CA 1
ATOM 2446 C C . ARG B 1 30 ? 12.562 -29.344 -9.641 1 98.12 30 ARG B C 1
ATOM 2448 O O . ARG B 1 30 ? 12.148 -29.922 -10.648 1 98.12 30 ARG B O 1
ATOM 2455 N N . PHE B 1 31 ? 12.633 -28.094 -9.539 1 98 31 PHE B N 1
ATOM 2456 C CA . PHE B 1 31 ? 12.297 -27.125 -10.57 1 98 31 PHE B CA 1
ATOM 2457 C C . PHE B 1 31 ? 13.539 -26.344 -11.008 1 98 31 PHE B C 1
ATOM 2459 O O . PHE B 1 31 ? 14.266 -25.812 -10.164 1 98 31 PHE B O 1
ATOM 2466 N N . PHE B 1 32 ? 13.812 -26.312 -12.305 1 97.81 32 PHE B N 1
ATOM 2467 C CA . PHE B 1 32 ? 14.984 -25.641 -12.875 1 97.81 32 PHE B CA 1
ATOM 2468 C C . PHE B 1 32 ? 14.57 -24.391 -13.641 1 97.81 32 PHE B C 1
ATOM 2470 O O . PHE B 1 32 ? 14.016 -24.5 -14.734 1 97.81 32 PHE B O 1
ATOM 2477 N N . LYS B 1 33 ? 14.875 -23.266 -13.094 1 97.25 33 LYS B N 1
ATOM 2478 C CA . LYS B 1 33 ? 14.562 -21.984 -13.734 1 97.25 33 LYS B CA 1
ATOM 2479 C C . LYS B 1 33 ? 15.797 -21.391 -14.414 1 97.25 33 LYS B C 1
ATOM 2481 O O . LYS B 1 33 ? 16.781 -21.062 -13.75 1 97.25 33 LYS B O 1
ATOM 2486 N N . PRO B 1 34 ? 15.719 -21.25 -15.727 1 97 34 PRO B N 1
ATOM 2487 C CA . PRO B 1 34 ? 16.891 -20.703 -16.391 1 97 34 PRO B CA 1
ATOM 2488 C C . PRO B 1 34 ? 17.172 -19.25 -15.992 1 97 34 PRO B C 1
ATOM 2490 O O . PRO B 1 34 ? 16.25 -18.5 -15.703 1 97 34 PRO B O 1
ATOM 2493 N N . PHE B 1 35 ? 18.484 -18.875 -15.992 1 95.88 35 PHE B N 1
ATOM 2494 C CA . PHE B 1 35 ? 18.844 -17.484 -15.742 1 95.88 35 PHE B CA 1
ATOM 2495 C C . PHE B 1 35 ? 18.281 -16.578 -16.828 1 95.88 35 PHE B C 1
ATOM 2497 O O . PHE B 1 35 ? 18.516 -16.797 -18.016 1 95.88 35 PHE B O 1
ATOM 2504 N N . GLN B 1 36 ? 17.562 -15.609 -16.359 1 90.69 36 GLN B N 1
ATOM 2505 C CA . GLN B 1 36 ? 17.062 -14.609 -17.281 1 90.69 36 GLN B CA 1
ATOM 2506 C C . GLN B 1 36 ? 18.125 -13.578 -17.625 1 90.69 36 GLN B C 1
ATOM 2508 O O . GLN B 1 36 ? 19.125 -13.438 -16.906 1 90.69 36 GLN B O 1
ATOM 2513 N N . SER B 1 37 ? 17.938 -12.867 -18.625 1 88.19 37 SER B N 1
ATOM 2514 C CA . SER B 1 37 ? 18.938 -11.969 -19.172 1 88.19 37 SER B CA 1
ATOM 2515 C C . SER B 1 37 ? 19.047 -10.688 -18.359 1 88.19 37 SER B C 1
ATOM 2517 O O . SER B 1 37 ? 18.281 -10.484 -17.406 1 88.19 37 SER B O 1
ATOM 2519 N N . ASN B 1 38 ? 20.062 -9.953 -18.656 1 87.75 38 ASN B N 1
ATOM 2520 C CA . ASN B 1 38 ? 20.266 -8.609 -18.141 1 87.75 38 ASN B CA 1
ATOM 2521 C C . ASN B 1 38 ? 20.422 -8.609 -16.609 1 87.75 38 ASN B C 1
ATOM 2523 O O . ASN B 1 38 ? 19.891 -7.727 -15.93 1 87.75 38 ASN B O 1
ATOM 2527 N N . GLY B 1 39 ? 21.062 -9.688 -16.109 1 90.81 39 GLY B N 1
ATOM 2528 C CA . GLY B 1 39 ? 21.391 -9.711 -14.695 1 90.81 39 GLY B CA 1
ATOM 2529 C C . GLY B 1 39 ? 20.25 -10.188 -13.82 1 90.81 39 GLY B C 1
ATOM 2530 O O . GLY B 1 39 ? 20.422 -10.367 -12.609 1 90.81 39 GLY B O 1
ATOM 2531 N N . ARG B 1 40 ? 19.125 -10.469 -14.375 1 92.38 40 ARG B N 1
ATOM 2532 C CA . ARG B 1 40 ? 17.938 -10.852 -13.625 1 92.38 40 ARG B CA 1
ATOM 2533 C C . ARG B 1 40 ? 18.109 -12.219 -12.977 1 92.38 40 ARG B C 1
ATOM 2535 O O . ARG B 1 40 ? 17.688 -12.43 -11.836 1 92.38 40 ARG B O 1
ATOM 2542 N N . GLY B 1 41 ? 18.672 -13.141 -13.75 1 95.44 41 GLY B N 1
ATOM 2543 C CA . GLY B 1 41 ? 18.938 -14.461 -13.188 1 95.44 41 GLY B CA 1
ATOM 2544 C C . GLY B 1 41 ? 19.891 -14.422 -12 1 95.44 41 GLY B C 1
ATOM 2545 O O . GLY B 1 41 ? 19.656 -15.086 -10.992 1 95.44 41 GLY B O 1
ATOM 2546 N N . GLU B 1 42 ? 20.938 -13.641 -12.156 1 96.31 42 GLU B N 1
ATOM 2547 C CA . GLU B 1 42 ? 21.906 -13.477 -11.07 1 96.31 42 GLU B CA 1
ATOM 2548 C C . GLU B 1 42 ? 21.266 -12.836 -9.844 1 96.31 42 GLU B C 1
ATOM 2550 O O . GLU B 1 42 ? 21.531 -13.242 -8.711 1 96.31 42 GLU B O 1
ATOM 2555 N N . ASN B 1 43 ? 20.453 -11.852 -10.07 1 96.75 43 ASN B N 1
ATOM 2556 C CA . ASN B 1 43 ? 19.75 -11.18 -8.977 1 96.75 43 ASN B CA 1
ATOM 2557 C C . ASN B 1 43 ? 18.859 -12.141 -8.195 1 96.75 43 ASN B C 1
ATOM 2559 O O . ASN B 1 43 ? 18.844 -12.109 -6.969 1 96.75 43 ASN B O 1
ATOM 2563 N N . GLU B 1 44 ? 18.172 -12.93 -8.945 1 98.06 44 GLU B N 1
ATOM 2564 C CA . GLU B 1 44 ? 17.281 -13.883 -8.289 1 98.06 44 GLU B CA 1
ATOM 2565 C C . GLU B 1 44 ? 18.062 -14.914 -7.492 1 98.06 44 GLU B C 1
ATOM 2567 O O . GLU B 1 44 ? 17.688 -15.258 -6.371 1 98.06 44 GLU B O 1
ATOM 2572 N N . ALA B 1 45 ? 19.141 -15.422 -8.062 1 97.88 45 ALA B N 1
ATOM 2573 C CA . ALA B 1 45 ? 19.984 -16.359 -7.336 1 97.88 45 ALA B CA 1
ATOM 2574 C C . ALA B 1 45 ? 20.531 -15.734 -6.059 1 97.88 45 ALA B C 1
ATOM 2576 O O . ALA B 1 45 ? 20.531 -16.375 -4.996 1 97.88 45 ALA B O 1
ATOM 2577 N N . LYS B 1 46 ? 20.984 -14.523 -6.168 1 97.62 46 LYS B N 1
ATOM 2578 C CA . LYS B 1 46 ? 21.5 -13.805 -5.012 1 97.62 46 LYS B CA 1
ATOM 2579 C C . LYS B 1 46 ? 20.438 -13.641 -3.936 1 97.62 46 LYS B C 1
ATOM 2581 O O . LYS B 1 46 ? 20.719 -13.758 -2.744 1 97.62 46 LYS B O 1
ATOM 2586 N N . PHE B 1 47 ? 19.25 -13.367 -4.324 1 98.38 47 PHE B N 1
ATOM 2587 C CA . PHE B 1 47 ? 18.141 -13.273 -3.375 1 98.38 47 PHE B CA 1
ATOM 2588 C C . PHE B 1 47 ? 17.969 -14.578 -2.611 1 98.38 47 PHE B C 1
ATOM 2590 O O . PHE B 1 47 ? 17.922 -14.586 -1.38 1 98.38 47 PHE B O 1
ATOM 2597 N N . TYR B 1 48 ? 17.844 -15.648 -3.404 1 98.06 48 TYR B N 1
ATOM 2598 C CA . TYR B 1 48 ? 17.625 -16.938 -2.754 1 98.06 48 TYR B CA 1
ATOM 2599 C C . TYR B 1 48 ? 18.75 -17.266 -1.784 1 98.06 48 TYR B C 1
ATOM 2601 O O . TYR B 1 48 ? 18.516 -17.797 -0.696 1 98.06 48 TYR B O 1
ATOM 2609 N N . GLU B 1 49 ? 19.938 -16.938 -2.201 1 97 49 GLU B N 1
ATOM 2610 C CA . GLU B 1 49 ? 21.094 -17.188 -1.336 1 97 49 GLU B CA 1
ATOM 2611 C C . GLU B 1 49 ? 21 -16.375 -0.048 1 97 49 GLU B C 1
ATOM 2613 O O . GLU B 1 49 ? 21.156 -16.906 1.047 1 97 49 GLU B O 1
ATOM 2618 N N . SER B 1 50 ? 20.688 -15.133 -0.201 1 96.56 50 SER B N 1
ATOM 2619 C CA . SER B 1 50 ? 20.562 -14.234 0.941 1 96.56 50 SER B CA 1
ATOM 2620 C C . SER B 1 50 ? 19.375 -14.625 1.816 1 96.56 50 SER B C 1
ATOM 2622 O O . SER B 1 50 ? 19.5 -14.695 3.041 1 96.56 50 SER B O 1
ATOM 2624 N N . PHE B 1 51 ? 18.312 -14.914 1.246 1 97.75 51 PHE B N 1
ATOM 2625 C CA . PHE B 1 51 ? 17.062 -15.234 1.943 1 97.75 51 PHE B CA 1
ATOM 2626 C C . PHE B 1 51 ? 17.203 -16.531 2.74 1 97.75 51 PHE B C 1
ATOM 2628 O O . PHE B 1 51 ? 16.781 -16.594 3.895 1 97.75 51 PHE B O 1
ATOM 2635 N N . SER B 1 52 ? 17.812 -17.531 2.139 1 95.88 52 SER B N 1
ATOM 2636 C CA . SER B 1 52 ? 17.891 -18.844 2.746 1 95.88 52 SER B CA 1
ATOM 2637 C C . SER B 1 52 ? 18.766 -18.828 3.998 1 95.88 52 SER B C 1
ATOM 2639 O O . SER B 1 52 ? 18.562 -19.625 4.918 1 95.88 52 SER B O 1
ATOM 2641 N N . SER B 1 53 ? 19.641 -17.891 4.094 1 95.12 53 SER B N 1
ATOM 2642 C CA . SER B 1 53 ? 20.578 -17.859 5.215 1 95.12 53 SER B CA 1
ATOM 2643 C C . SER B 1 53 ? 20.234 -16.734 6.18 1 95.12 53 SER B C 1
ATOM 2645 O O . SER B 1 53 ? 20.891 -16.594 7.223 1 95.12 53 SER B O 1
ATOM 2647 N N . ASN B 1 54 ? 19.266 -15.961 5.875 1 97.12 54 ASN B N 1
ATOM 2648 C CA . ASN B 1 54 ? 18.969 -14.789 6.688 1 97.12 54 ASN B CA 1
ATOM 2649 C C . ASN B 1 54 ? 18.219 -15.164 7.965 1 97.12 54 ASN B C 1
ATOM 2651 O O . ASN B 1 54 ? 17.047 -15.531 7.914 1 97.12 54 ASN B O 1
ATOM 2655 N N . LYS B 1 55 ? 18.766 -15.023 9.07 1 97.06 55 LYS B N 1
ATOM 2656 C CA . LYS B 1 55 ? 18.219 -15.445 10.352 1 97.06 55 LYS B CA 1
ATOM 2657 C C . LYS B 1 55 ? 17.078 -14.531 10.797 1 97.06 55 LYS B C 1
ATOM 2659 O O . LYS B 1 55 ? 16.312 -14.875 11.695 1 97.06 55 LYS B O 1
ATOM 2664 N N . ASN B 1 56 ? 16.969 -13.398 10.18 1 97.19 56 ASN B N 1
ATOM 2665 C CA . ASN B 1 56 ? 15.914 -12.453 10.531 1 97.19 56 ASN B CA 1
ATOM 2666 C C . ASN B 1 56 ? 14.586 -12.805 9.859 1 97.19 56 ASN B C 1
ATOM 2668 O O . ASN B 1 56 ? 13.555 -12.195 10.156 1 97.19 56 ASN B O 1
ATOM 2672 N N . VAL B 1 57 ? 14.555 -13.742 8.969 1 97.88 57 VAL B N 1
ATOM 2673 C CA . VAL B 1 57 ? 13.312 -14.234 8.383 1 97.88 57 VAL B CA 1
ATOM 2674 C C . VAL B 1 57 ? 12.711 -15.328 9.266 1 97.88 57 VAL B C 1
ATOM 2676 O O . VAL B 1 57 ? 13.344 -16.359 9.5 1 97.88 57 VAL B O 1
ATOM 2679 N N . PRO B 1 58 ? 11.484 -15.117 9.719 1 97.81 58 PRO B N 1
ATOM 2680 C CA . PRO B 1 58 ? 10.875 -16.125 10.594 1 97.81 58 PRO B CA 1
ATOM 2681 C C . PRO B 1 58 ? 10.664 -17.469 9.891 1 97.81 58 PRO B C 1
ATOM 2683 O O . PRO B 1 58 ? 10.336 -17.5 8.703 1 97.81 58 PRO B O 1
ATOM 2686 N N . ASP B 1 59 ? 10.68 -18.516 10.633 1 97.12 59 ASP B N 1
ATOM 2687 C CA . ASP B 1 59 ? 10.555 -19.859 10.094 1 97.12 59 ASP B CA 1
ATOM 2688 C C . ASP B 1 59 ? 9.195 -20.062 9.422 1 97.12 59 ASP B C 1
ATOM 2690 O O . ASP B 1 59 ? 9.102 -20.672 8.352 1 97.12 59 ASP B O 1
ATOM 2694 N N . HIS B 1 60 ? 8.227 -19.547 10.055 1 96.69 60 HIS B N 1
ATOM 2695 C CA . HIS B 1 60 ? 6.883 -19.766 9.531 1 96.69 60 HIS B CA 1
ATOM 2696 C C . HIS B 1 60 ? 6.66 -19.016 8.227 1 96.69 60 HIS B C 1
ATOM 2698 O O . HIS B 1 60 ? 5.695 -19.281 7.508 1 96.69 60 HIS B O 1
ATOM 2704 N N . ILE B 1 61 ? 7.551 -18 7.898 1 98.38 61 ILE B N 1
ATOM 2705 C CA . ILE B 1 61 ? 7.469 -17.25 6.656 1 98.38 61 ILE B CA 1
ATOM 2706 C C . ILE B 1 61 ? 8.211 -17.984 5.547 1 98.38 61 ILE B C 1
ATOM 2708 O O . ILE B 1 61 ? 7.82 -17.922 4.379 1 98.38 61 ILE B O 1
ATOM 2712 N N . ARG B 1 62 ? 9.227 -18.75 5.844 1 97.69 62 ARG B N 1
ATOM 2713 C CA . ARG B 1 62 ? 10.086 -19.438 4.879 1 97.69 62 ARG B CA 1
ATOM 2714 C C . ARG B 1 62 ? 9.281 -20.422 4.035 1 97.69 62 ARG B C 1
ATOM 2716 O O . ARG B 1 62 ? 9.594 -20.641 2.867 1 97.69 62 ARG B O 1
ATOM 2723 N N . GLY B 1 63 ? 8.258 -20.891 4.641 1 97.19 63 GLY B N 1
ATOM 2724 C CA . GLY B 1 63 ? 7.441 -21.875 3.953 1 97.19 63 GLY B CA 1
ATOM 2725 C C . GLY B 1 63 ? 6.695 -21.312 2.758 1 97.19 63 GLY B C 1
ATOM 2726 O O . GLY B 1 63 ? 6.199 -22.062 1.918 1 97.19 63 GLY B O 1
ATOM 2727 N N . TYR B 1 64 ? 6.602 -20 2.656 1 98.62 64 TYR B N 1
ATOM 2728 C CA . TYR B 1 64 ? 5.891 -19.375 1.552 1 98.62 64 TYR B CA 1
ATOM 2729 C C . TYR B 1 64 ? 6.82 -19.141 0.365 1 98.62 64 TYR B C 1
ATOM 2731 O O . TYR B 1 64 ? 6.414 -18.578 -0.652 1 98.62 64 TYR B O 1
ATOM 2739 N N . PHE B 1 65 ? 8.039 -19.578 0.472 1 98.62 65 PHE B N 1
ATOM 2740 C CA . PHE B 1 65 ? 9.031 -19.438 -0.586 1 98.62 65 PHE B CA 1
ATOM 2741 C C . PHE B 1 65 ? 9.555 -20.812 -1.013 1 98.62 65 PHE B C 1
ATOM 2743 O O . PHE B 1 65 ? 9.742 -21.703 -0.176 1 98.62 65 PHE B O 1
ATOM 2750 N N . PRO B 1 66 ? 9.781 -20.984 -2.342 1 98 66 PRO B N 1
ATOM 2751 C CA . PRO B 1 66 ? 10.406 -22.25 -2.742 1 98 66 PRO B CA 1
ATOM 2752 C C . PRO B 1 66 ? 11.773 -22.469 -2.1 1 98 66 PRO B C 1
ATOM 2754 O O . PRO B 1 66 ? 12.547 -21.516 -1.953 1 98 66 PRO B O 1
ATOM 2757 N N . VAL B 1 67 ? 12 -23.656 -1.739 1 97.94 67 VAL B N 1
ATOM 2758 C CA . VAL B 1 67 ? 13.312 -23.984 -1.195 1 97.94 67 VAL B CA 1
ATOM 2759 C C . VAL B 1 67 ? 14.367 -23.875 -2.295 1 97.94 67 VAL B C 1
ATOM 2761 O O . VAL B 1 67 ? 14.156 -24.359 -3.41 1 97.94 67 VAL B O 1
ATOM 2764 N N . TYR B 1 68 ? 15.43 -23.281 -1.962 1 98.12 68 TYR B N 1
ATOM 2765 C CA . TYR B 1 68 ? 16.547 -23.031 -2.877 1 98.12 68 TYR B CA 1
ATOM 2766 C C . TYR B 1 68 ? 17.594 -24.125 -2.754 1 98.12 68 TYR B C 1
ATOM 2768 O O . TYR B 1 68 ? 18.062 -24.422 -1.653 1 98.12 68 TYR B O 1
ATOM 2776 N N . HIS B 1 69 ? 18 -24.734 -3.855 1 98 69 HIS B N 1
ATOM 2777 C CA . HIS B 1 69 ? 18.969 -25.812 -3.836 1 98 69 HIS B CA 1
ATOM 2778 C C . HIS B 1 69 ? 20.25 -25.422 -4.574 1 98 69 HIS B C 1
ATOM 2780 O O . HIS B 1 69 ? 21.031 -26.297 -4.973 1 98 69 HIS B O 1
ATOM 2786 N N . GLY B 1 70 ? 20.359 -24.125 -4.863 1 97.81 70 GLY B N 1
ATOM 2787 C CA . GLY B 1 70 ? 21.547 -23.656 -5.551 1 97.81 70 GLY B CA 1
ATOM 2788 C C . GLY B 1 70 ? 21.344 -23.469 -7.039 1 97.81 70 GLY B C 1
ATOM 2789 O O . GLY B 1 70 ? 20.234 -23.188 -7.488 1 97.81 70 GLY B O 1
ATOM 2790 N N . THR B 1 71 ? 22.422 -23.391 -7.758 1 98.06 71 THR B N 1
ATOM 2791 C CA . THR B 1 71 ? 22.406 -23.25 -9.211 1 98.06 71 THR B CA 1
ATOM 2792 C C . THR B 1 71 ? 23.078 -24.438 -9.875 1 98.06 71 THR B C 1
ATOM 2794 O O . THR B 1 71 ? 23.922 -25.094 -9.266 1 98.06 71 THR B O 1
ATOM 2797 N N . GLN B 1 72 ? 22.672 -24.797 -11.039 1 97.88 72 GLN B N 1
ATOM 2798 C CA . GLN B 1 72 ? 23.25 -25.875 -11.836 1 97.88 72 GLN B CA 1
ATOM 2799 C C . GLN B 1 72 ? 23.312 -25.484 -13.312 1 97.88 72 GLN B C 1
ATOM 2801 O O . GLN B 1 72 ? 22.438 -24.781 -13.805 1 97.88 72 GLN B O 1
ATOM 2806 N N . VAL B 1 73 ? 24.344 -25.906 -13.992 1 97.75 73 VAL B N 1
ATOM 2807 C CA . VAL B 1 73 ? 24.422 -25.781 -15.445 1 97.75 73 VAL B CA 1
ATOM 2808 C C . VAL B 1 73 ? 23.828 -27.016 -16.109 1 97.75 73 VAL B C 1
ATOM 2810 O O . VAL B 1 73 ? 24.312 -28.125 -15.914 1 97.75 73 VAL B O 1
ATOM 2813 N N . VAL B 1 74 ? 22.766 -26.859 -16.844 1 97.25 74 VAL B N 1
ATOM 2814 C CA . VAL B 1 74 ? 22.109 -27.984 -17.484 1 97.25 74 VAL B CA 1
ATOM 2815 C C . VAL B 1 74 ? 21.75 -27.625 -18.922 1 97.25 74 VAL B C 1
ATOM 2817 O O . VAL B 1 74 ? 21.875 -26.469 -19.328 1 97.25 74 VAL B O 1
ATOM 2820 N N . GLU B 1 75 ? 21.406 -28.656 -19.656 1 95.69 75 GLU B N 1
ATOM 2821 C CA . GLU B 1 75 ? 20.969 -28.422 -21.031 1 95.69 75 GLU B CA 1
ATOM 2822 C C . GLU B 1 75 ? 19.719 -27.547 -21.062 1 95.69 75 GLU B C 1
ATOM 2824 O O . GLU B 1 75 ? 18.734 -27.828 -20.359 1 95.69 75 GLU B O 1
ATOM 2829 N N . ALA B 1 76 ? 19.797 -26.484 -21.828 1 94.88 76 ALA B N 1
ATOM 2830 C CA . ALA B 1 76 ? 18.672 -25.547 -21.922 1 94.88 76 ALA B CA 1
ATOM 2831 C C . ALA B 1 76 ? 17.484 -26.188 -22.641 1 94.88 76 ALA B C 1
ATOM 2833 O O . ALA B 1 76 ? 17.672 -27.031 -23.531 1 94.88 76 ALA B O 1
ATOM 2834 N N . SER B 1 77 ? 16.328 -25.766 -22.297 1 92.69 77 SER B N 1
ATOM 2835 C CA . SER B 1 77 ? 15.109 -26.328 -22.859 1 92.69 77 SER B CA 1
ATOM 2836 C C . SER B 1 77 ? 15.023 -26.078 -24.359 1 92.69 77 SER B C 1
ATOM 2838 O O . SER B 1 77 ? 14.383 -26.844 -25.078 1 92.69 77 SER B O 1
ATOM 2840 N N . ASN B 1 78 ? 15.664 -25.031 -24.828 1 92 78 ASN B N 1
ATOM 2841 C CA . ASN B 1 78 ? 15.531 -24.656 -26.234 1 92 78 ASN B CA 1
ATOM 2842 C C . ASN B 1 78 ? 16.703 -25.188 -27.062 1 92 78 ASN B C 1
ATOM 2844 O O . ASN B 1 78 ? 16.875 -24.797 -28.219 1 92 78 ASN B O 1
ATOM 2848 N N . GLY B 1 79 ? 17.562 -25.875 -26.484 1 90.38 79 GLY B N 1
ATOM 2849 C CA . GLY B 1 79 ? 18.641 -26.516 -27.203 1 90.38 79 GLY B CA 1
ATOM 2850 C C . GLY B 1 79 ? 19.828 -25.609 -27.453 1 90.38 79 GLY B C 1
ATOM 2851 O O . GLY B 1 79 ? 20.703 -25.906 -28.266 1 90.38 79 GLY B O 1
ATOM 2852 N N . SER B 1 80 ? 19.859 -24.484 -26.812 1 92.81 80 SER B N 1
ATOM 2853 C CA . SER B 1 80 ? 20.922 -23.516 -27.047 1 92.81 80 SER B CA 1
ATOM 2854 C C . SER B 1 80 ? 22.203 -23.906 -26.344 1 92.81 80 SER B C 1
ATOM 2856 O O . SER B 1 80 ? 23.172 -23.141 -26.344 1 92.81 80 SER B O 1
ATOM 2858 N N . GLY B 1 81 ? 22.266 -25.078 -25.766 1 94.44 81 GLY B N 1
ATOM 2859 C CA . GLY B 1 81 ? 23.422 -25.516 -25.016 1 94.44 81 GLY B CA 1
ATOM 2860 C C . GLY B 1 81 ? 23.219 -25.484 -23.516 1 94.44 81 GLY B C 1
ATOM 2861 O O . GLY B 1 81 ? 22.094 -25.391 -23.047 1 94.44 81 GLY B O 1
ATOM 2862 N N . LYS B 1 82 ? 24.281 -25.688 -22.828 1 96.88 82 LYS B N 1
ATOM 2863 C CA . LYS B 1 82 ? 24.219 -25.703 -21.375 1 96.88 82 LYS B CA 1
ATOM 2864 C C . LYS B 1 82 ? 24.172 -24.281 -20.812 1 96.88 82 LYS B C 1
ATOM 2866 O O . LYS B 1 82 ? 24.984 -23.438 -21.172 1 96.88 82 LYS B O 1
ATOM 2871 N N . LEU B 1 83 ? 23.203 -24.016 -20.016 1 96.12 83 LEU B N 1
ATOM 2872 C CA . LEU B 1 83 ? 23.016 -22.703 -19.406 1 96.12 83 LEU B CA 1
ATOM 2873 C C . LEU B 1 83 ? 22.797 -22.828 -17.891 1 96.12 83 LEU B C 1
ATOM 2875 O O . LEU B 1 83 ? 22.359 -23.875 -17.422 1 96.12 83 LEU B O 1
ATOM 2879 N N . PRO B 1 84 ? 23.188 -21.797 -17.188 1 97.31 84 PRO B N 1
ATOM 2880 C CA . PRO B 1 84 ? 22.922 -21.828 -15.75 1 97.31 84 PRO B CA 1
ATOM 2881 C C . PRO B 1 84 ? 21.438 -21.75 -15.414 1 97.31 84 PRO B C 1
ATOM 2883 O O . PRO B 1 84 ? 20.688 -21.031 -16.078 1 97.31 84 PRO B O 1
ATOM 2886 N N . HIS B 1 85 ? 21.016 -22.594 -14.43 1 98 85 HIS B N 1
ATOM 2887 C CA . HIS B 1 85 ? 19.656 -22.641 -13.898 1 98 85 HIS B CA 1
ATOM 2888 C C . HIS B 1 85 ? 19.656 -22.531 -12.375 1 98 85 HIS B C 1
ATOM 2890 O O . HIS B 1 85 ? 20.547 -23.062 -11.719 1 98 85 HIS B O 1
ATOM 2896 N N . ILE B 1 86 ? 18.688 -21.797 -11.836 1 98.12 86 ILE B N 1
ATOM 2897 C CA . ILE B 1 86 ? 18.391 -21.891 -10.414 1 98.12 86 ILE B CA 1
ATOM 2898 C C . ILE B 1 86 ? 17.594 -23.172 -10.148 1 98.12 86 ILE B C 1
ATOM 2900 O O . ILE B 1 86 ? 16.688 -23.516 -10.898 1 98.12 86 ILE B O 1
ATOM 2904 N N . VAL B 1 87 ? 17.984 -23.875 -9.117 1 98.38 87 VAL B N 1
ATOM 2905 C CA . VAL B 1 87 ? 17.297 -25.109 -8.758 1 98.38 87 VAL B CA 1
ATOM 2906 C C . VAL B 1 87 ? 16.453 -24.875 -7.508 1 98.38 87 VAL B C 1
ATOM 2908 O O . VAL B 1 87 ? 16.969 -24.5 -6.453 1 98.38 87 VAL B O 1
ATOM 2911 N N . LEU B 1 88 ? 15.141 -25.094 -7.664 1 98.38 88 LEU B N 1
ATOM 2912 C CA . LEU B 1 88 ? 14.172 -24.875 -6.594 1 98.38 88 LEU B CA 1
ATOM 2913 C C . LEU B 1 88 ? 13.32 -26.125 -6.375 1 98.38 88 LEU B C 1
ATOM 2915 O O . LEU B 1 88 ? 13.312 -27.031 -7.207 1 98.38 88 LEU B O 1
ATOM 2919 N N . ASP B 1 89 ? 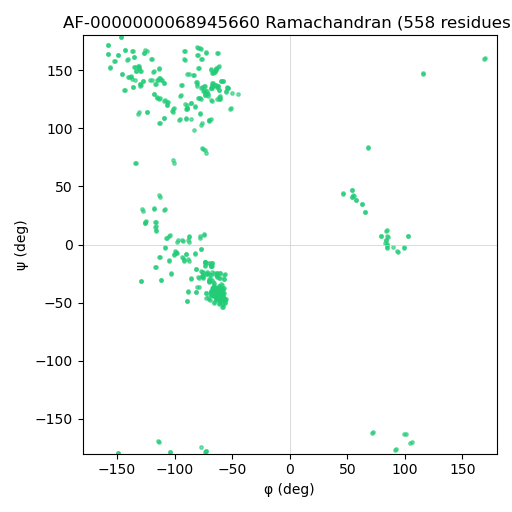12.656 -26.125 -5.246 1 97.94 89 ASP B N 1
ATOM 2920 C CA . ASP B 1 89 ? 11.57 -27.094 -5.121 1 97.94 89 ASP B CA 1
ATOM 2921 C C . ASP B 1 89 ? 10.5 -26.844 -6.184 1 97.94 89 ASP B C 1
ATOM 2923 O O . ASP B 1 89 ? 10.125 -25.703 -6.449 1 97.94 89 ASP B O 1
ATOM 2927 N N . ASP B 1 90 ? 10.125 -27.938 -6.812 1 97.75 90 ASP B N 1
ATOM 2928 C CA . ASP B 1 90 ? 8.875 -27.906 -7.566 1 97.75 90 ASP B CA 1
ATOM 2929 C C . ASP B 1 90 ? 7.672 -27.828 -6.629 1 97.75 90 ASP B C 1
ATOM 2931 O O . ASP B 1 90 ? 7.262 -28.828 -6.047 1 97.75 90 ASP B O 1
ATOM 2935 N N . VAL B 1 91 ? 7.027 -26.688 -6.535 1 97.38 91 VAL B N 1
ATOM 2936 C CA . VAL B 1 91 ? 6.078 -26.406 -5.461 1 97.38 91 VAL B CA 1
ATOM 2937 C C . VAL B 1 91 ? 4.793 -27.203 -5.699 1 97.38 91 VAL B C 1
ATOM 2939 O O . VAL B 1 91 ? 4.008 -27.422 -4.773 1 97.38 91 VAL B O 1
ATOM 2942 N N . VAL B 1 92 ? 4.562 -27.656 -6.863 1 97.06 92 VAL B N 1
ATOM 2943 C CA . VAL B 1 92 ? 3.332 -28.391 -7.125 1 97.06 92 VAL B CA 1
ATOM 2944 C C . VAL B 1 92 ? 3.637 -29.891 -7.219 1 97.06 92 VAL B C 1
ATOM 2946 O O . VAL B 1 92 ? 2.799 -30.672 -7.668 1 97.06 92 VAL B O 1
ATOM 2949 N N . TYR B 1 93 ? 4.91 -30.25 -6.883 1 96.38 93 TYR B N 1
ATOM 2950 C CA . TYR B 1 93 ? 5.242 -31.672 -6.863 1 96.38 93 TYR B CA 1
ATOM 2951 C C . TYR B 1 93 ? 4.301 -32.438 -5.941 1 96.38 93 TYR B C 1
ATOM 2953 O O . TYR B 1 93 ? 4.027 -32 -4.82 1 96.38 93 TYR B O 1
ATOM 2961 N N . GLY B 1 94 ? 3.775 -33.531 -6.406 1 94.38 94 GLY B N 1
ATOM 2962 C CA . GLY B 1 94 ? 2.865 -34.344 -5.617 1 94.38 94 GLY B CA 1
ATOM 2963 C C . GLY B 1 94 ? 1.405 -34 -5.844 1 94.38 94 GLY B C 1
ATOM 2964 O O . GLY B 1 94 ? 0.515 -34.656 -5.289 1 94.38 94 GLY B O 1
ATOM 2965 N N . TYR B 1 95 ? 1.104 -32.969 -6.605 1 95.44 95 TYR B N 1
ATOM 2966 C CA . TYR B 1 95 ? -0.256 -32.625 -7.016 1 95.44 95 TYR B CA 1
ATOM 2967 C C . TYR B 1 95 ? -0.561 -33.188 -8.398 1 95.44 95 TYR B C 1
ATOM 2969 O O . TYR B 1 95 ? -0.029 -32.719 -9.406 1 95.44 95 TYR B O 1
ATOM 2977 N N . PRO B 1 96 ? -1.362 -34.188 -8.477 1 93.19 96 PRO B N 1
ATOM 2978 C CA . PRO B 1 96 ? -1.612 -34.812 -9.781 1 93.19 96 PRO B CA 1
ATOM 2979 C C . PRO B 1 96 ? -2.23 -33.844 -10.789 1 93.19 96 PRO B C 1
ATOM 2981 O O . PRO B 1 96 ? -1.763 -33.75 -11.922 1 93.19 96 PRO B O 1
ATOM 2984 N N . ASN B 1 97 ? -3.316 -33.094 -10.43 1 94.62 97 ASN B N 1
ATOM 2985 C CA . ASN B 1 97 ? -3.992 -32.125 -11.281 1 94.62 97 ASN B CA 1
ATOM 2986 C C . ASN B 1 97 ? -4.262 -30.812 -10.539 1 94.62 97 ASN B C 1
ATOM 2988 O O . ASN B 1 97 ? -5.418 -30.453 -10.312 1 94.62 97 ASN B O 1
ATOM 2992 N N . PRO B 1 98 ? -3.17 -30.078 -10.266 1 96.19 98 PRO B N 1
ATOM 2993 C CA . PRO B 1 98 ? -3.354 -28.859 -9.469 1 96.19 98 PRO B CA 1
ATOM 2994 C C . PRO B 1 98 ? -4.02 -27.734 -10.25 1 96.19 98 PRO B C 1
ATOM 2996 O O . PRO B 1 98 ? -3.67 -27.5 -11.414 1 96.19 98 PRO B O 1
ATOM 2999 N N . SER B 1 99 ? -5.082 -27.156 -9.68 1 97.25 99 SER B N 1
ATOM 3000 C CA . SER B 1 99 ? -5.516 -25.828 -10.117 1 97.25 99 SER B CA 1
ATOM 3001 C C . SER B 1 99 ? -4.621 -24.734 -9.547 1 97.25 99 SER B C 1
ATOM 3003 O O . SER B 1 99 ? -4.371 -24.703 -8.336 1 97.25 99 SER B O 1
ATOM 3005 N N . GLY B 1 100 ? -4.066 -23.891 -10.438 1 97.88 100 GLY B N 1
ATOM 3006 C CA . GLY B 1 100 ? -3.129 -22.859 -10 1 97.88 100 GLY B CA 1
ATOM 3007 C C . GLY B 1 100 ? -3.393 -21.5 -10.617 1 97.88 100 GLY B C 1
ATOM 3008 O O . GLY B 1 100 ? -3.93 -21.422 -11.727 1 97.88 100 GLY B O 1
ATOM 3009 N N . MET B 1 101 ? -3.008 -20.5 -9.891 1 98.06 101 MET B N 1
ATOM 3010 C CA . MET B 1 101 ? -3.156 -19.109 -10.352 1 98.06 101 MET B CA 1
ATOM 3011 C C . MET B 1 101 ? -1.974 -18.266 -9.898 1 98.06 101 MET B C 1
ATOM 3013 O O . MET B 1 101 ? -1.531 -18.359 -8.758 1 98.06 101 MET B O 1
ATOM 3017 N N . ASP B 1 102 ? -1.449 -17.516 -10.797 1 98.31 102 ASP B N 1
ATOM 3018 C CA . ASP B 1 102 ? -0.365 -16.562 -10.555 1 98.31 102 ASP B CA 1
ATOM 3019 C C . ASP B 1 102 ? -0.875 -15.133 -10.562 1 98.31 102 ASP B C 1
ATOM 3021 O O . ASP B 1 102 ? -1.484 -14.688 -11.539 1 98.31 102 ASP B O 1
ATOM 3025 N N . VAL B 1 103 ? -0.667 -14.406 -9.477 1 98.75 103 VAL B N 1
ATOM 3026 C CA . VAL B 1 103 ? -1.121 -13.023 -9.32 1 98.75 103 VAL B CA 1
ATOM 3027 C C . VAL B 1 103 ? 0.063 -12.125 -8.977 1 98.75 103 VAL B C 1
ATOM 3029 O O . VAL B 1 103 ? 0.675 -12.273 -7.918 1 98.75 103 VAL B O 1
ATOM 3032 N N . LYS B 1 104 ? 0.387 -11.211 -9.914 1 98.56 104 LYS B N 1
ATOM 3033 C CA . LYS B 1 104 ? 1.438 -10.242 -9.617 1 98.56 104 LYS B CA 1
ATOM 3034 C C . LYS B 1 104 ? 0.94 -9.164 -8.656 1 98.56 104 LYS B C 1
ATOM 3036 O O . LYS B 1 104 ? -0.138 -8.602 -8.852 1 98.56 104 LYS B O 1
ATOM 3041 N N . ILE B 1 105 ? 1.736 -8.883 -7.602 1 98.81 105 ILE B N 1
ATOM 3042 C CA . ILE B 1 105 ? 1.291 -8 -6.527 1 98.81 105 ILE B CA 1
ATOM 3043 C C . ILE B 1 105 ? 2.051 -6.676 -6.594 1 98.81 105 ILE B C 1
ATOM 3045 O O . ILE B 1 105 ? 3.27 -6.664 -6.773 1 98.81 105 ILE B O 1
ATOM 3049 N N . GLY B 1 106 ? 1.315 -5.598 -6.367 1 98.56 106 GLY B N 1
ATOM 3050 C CA . GLY B 1 106 ? 1.865 -4.254 -6.402 1 98.56 106 GLY B CA 1
ATOM 3051 C C . GLY B 1 106 ? 1.278 -3.395 -7.508 1 98.56 106 GLY B C 1
ATOM 3052 O O . GLY B 1 106 ? 0.974 -3.895 -8.594 1 98.56 106 GLY B O 1
ATOM 3053 N N . SER B 1 107 ? 1.153 -2.143 -7.289 1 98.12 107 SER B N 1
ATOM 3054 C CA . SER B 1 107 ? 0.585 -1.232 -8.281 1 98.12 107 SER B CA 1
ATOM 3055 C C . SER B 1 107 ? 1.666 -0.668 -9.195 1 98.12 107 SER B C 1
ATOM 3057 O O . SER B 1 107 ? 1.362 0.014 -10.172 1 98.12 107 SER B O 1
ATOM 3059 N N . ARG B 1 108 ? 2.879 -0.964 -8.82 1 98.19 108 ARG B N 1
ATOM 3060 C CA . ARG B 1 108 ? 4.043 -0.498 -9.562 1 98.19 108 ARG B CA 1
ATOM 3061 C C . ARG B 1 108 ? 5.07 -1.612 -9.727 1 98.19 108 ARG B C 1
ATOM 3063 O O . ARG B 1 108 ? 5.422 -2.291 -8.758 1 98.19 108 ARG B O 1
ATOM 3070 N N . THR B 1 109 ? 5.613 -1.74 -10.969 1 97.88 109 THR B N 1
ATOM 3071 C CA . THR B 1 109 ? 6.574 -2.811 -11.211 1 97.88 109 THR B CA 1
ATOM 3072 C C . THR B 1 109 ? 7.965 -2.24 -11.477 1 97.88 109 THR B C 1
ATOM 3074 O O . THR B 1 109 ? 8.945 -2.986 -11.539 1 97.88 109 THR B O 1
ATOM 3077 N N . TRP B 1 110 ? 8.102 -0.929 -11.68 1 97.5 110 TRP B N 1
ATOM 3078 C CA . TRP B 1 110 ? 9.391 -0.262 -11.766 1 97.5 110 TRP B CA 1
ATOM 3079 C C . TRP B 1 110 ? 9.844 0.234 -10.398 1 97.5 110 TRP B C 1
ATOM 3081 O O . TRP B 1 110 ? 9.055 0.288 -9.453 1 97.5 110 TRP B O 1
ATOM 3091 N N . TYR B 1 111 ? 11.148 0.468 -10.227 1 95.44 111 TYR B N 1
ATOM 3092 C CA . TYR B 1 111 ? 11.742 0.973 -8.992 1 95.44 111 TYR B CA 1
ATOM 3093 C C . TYR B 1 111 ? 12.836 1.986 -9.289 1 95.44 111 TYR B C 1
ATOM 3095 O O . TYR B 1 111 ? 13.305 2.09 -10.43 1 95.44 111 TYR B O 1
ATOM 3103 N N . PRO B 1 112 ? 13.141 2.805 -8.289 1 91.44 112 PRO B N 1
ATOM 3104 C CA . PRO B 1 112 ? 14.18 3.809 -8.523 1 91.44 112 PRO B CA 1
ATOM 3105 C C . PRO B 1 112 ? 15.492 3.195 -9.016 1 91.44 112 PRO B C 1
ATOM 3107 O O . PRO B 1 112 ? 15.914 2.15 -8.516 1 91.44 112 PRO B O 1
ATOM 3110 N N . GLY B 1 113 ? 16.078 3.834 -10.031 1 91.31 113 GLY B N 1
ATOM 3111 C CA . GLY B 1 113 ? 17.391 3.426 -10.5 1 91.31 113 GLY B CA 1
ATOM 3112 C C . GLY B 1 113 ? 17.328 2.547 -11.734 1 91.31 113 GLY B C 1
ATOM 3113 O O . GLY B 1 113 ? 18.375 2.209 -12.312 1 91.31 113 GLY B O 1
ATOM 3114 N N . VAL B 1 114 ? 16.141 2.229 -12.195 1 94.31 114 VAL B N 1
ATOM 3115 C CA . VAL B 1 114 ? 16.047 1.384 -13.383 1 94.31 114 VAL B CA 1
ATOM 3116 C C . VAL B 1 114 ? 16.344 2.209 -14.633 1 94.31 114 VAL B C 1
ATOM 3118 O O . VAL B 1 114 ? 16.266 3.439 -14.602 1 94.31 114 VAL B O 1
ATOM 3121 N N . SER B 1 115 ? 16.703 1.482 -15.703 1 95 115 SER B N 1
ATOM 3122 C CA . SER B 1 115 ? 16.891 2.164 -16.984 1 95 115 SER B CA 1
ATOM 3123 C C . SER B 1 115 ? 15.602 2.82 -17.453 1 95 115 SER B C 1
ATOM 3125 O O . SER B 1 115 ? 14.508 2.367 -17.109 1 95 115 SER B O 1
ATOM 3127 N N . GLN B 1 116 ? 15.703 3.881 -18.25 1 96.12 116 GLN B N 1
ATOM 3128 C CA . GLN B 1 116 ? 14.539 4.57 -18.797 1 96.12 116 GLN B CA 1
ATOM 3129 C C . GLN B 1 116 ? 13.688 3.627 -19.641 1 96.12 116 GLN B C 1
ATOM 3131 O O . GLN B 1 116 ? 12.453 3.701 -19.609 1 96.12 116 GLN B O 1
ATOM 3136 N N . GLN B 1 117 ? 14.336 2.791 -20.375 1 96.25 117 GLN B N 1
ATOM 3137 C CA . GLN B 1 117 ? 13.617 1.821 -21.203 1 96.25 117 GLN B CA 1
ATOM 3138 C C . GLN B 1 117 ? 12.773 0.887 -20.344 1 96.25 117 GLN B C 1
ATOM 3140 O O . GLN B 1 117 ? 11.586 0.687 -20.609 1 96.25 117 GLN B O 1
ATOM 3145 N N . TYR B 1 118 ? 13.359 0.324 -19.359 1 95.25 118 TYR B N 1
ATOM 3146 C CA . TYR B 1 118 ? 12.641 -0.572 -18.453 1 95.25 118 TYR B CA 1
ATOM 3147 C C . TYR B 1 118 ? 11.531 0.171 -17.719 1 95.25 118 TYR B C 1
ATOM 3149 O O . TYR B 1 118 ? 10.43 -0.353 -17.547 1 95.25 118 TYR B O 1
ATOM 3157 N N . PHE B 1 119 ? 11.867 1.396 -17.312 1 97.19 119 PHE B N 1
ATOM 3158 C CA . PHE B 1 119 ? 10.875 2.242 -16.656 1 97.19 119 PHE B CA 1
ATOM 3159 C C . PHE B 1 119 ? 9.648 2.422 -17.547 1 97.19 119 PHE B C 1
ATOM 3161 O O . PHE B 1 119 ? 8.516 2.213 -17.094 1 97.19 119 PHE B O 1
ATOM 3168 N N . ASN B 1 120 ? 9.844 2.77 -18.75 1 97.38 120 ASN B N 1
ATOM 3169 C CA . ASN B 1 120 ? 8.75 3.02 -19.688 1 97.38 120 ASN B CA 1
ATOM 3170 C C . ASN B 1 120 ? 7.922 1.76 -19.938 1 97.38 120 ASN B C 1
ATOM 3172 O O . ASN B 1 120 ? 6.695 1.824 -20.031 1 97.38 120 ASN B O 1
ATOM 3176 N N . GLN B 1 121 ? 8.609 0.677 -20.062 1 97.25 121 GLN B N 1
ATOM 3177 C CA . GLN B 1 121 ? 7.922 -0.593 -20.281 1 97.25 121 GLN B CA 1
ATOM 3178 C C . GLN B 1 121 ? 7.047 -0.959 -19.078 1 97.25 121 GLN B C 1
ATOM 3180 O O . GLN B 1 121 ? 5.883 -1.33 -19.25 1 97.25 121 GLN B O 1
ATOM 3185 N N . CYS B 1 122 ? 7.602 -0.855 -17.906 1 97.75 122 CYS B N 1
ATOM 3186 C CA . CYS B 1 122 ? 6.867 -1.174 -16.688 1 97.75 122 CYS B CA 1
ATOM 3187 C C . CYS B 1 122 ? 5.672 -0.244 -16.516 1 97.75 122 CYS B C 1
ATOM 3189 O O . CYS B 1 122 ? 4.566 -0.696 -16.219 1 97.75 122 CYS B O 1
ATOM 3191 N N . LEU B 1 123 ? 5.957 1.021 -16.703 1 97.56 123 LEU B N 1
ATOM 3192 C CA . LEU B 1 123 ? 4.898 2.008 -16.531 1 97.56 123 LEU B CA 1
ATOM 3193 C C . LEU B 1 123 ? 3.744 1.748 -17.484 1 97.56 123 LEU B C 1
ATOM 3195 O O . LEU B 1 123 ? 2.578 1.815 -17.094 1 97.56 123 LEU B O 1
ATOM 3199 N N . LYS B 1 124 ? 4.059 1.478 -18.703 1 97.19 124 LYS B N 1
ATOM 3200 C CA . LYS B 1 124 ? 3.039 1.157 -19.703 1 97.19 124 LYS B CA 1
ATOM 3201 C C . LYS B 1 124 ? 2.217 -0.055 -19.266 1 97.19 124 LYS B C 1
ATOM 3203 O O . LYS B 1 124 ? 0.984 -0.004 -19.266 1 97.19 124 LYS B O 1
ATOM 3208 N N . ASN B 1 125 ? 2.879 -1.142 -18.922 1 97.25 125 ASN B N 1
ATOM 3209 C CA . ASN B 1 125 ? 2.195 -2.357 -18.484 1 97.25 125 ASN B CA 1
ATOM 3210 C C . ASN B 1 125 ? 1.329 -2.111 -17.266 1 97.25 125 ASN B C 1
ATOM 3212 O O . ASN B 1 125 ? 0.188 -2.572 -17.188 1 97.25 125 ASN B O 1
ATOM 3216 N N . ASP B 1 126 ? 1.894 -1.379 -16.312 1 97.88 126 ASP B N 1
ATOM 3217 C CA . ASP B 1 126 ? 1.153 -1.085 -15.086 1 97.88 126 ASP B CA 1
ATOM 3218 C C . ASP B 1 126 ? -0.134 -0.323 -15.391 1 97.88 126 ASP B C 1
ATOM 3220 O O . ASP B 1 126 ? -1.193 -0.64 -14.844 1 97.88 126 ASP B O 1
ATOM 3224 N N . ARG B 1 127 ? -0.095 0.613 -16.266 1 96.56 127 ARG B N 1
ATOM 3225 C CA . ARG B 1 127 ? -1.236 1.471 -16.578 1 96.56 127 ARG B CA 1
ATOM 3226 C C . ARG B 1 127 ? -2.25 0.74 -17.438 1 96.56 127 ARG B C 1
ATOM 3228 O O . ARG B 1 127 ? -3.441 1.061 -17.422 1 96.56 127 ARG B O 1
ATOM 3235 N N . GLU B 1 128 ? -1.802 -0.283 -18.156 1 96.19 128 GLU B N 1
ATOM 3236 C CA . GLU B 1 128 ? -2.674 -0.974 -19.109 1 96.19 128 GLU B CA 1
ATOM 3237 C C . GLU B 1 128 ? -3.35 -2.178 -18.453 1 96.19 128 GLU B C 1
ATOM 3239 O O . GLU B 1 128 ? -4.242 -2.789 -19.047 1 96.19 128 GLU B O 1
ATOM 3244 N N . THR B 1 129 ? -2.934 -2.549 -17.328 1 97.75 129 THR B N 1
ATOM 3245 C CA . THR B 1 129 ? -3.496 -3.68 -16.594 1 97.75 129 THR B CA 1
ATOM 3246 C C . THR B 1 129 ? -4.188 -3.213 -15.312 1 97.75 129 THR B C 1
ATOM 3248 O O . THR B 1 129 ? -4.375 -2.012 -15.109 1 97.75 129 THR B O 1
ATOM 3251 N N . THR B 1 130 ? -4.559 -4.16 -14.445 1 98.25 130 THR B N 1
ATOM 3252 C CA . THR B 1 130 ? -5.266 -3.816 -13.219 1 98.25 130 THR B CA 1
ATOM 3253 C C . THR B 1 130 ? -4.281 -3.496 -12.094 1 98.25 130 THR B C 1
ATOM 3255 O O . THR B 1 130 ? -4.684 -3.26 -10.953 1 98.25 130 THR B O 1
ATOM 3258 N N . SER B 1 131 ? -2.977 -3.436 -12.438 1 98.38 131 SER B N 1
ATOM 3259 C CA . SER B 1 131 ? -1.974 -3.158 -11.414 1 98.38 131 SER B CA 1
ATOM 3260 C C . SER B 1 131 ? -2.264 -1.844 -10.695 1 98.38 131 SER B C 1
ATOM 3262 O O . SER B 1 131 ? -2.314 -1.8 -9.469 1 98.38 131 SER B O 1
ATOM 3264 N N . VAL B 1 132 ? -2.527 -0.819 -11.438 1 97.75 132 VAL B N 1
ATOM 3265 C CA . VAL B 1 132 ? -2.723 0.497 -10.836 1 97.75 132 VAL B CA 1
ATOM 3266 C C . VAL B 1 132 ? -4.066 0.537 -10.109 1 97.75 132 VAL B C 1
ATOM 3268 O O . VAL B 1 132 ? -4.148 1.01 -8.977 1 97.75 132 VAL B O 1
ATOM 3271 N N . SER B 1 133 ? -5.129 -0.002 -10.641 1 97.5 133 SER B N 1
ATOM 3272 C CA . SER B 1 133 ? -6.477 0.145 -10.109 1 97.5 133 SER B CA 1
ATOM 3273 C C . SER B 1 133 ? -6.711 -0.79 -8.922 1 97.5 133 SER B C 1
ATOM 3275 O O . SER B 1 133 ? -7.426 -0.442 -7.984 1 97.5 133 SER B O 1
ATOM 3277 N N . LEU B 1 134 ? -6.004 -1.946 -8.914 1 98.38 134 LEU B N 1
ATOM 3278 C CA . LEU B 1 134 ? -6.32 -2.945 -7.898 1 98.38 134 LEU B CA 1
ATOM 3279 C C . LEU B 1 134 ? -5.137 -3.17 -6.965 1 98.38 134 LEU B C 1
ATOM 3281 O O . LEU B 1 134 ? -5.293 -3.729 -5.875 1 98.38 134 LEU B O 1
ATOM 3285 N N . GLY B 1 135 ? -3.971 -2.795 -7.398 1 98.5 135 GLY B N 1
ATOM 3286 C CA . GLY B 1 135 ? -2.76 -3.15 -6.676 1 98.5 135 GLY B CA 1
ATOM 3287 C C . GLY B 1 135 ? -2.25 -4.539 -7.012 1 98.5 135 GLY B C 1
ATOM 3288 O O . GLY B 1 135 ? -1.345 -5.051 -6.348 1 98.5 135 GLY B O 1
ATOM 3289 N N . PHE B 1 136 ? -2.91 -5.172 -7.934 1 98.75 136 PHE B N 1
ATOM 3290 C CA . PHE B 1 136 ? -2.479 -6.484 -8.406 1 98.75 136 PHE B CA 1
ATOM 3291 C C . PHE B 1 136 ? -3.041 -6.77 -9.797 1 98.75 136 PHE B C 1
ATOM 3293 O O . PHE B 1 136 ? -3.943 -6.07 -10.266 1 98.75 136 PHE B O 1
ATOM 3300 N N . ARG B 1 137 ? -2.469 -7.75 -10.445 1 98.69 137 ARG B N 1
ATOM 3301 C CA . ARG B 1 137 ? -3.018 -8.234 -11.711 1 98.69 137 ARG B CA 1
ATOM 3302 C C . ARG B 1 137 ? -2.812 -9.742 -11.852 1 98.69 137 ARG B C 1
ATOM 3304 O O . ARG B 1 137 ? -1.82 -10.289 -11.367 1 98.69 137 ARG B O 1
ATOM 3311 N N . HIS B 1 138 ? -3.787 -10.367 -12.516 1 98.31 138 HIS B N 1
ATOM 3312 C CA . HIS B 1 138 ? -3.629 -11.781 -12.828 1 98.31 138 HIS B CA 1
ATOM 3313 C C . HIS B 1 138 ? -2.604 -11.984 -13.945 1 98.31 138 HIS B C 1
ATOM 3315 O O . HIS B 1 138 ? -2.615 -11.266 -14.945 1 98.31 138 HIS B O 1
ATOM 3321 N N . ALA B 1 139 ? -1.696 -12.914 -13.727 1 97.25 139 ALA B N 1
ATOM 3322 C CA . ALA B 1 139 ? -0.667 -13.195 -14.719 1 97.25 139 ALA B CA 1
ATOM 3323 C C . ALA B 1 139 ? -0.983 -14.477 -15.492 1 97.25 139 ALA B C 1
ATOM 3325 O O . ALA B 1 139 ? -0.516 -14.664 -16.609 1 97.25 139 ALA B O 1
ATOM 3326 N N . GLY B 1 140 ? -1.754 -15.406 -14.898 1 96.62 140 GLY B N 1
ATOM 3327 C CA . GLY B 1 140 ? -2.166 -16.656 -15.523 1 96.62 140 GLY B CA 1
ATOM 3328 C C . GLY B 1 140 ? -2.809 -17.625 -14.555 1 96.62 140 GLY B C 1
ATOM 3329 O O . GLY B 1 140 ? -2.637 -17.5 -13.336 1 96.62 140 GLY B O 1
ATOM 3330 N N . PHE B 1 141 ? -3.51 -18.516 -15.117 1 95.62 141 PHE B N 1
ATOM 3331 C CA . PHE B 1 141 ? -4.094 -19.562 -14.281 1 95.62 141 PHE B CA 1
ATOM 3332 C C . PHE B 1 141 ? -4.383 -20.812 -15.109 1 95.62 141 PHE B C 1
ATOM 3334 O O . PHE B 1 141 ? -4.445 -20.75 -16.328 1 95.62 141 PHE B O 1
ATOM 3341 N N . LYS B 1 142 ? -4.367 -21.891 -14.453 1 95.56 142 LYS B N 1
ATOM 3342 C CA . LYS B 1 142 ? -4.75 -23.219 -14.93 1 95.56 142 LYS B CA 1
ATOM 3343 C C . LYS B 1 142 ? -5.688 -23.906 -13.945 1 95.56 142 LYS B C 1
ATOM 3345 O O . LYS B 1 142 ? -5.309 -24.172 -12.805 1 95.56 142 LYS B O 1
ATOM 3350 N N . ILE B 1 143 ? -6.938 -24.094 -14.375 1 95.69 143 ILE B N 1
ATOM 3351 C CA . ILE B 1 143 ? -7.949 -24.656 -13.484 1 95.69 143 ILE B CA 1
ATOM 3352 C C . ILE B 1 143 ? -8.367 -26.047 -13.992 1 95.69 143 ILE B C 1
ATOM 3354 O O . ILE B 1 143 ? -8.758 -26.203 -15.148 1 95.69 143 ILE B O 1
ATOM 3358 N N . PHE B 1 144 ? -8.289 -27.062 -13.125 1 95.19 144 PHE B N 1
ATOM 3359 C CA . PHE B 1 144 ? -8.672 -28.422 -13.523 1 95.19 144 PHE B CA 1
ATOM 3360 C C . PHE B 1 144 ? -10.188 -28.594 -13.43 1 95.19 144 PHE B C 1
ATOM 3362 O O . PHE B 1 144 ? -10.773 -28.422 -12.359 1 95.19 144 PHE B O 1
ATOM 3369 N N . ASP B 1 145 ? -10.797 -28.891 -14.547 1 90.31 145 ASP B N 1
ATOM 3370 C CA . ASP B 1 145 ? -12.211 -29.234 -14.609 1 90.31 145 ASP B CA 1
ATOM 3371 C C . ASP B 1 145 ? -12.422 -30.75 -14.445 1 90.31 145 ASP B C 1
ATOM 3373 O O . ASP B 1 145 ? -12.148 -31.516 -15.367 1 90.31 145 ASP B O 1
ATOM 3377 N N . HIS B 1 146 ? -12.922 -31.094 -13.359 1 86.62 146 HIS B N 1
ATOM 3378 C CA . HIS B 1 146 ? -13.062 -32.5 -13.047 1 86.62 146 HIS B CA 1
ATOM 3379 C C . HIS B 1 146 ? -14.125 -33.156 -13.914 1 86.62 146 HIS B C 1
ATOM 3381 O O . HIS B 1 146 ? -14.055 -34.375 -14.195 1 86.62 146 HIS B O 1
ATOM 3387 N N . GLN B 1 147 ? -15.109 -32.406 -14.281 1 86.19 147 GLN B N 1
ATOM 3388 C CA . GLN B 1 147 ? -16.188 -32.969 -15.117 1 86.19 147 GLN B CA 1
ATOM 3389 C C . GLN B 1 147 ? -15.664 -33.312 -16.5 1 86.19 147 GLN B C 1
ATOM 3391 O O . GLN B 1 147 ? -15.992 -34.375 -17.047 1 86.19 147 GLN B O 1
ATOM 3396 N N . GLU B 1 148 ? -14.797 -32.5 -17.016 1 87.94 148 GLU B N 1
ATOM 3397 C CA . GLU B 1 148 ? -14.297 -32.688 -18.375 1 87.94 148 GLU B CA 1
ATOM 3398 C C . GLU B 1 148 ? -12.922 -33.344 -18.375 1 87.94 148 GLU B C 1
ATOM 3400 O O . GLU B 1 148 ? -12.398 -33.719 -19.422 1 87.94 148 GLU B O 1
ATOM 3405 N N . SER B 1 149 ? -12.344 -33.469 -17.234 1 89.75 149 SER B N 1
ATOM 3406 C CA . SER B 1 149 ? -11.008 -34.031 -17.062 1 89.75 149 SER B CA 1
ATOM 3407 C C . SER B 1 149 ? -9.984 -33.312 -17.938 1 89.75 149 SER B C 1
ATOM 3409 O O . SER B 1 149 ? -9.25 -33.969 -18.688 1 89.75 149 SER B O 1
ATOM 3411 N N . ARG B 1 150 ? -10.062 -32.031 -17.875 1 92.19 150 ARG B N 1
ATOM 3412 C CA . ARG B 1 150 ? -9.133 -31.172 -18.625 1 92.19 150 ARG B CA 1
ATOM 3413 C C . ARG B 1 150 ? -8.883 -29.859 -17.891 1 92.19 150 ARG B C 1
ATOM 3415 O O . ARG B 1 150 ? -9.656 -29.484 -17.016 1 92.19 150 ARG B O 1
ATOM 3422 N N . PHE B 1 151 ? -7.809 -29.188 -18.312 1 93.88 151 PHE B N 1
ATOM 3423 C CA . PHE B 1 151 ? -7.48 -27.891 -17.719 1 93.88 151 PHE B CA 1
ATOM 3424 C C . PHE B 1 151 ? -8.078 -26.766 -18.547 1 93.88 151 PHE B C 1
ATOM 3426 O O . PHE B 1 151 ? -8.07 -26.812 -19.781 1 93.88 151 PHE B O 1
ATOM 3433 N N . TRP B 1 152 ? -8.633 -25.812 -17.812 1 91.5 152 TRP B N 1
ATOM 3434 C CA . TRP B 1 152 ? -8.992 -24.531 -18.391 1 91.5 152 TRP B CA 1
ATOM 3435 C C . TRP B 1 152 ? -7.832 -23.547 -18.297 1 91.5 152 TRP B C 1
ATOM 3437 O O . TRP B 1 152 ? -7.32 -23.281 -17.219 1 91.5 152 TRP B O 1
ATOM 3447 N N . ILE B 1 153 ? -7.348 -23.062 -19.391 1 92.31 153 ILE B N 1
ATOM 3448 C CA . ILE B 1 153 ? -6.242 -22.109 -19.484 1 92.31 153 ILE B CA 1
ATOM 3449 C C . ILE B 1 153 ? -6.645 -20.938 -20.375 1 92.31 153 ILE B C 1
ATOM 3451 O O . ILE B 1 153 ? -7.336 -21.109 -21.375 1 92.31 153 ILE B O 1
ATOM 3455 N N . VAL B 1 154 ? -6.293 -19.766 -19.938 1 89.44 154 VAL B N 1
ATOM 3456 C CA . VAL B 1 154 ? -6.539 -18.562 -20.75 1 89.44 154 VAL B CA 1
ATOM 3457 C C . VAL B 1 154 ? -5.215 -17.984 -21.234 1 89.44 154 VAL B C 1
ATOM 3459 O O . VAL B 1 154 ? -4.23 -17.969 -20.484 1 89.44 154 VAL B O 1
ATOM 3462 N N . GLU B 1 155 ? -5.223 -17.531 -22.422 1 90.12 155 GLU B N 1
ATOM 3463 C CA . GLU B 1 155 ? -4.02 -16.953 -23 1 90.12 155 GLU B CA 1
ATOM 3464 C C . GLU B 1 155 ? -3.586 -15.695 -22.25 1 90.12 155 GLU B C 1
ATOM 3466 O O . GLU B 1 155 ? -4.426 -14.93 -21.781 1 90.12 155 GLU B O 1
ATOM 3471 N N . TYR B 1 156 ? -2.299 -15.523 -22.297 1 90.12 156 TYR B N 1
ATOM 3472 C CA . TYR B 1 156 ? -1.696 -14.414 -21.562 1 90.12 156 TYR B CA 1
ATOM 3473 C C . TYR B 1 156 ? -2.305 -13.078 -22 1 90.12 156 TYR B C 1
ATOM 3475 O O . TYR B 1 156 ? -2.607 -12.227 -21.156 1 90.12 156 TYR B O 1
ATOM 3483 N N . LYS B 1 157 ? -2.424 -12.906 -23.297 1 92.5 157 LYS B N 1
ATOM 3484 C CA . LYS B 1 157 ? -2.918 -11.641 -23.828 1 92.5 157 LYS B CA 1
ATOM 3485 C C . LYS B 1 157 ? -4.301 -11.312 -23.266 1 92.5 157 LYS B C 1
ATOM 3487 O O . LYS B 1 157 ? -4.609 -10.148 -23 1 92.5 157 LYS B O 1
ATOM 3492 N N . VAL B 1 158 ? -5.121 -12.352 -23.109 1 94.94 158 VAL B N 1
ATOM 3493 C CA . VAL B 1 158 ? -6.465 -12.172 -22.562 1 94.94 158 VAL B CA 1
ATOM 3494 C C . VAL B 1 158 ? -6.387 -11.805 -21.094 1 94.94 158 VAL B C 1
ATOM 3496 O O . VAL B 1 158 ? -7.023 -10.852 -20.641 1 94.94 158 VAL B O 1
ATOM 3499 N N . VAL B 1 159 ? -5.613 -12.5 -20.328 1 96.12 159 VAL B N 1
ATOM 3500 C CA . VAL B 1 159 ? -5.461 -12.273 -18.906 1 96.12 159 VAL B CA 1
ATOM 3501 C C . VAL B 1 159 ? -4.867 -10.883 -18.656 1 96.12 159 VAL B C 1
ATOM 3503 O O . VAL B 1 159 ? -5.297 -10.164 -17.75 1 96.12 159 VAL B O 1
ATOM 3506 N N . HIS B 1 160 ? -3.938 -10.492 -19.5 1 95.44 160 HIS B N 1
ATOM 3507 C CA . HIS B 1 160 ? -3.283 -9.195 -19.422 1 95.44 160 HIS B CA 1
ATOM 3508 C C . HIS B 1 160 ? -4.281 -8.062 -19.625 1 95.44 160 HIS B C 1
ATOM 3510 O O . HIS B 1 160 ? -4.086 -6.953 -19.109 1 95.44 160 HIS B O 1
ATOM 3516 N N . GLY B 1 161 ? -5.352 -8.305 -20.328 1 96.75 161 GLY B N 1
ATOM 3517 C CA . GLY B 1 161 ? -6.355 -7.301 -20.641 1 96.75 161 GLY B CA 1
ATOM 3518 C C . GLY B 1 161 ? -7.5 -7.266 -19.656 1 96.75 161 GLY B C 1
ATOM 3519 O O . GLY B 1 161 ? -8.453 -6.5 -19.828 1 96.75 161 GLY B O 1
ATOM 3520 N N . TYR B 1 162 ? -7.41 -8.055 -18.641 1 96.94 162 TYR B N 1
ATOM 3521 C CA . TYR B 1 162 ? -8.477 -8.109 -17.641 1 96.94 162 TYR B CA 1
ATOM 3522 C C . TYR B 1 162 ? -8.711 -6.738 -17.016 1 96.94 162 TYR B C 1
ATOM 3524 O O . TYR B 1 162 ? -7.766 -5.98 -16.797 1 96.94 162 TYR B O 1
ATOM 3532 N N . LYS B 1 163 ? -9.953 -6.445 -16.797 1 96.5 163 LYS B N 1
ATOM 3533 C CA . LYS B 1 163 ? -10.391 -5.297 -16.016 1 96.5 163 LYS B CA 1
ATOM 3534 C C . LYS B 1 163 ? -10.859 -5.73 -14.625 1 96.5 163 LYS B C 1
ATOM 3536 O O . LYS B 1 163 ? -10.742 -6.902 -14.258 1 96.5 163 LYS B O 1
ATOM 3541 N N . VAL B 1 164 ? -11.297 -4.785 -13.852 1 95.56 164 VAL B N 1
ATOM 3542 C CA . VAL B 1 164 ? -11.633 -5.039 -12.453 1 95.56 164 VAL B CA 1
ATOM 3543 C C . VAL B 1 164 ? -12.656 -6.164 -12.359 1 95.56 164 VAL B C 1
ATOM 3545 O O . VAL B 1 164 ? -12.492 -7.098 -11.57 1 95.56 164 VAL B O 1
ATOM 3548 N N . ASP B 1 165 ? -13.688 -6.121 -13.141 1 95.69 165 ASP B N 1
ATOM 3549 C CA . ASP B 1 165 ? -14.734 -7.133 -13.086 1 95.69 165 ASP B CA 1
ATOM 3550 C C . ASP B 1 165 ? -14.211 -8.5 -13.516 1 95.69 165 ASP B C 1
ATOM 3552 O O . ASP B 1 165 ? -14.648 -9.531 -12.992 1 95.69 165 ASP B O 1
ATOM 3556 N N . ASP B 1 166 ? -13.336 -8.531 -14.477 1 96.62 166 ASP B N 1
ATOM 3557 C CA . ASP B 1 166 ? -12.719 -9.781 -14.906 1 96.62 166 ASP B CA 1
ATOM 3558 C C . ASP B 1 166 ? -11.914 -10.406 -13.766 1 96.62 166 ASP B C 1
ATOM 3560 O O . ASP B 1 166 ? -11.961 -11.625 -13.562 1 96.62 166 ASP B O 1
ATOM 3564 N N . ALA B 1 167 ? -11.211 -9.516 -13.102 1 97.12 167 ALA B N 1
ATOM 3565 C CA . ALA B 1 167 ? -10.383 -9.984 -11.984 1 97.12 167 ALA B CA 1
ATOM 3566 C C . ALA B 1 167 ? -11.242 -10.625 -10.898 1 97.12 167 ALA B C 1
ATOM 3568 O O . ALA B 1 167 ? -10.906 -11.695 -10.383 1 97.12 167 ALA B O 1
ATOM 3569 N N . ARG B 1 168 ? -12.344 -10.031 -10.586 1 96.31 168 ARG B N 1
ATOM 3570 C CA . ARG B 1 168 ? -13.281 -10.578 -9.609 1 96.31 168 ARG B CA 1
ATOM 3571 C C . ARG B 1 168 ? -13.852 -11.914 -10.078 1 96.31 168 ARG B C 1
ATOM 3573 O O . ARG B 1 168 ? -13.914 -12.867 -9.305 1 96.31 168 ARG B O 1
ATOM 3580 N N . LEU B 1 169 ? -14.242 -11.938 -11.305 1 96.5 169 LEU B N 1
ATOM 3581 C CA . LEU B 1 169 ? -14.898 -13.109 -11.875 1 96.5 169 LEU B CA 1
ATOM 3582 C C . LEU B 1 169 ? -13.953 -14.312 -11.859 1 96.5 169 LEU B C 1
ATOM 3584 O O . LEU B 1 169 ? -14.359 -15.422 -11.5 1 96.5 169 LEU B O 1
ATOM 3588 N N . VAL B 1 170 ? -12.742 -14.141 -12.227 1 96.88 170 VAL B N 1
ATOM 3589 C CA . VAL B 1 170 ? -11.828 -15.273 -12.359 1 96.88 170 VAL B CA 1
ATOM 3590 C C . VAL B 1 170 ? -11.492 -15.82 -10.977 1 96.88 170 VAL B C 1
ATOM 3592 O O . VAL B 1 170 ? -11.281 -17.031 -10.812 1 96.88 170 VAL B O 1
ATOM 3595 N N . LEU B 1 171 ? -11.461 -14.969 -9.961 1 98.12 171 LEU B N 1
ATOM 3596 C CA . LEU B 1 171 ? -11.242 -15.438 -8.602 1 98.12 171 LEU B CA 1
ATOM 3597 C C . LEU B 1 171 ? -12.398 -16.312 -8.133 1 98.12 171 LEU B C 1
ATOM 3599 O O . LEU B 1 171 ? -12.195 -17.25 -7.363 1 98.12 171 LEU B O 1
ATOM 3603 N N . ARG B 1 172 ? -13.555 -15.992 -8.555 1 97.75 172 ARG B N 1
ATOM 3604 C CA . ARG B 1 172 ? -14.711 -16.828 -8.266 1 97.75 172 ARG B CA 1
ATOM 3605 C C . ARG B 1 172 ? -14.664 -18.141 -9.047 1 97.75 172 ARG B C 1
ATOM 3607 O O . ARG B 1 172 ? -14.898 -19.219 -8.5 1 97.75 172 ARG B O 1
ATOM 3614 N N . LYS B 1 173 ? -14.352 -18.047 -10.297 1 96.12 173 LYS B N 1
ATOM 3615 C CA . LYS B 1 173 ? -14.273 -19.234 -11.141 1 96.12 173 LYS B CA 1
ATOM 3616 C C . LYS B 1 173 ? -13.227 -20.219 -10.617 1 96.12 173 LYS B C 1
ATOM 3618 O O . LYS B 1 173 ? -13.422 -21.438 -10.68 1 96.12 173 LYS B O 1
ATOM 3623 N N . PHE B 1 174 ? -12.18 -19.719 -10.062 1 97.12 174 PHE B N 1
ATOM 3624 C CA . PHE B 1 174 ? -11.062 -20.5 -9.539 1 97.12 174 PHE B CA 1
ATOM 3625 C C . PHE B 1 174 ? -11.539 -21.5 -8.484 1 97.12 174 PHE B C 1
ATOM 3627 O O . PHE B 1 174 ? -10.992 -22.594 -8.367 1 97.12 174 PHE B O 1
ATOM 3634 N N . VAL B 1 175 ? -12.586 -21.156 -7.797 1 97.12 175 VAL B N 1
ATOM 3635 C CA . VAL B 1 175 ? -13.047 -22 -6.707 1 97.12 175 VAL B CA 1
ATOM 3636 C C . VAL B 1 175 ? -14.461 -22.5 -7.012 1 97.12 175 VAL B C 1
ATOM 3638 O O . VAL B 1 175 ? -15.273 -22.688 -6.102 1 97.12 175 VAL B O 1
ATOM 3641 N N . SER B 1 176 ? -14.75 -22.672 -8.219 1 95.44 176 SER B N 1
ATOM 3642 C CA . SER B 1 176 ? -16.078 -23.109 -8.625 1 95.44 176 SER B CA 1
ATOM 3643 C C . SER B 1 176 ? -16.062 -24.5 -9.242 1 95.44 176 SER B C 1
ATOM 3645 O O . SER B 1 176 ? -15.047 -24.906 -9.82 1 95.44 176 SER B O 1
ATOM 3647 N N . SER B 1 177 ? -17.141 -25.234 -9.133 1 92.81 177 SER B N 1
ATOM 3648 C CA . SER B 1 177 ? -17.297 -26.531 -9.773 1 92.81 177 SER B CA 1
ATOM 3649 C C . SER B 1 177 ? -17.703 -26.375 -11.242 1 92.81 177 SER B C 1
ATOM 3651 O O . SER B 1 177 ? -17.531 -27.312 -12.039 1 92.81 177 SER B O 1
ATOM 3653 N N . ASN B 1 178 ? -18.234 -25.281 -11.617 1 91.12 178 ASN B N 1
ATOM 3654 C CA . ASN B 1 178 ? -18.688 -25 -12.977 1 91.12 178 ASN B CA 1
ATOM 3655 C C . ASN B 1 178 ? -17.844 -23.906 -13.633 1 91.12 178 ASN B C 1
ATOM 3657 O O . ASN B 1 178 ? -18.375 -22.969 -14.219 1 91.12 178 ASN B O 1
ATOM 3661 N N . SER B 1 179 ? -16.578 -23.938 -13.477 1 85.62 179 SER B N 1
ATOM 3662 C CA . SER B 1 179 ? -15.641 -22.891 -13.883 1 85.62 179 SER B CA 1
ATOM 3663 C C . SER B 1 179 ? -15.75 -22.594 -15.375 1 85.62 179 SER B C 1
ATOM 3665 O O . SER B 1 179 ? -15.484 -21.484 -15.82 1 85.62 179 SER B O 1
ATOM 3667 N N . LEU B 1 180 ? -16.172 -23.531 -16.141 1 83.56 180 LEU B N 1
ATOM 3668 C CA . LEU B 1 180 ? -16.203 -23.406 -17.594 1 83.56 180 LEU B CA 1
ATOM 3669 C C . LEU B 1 180 ? -17.594 -23.031 -18.078 1 83.56 180 LEU B C 1
ATOM 3671 O O . LEU B 1 180 ? -17.797 -22.75 -19.266 1 83.56 180 LEU B O 1
ATOM 3675 N N . ALA B 1 181 ? -18.484 -23.031 -17.203 1 83.56 181 ALA B N 1
ATOM 3676 C CA . ALA B 1 181 ? -19.844 -22.719 -17.609 1 83.56 181 ALA B CA 1
ATOM 3677 C C . ALA B 1 181 ? -20.047 -21.219 -17.781 1 83.56 181 ALA B C 1
ATOM 3679 O O . ALA B 1 181 ? -19.297 -20.422 -17.203 1 83.56 181 ALA B O 1
ATOM 3680 N N . ASP B 1 182 ? -20.922 -20.859 -18.609 1 83.81 182 ASP B N 1
ATOM 3681 C CA . ASP B 1 182 ? -21.281 -19.453 -18.828 1 83.81 182 ASP B CA 1
ATOM 3682 C C . ASP B 1 182 ? -22.172 -18.938 -17.688 1 83.81 182 ASP B C 1
ATOM 3684 O O . ASP B 1 182 ? -22.375 -17.734 -17.547 1 83.81 182 ASP B O 1
ATOM 3688 N N . SER B 1 183 ? -22.453 -19.797 -16.906 1 85.81 183 SER B N 1
ATOM 3689 C CA . SER B 1 183 ? -23.312 -19.438 -15.789 1 85.81 183 SER B CA 1
ATOM 3690 C C . SER B 1 183 ? -22.516 -18.75 -14.68 1 85.81 183 SER B C 1
ATOM 3692 O O . SER B 1 183 ? -21.281 -18.688 -14.734 1 85.81 183 SER B O 1
ATOM 3694 N N . ILE B 1 184 ? -23.234 -18.219 -13.758 1 91.81 184 ILE B N 1
ATOM 3695 C CA . ILE B 1 184 ? -22.641 -17.594 -12.578 1 91.81 184 ILE B CA 1
ATOM 3696 C C . ILE B 1 184 ? -21.828 -18.625 -11.812 1 91.81 184 ILE B C 1
ATOM 3698 O O . ILE B 1 184 ? -22.312 -19.734 -11.531 1 91.81 184 ILE B O 1
ATOM 3702 N N . PRO B 1 185 ? -20.562 -18.297 -11.57 1 95.19 185 PRO B N 1
ATOM 3703 C CA . PRO B 1 185 ? -19.781 -19.234 -10.781 1 95.19 185 PRO B CA 1
ATOM 3704 C C . PRO B 1 185 ? -20.438 -19.594 -9.453 1 95.19 185 PRO B C 1
ATOM 3706 O O . PRO B 1 185 ? -20.922 -18.719 -8.742 1 95.19 185 PRO B O 1
ATOM 3709 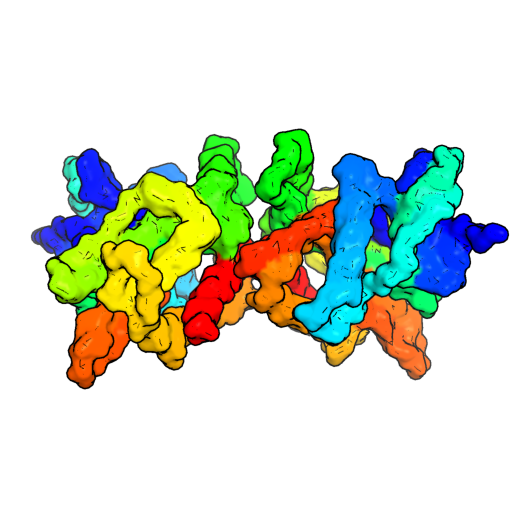N N . ASP B 1 186 ? -20.484 -20.891 -9.062 1 95.56 186 ASP B N 1
ATOM 3710 C CA . ASP B 1 186 ? -21.188 -21.328 -7.859 1 95.56 186 ASP B CA 1
ATOM 3711 C C . ASP B 1 186 ? -20.266 -21.25 -6.637 1 95.56 186 ASP B C 1
ATOM 3713 O O . ASP B 1 186 ? -20.75 -21.344 -5.5 1 95.56 186 ASP B O 1
ATOM 3717 N N . CYS B 1 187 ? -18.953 -21.094 -6.836 1 96.69 187 CYS B N 1
ATOM 3718 C CA . CYS B 1 187 ? -17.953 -20.969 -5.77 1 96.69 187 CYS B CA 1
ATOM 3719 C C . CYS B 1 187 ? -18.047 -22.141 -4.801 1 96.69 187 CYS B C 1
ATOM 3721 O O . CYS B 1 187 ? -17.922 -21.953 -3.588 1 96.69 187 CYS B O 1
ATOM 3723 N N . ALA B 1 188 ? -18.25 -23.312 -5.301 1 94.62 188 ALA B N 1
ATOM 3724 C CA . ALA B 1 188 ? -18.531 -24.5 -4.504 1 94.62 188 ALA B CA 1
ATOM 3725 C C . ALA B 1 188 ? -17.359 -24.844 -3.592 1 94.62 188 ALA B C 1
ATOM 3727 O O . ALA B 1 188 ? -17.547 -25.422 -2.52 1 94.62 188 ALA B O 1
ATOM 3728 N N . PHE B 1 189 ? -16.141 -24.422 -3.939 1 95.81 189 PHE B N 1
ATOM 3729 C CA . PHE B 1 189 ? -14.945 -24.828 -3.201 1 95.81 189 PHE B CA 1
ATOM 3730 C C . PHE B 1 189 ? -14.414 -23.672 -2.367 1 95.81 189 PHE B C 1
ATOM 3732 O O . PHE B 1 189 ? -13.344 -23.781 -1.767 1 95.81 189 PHE B O 1
ATOM 3739 N N . ALA B 1 190 ? -15.117 -22.531 -2.312 1 97.56 190 ALA B N 1
ATOM 3740 C CA . ALA B 1 190 ? -14.609 -21.312 -1.698 1 97.56 190 ALA B CA 1
ATOM 3741 C C . ALA B 1 190 ? -14.281 -21.531 -0.226 1 97.56 190 ALA B C 1
ATOM 3743 O O . ALA B 1 190 ? -13.219 -21.125 0.247 1 97.56 190 ALA B O 1
ATOM 3744 N N . SER B 1 191 ? -15.117 -22.188 0.511 1 96.81 191 SER B N 1
ATOM 3745 C CA . SER B 1 191 ? -14.906 -22.406 1.938 1 96.81 191 SER B CA 1
ATOM 3746 C C . SER B 1 191 ? -13.664 -23.25 2.189 1 96.81 191 SER B C 1
ATOM 3748 O O . SER B 1 191 ? -12.852 -22.938 3.064 1 96.81 191 SER B O 1
ATOM 3750 N N . GLU B 1 192 ? -13.406 -24.266 1.425 1 96.12 192 GLU B N 1
ATOM 3751 C CA . GLU B 1 192 ? -12.289 -25.188 1.625 1 96.12 192 GLU B CA 1
ATOM 3752 C C . GLU B 1 192 ? -10.984 -24.594 1.117 1 96.12 192 GLU B C 1
ATOM 3754 O O . GLU B 1 192 ? -9.922 -24.797 1.719 1 96.12 192 GLU B O 1
ATOM 3759 N N . VAL B 1 193 ? -11.062 -23.859 0.019 1 98.12 193 VAL B N 1
ATOM 3760 C CA . VAL B 1 193 ? -9.844 -23.391 -0.645 1 98.12 193 VAL B CA 1
ATOM 3761 C C . VAL B 1 193 ? -9.422 -22.047 -0.063 1 98.12 193 VAL B C 1
ATOM 3763 O O . VAL B 1 193 ? -8.273 -21.875 0.36 1 98.12 193 VAL B O 1
ATOM 3766 N N . TYR B 1 194 ? -10.391 -21.141 0.023 1 98.5 194 TYR B N 1
ATOM 3767 C CA . TYR B 1 194 ? -10.094 -19.797 0.527 1 98.5 194 TYR B CA 1
ATOM 3768 C C . TYR B 1 194 ? -10.234 -19.75 2.043 1 98.5 194 TYR B C 1
ATOM 3770 O O . TYR B 1 194 ? -9.383 -19.172 2.73 1 98.5 194 TYR B O 1
ATOM 3778 N N . GLY B 1 195 ? -11.227 -20.375 2.633 1 97.44 195 GLY B N 1
ATOM 3779 C CA . GLY B 1 195 ? -11.742 -19.984 3.938 1 97.44 195 GLY B CA 1
ATOM 3780 C C . GLY B 1 195 ? -11.32 -20.922 5.047 1 97.44 195 GLY B C 1
ATOM 3781 O O . GLY B 1 195 ? -11.523 -20.641 6.227 1 97.44 195 GLY B O 1
ATOM 3782 N N . SER B 1 196 ? -10.789 -22.094 4.797 1 93.88 196 SER B N 1
ATOM 3783 C CA . SER B 1 196 ? -10.406 -23.031 5.855 1 93.88 196 SER B CA 1
ATOM 3784 C C . SER B 1 196 ? -9.305 -22.438 6.734 1 93.88 196 SER B C 1
ATOM 3786 O O . SER B 1 196 ? -8.695 -21.438 6.379 1 93.88 196 SER B O 1
ATOM 3788 N N . SER B 1 197 ? -9.031 -22.969 7.879 1 95.12 197 SER B N 1
ATOM 3789 C CA . SER B 1 197 ? -8.039 -22.5 8.828 1 95.12 197 SER B CA 1
ATOM 3790 C C . SER B 1 197 ? -6.637 -22.516 8.227 1 95.12 197 SER B C 1
ATOM 3792 O O . SER B 1 197 ? -5.758 -21.766 8.656 1 95.12 197 SER B O 1
ATOM 3794 N N . SER B 1 198 ? -6.488 -23.375 7.238 1 95 198 SER B N 1
ATOM 3795 C CA . SER B 1 198 ? -5.211 -23.438 6.539 1 95 198 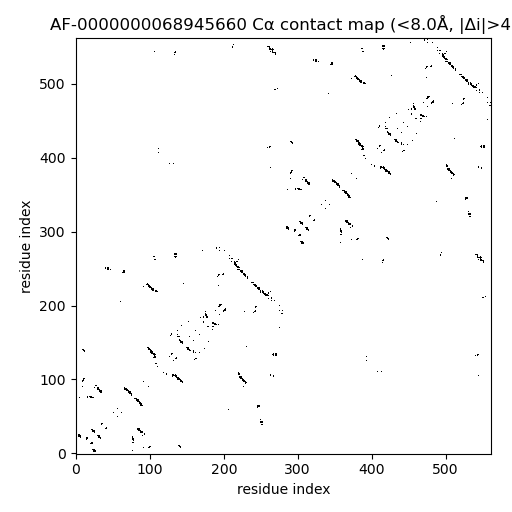SER B CA 1
ATOM 3796 C C . SER B 1 198 ? -5.363 -23.047 5.074 1 95 198 SER B C 1
ATOM 3798 O O . SER B 1 198 ? -4.516 -23.375 4.242 1 95 198 SER B O 1
ATOM 3800 N N . GLY B 1 199 ? -6.531 -22.422 4.816 1 97.88 199 GLY B N 1
ATOM 3801 C CA . GLY B 1 199 ? -6.812 -22.031 3.441 1 97.88 199 GLY B CA 1
ATOM 3802 C C . GLY B 1 199 ? -5.984 -20.859 2.973 1 97.88 199 GLY B C 1
ATOM 3803 O O . GLY B 1 199 ? -5.098 -20.391 3.689 1 97.88 199 GLY B O 1
ATOM 3804 N N . ILE B 1 200 ? -6.23 -20.438 1.775 1 98.75 200 ILE B N 1
ATOM 3805 C CA . ILE B 1 200 ? -5.461 -19.406 1.104 1 98.75 200 ILE B CA 1
ATOM 3806 C C . ILE B 1 200 ? -5.516 -18.109 1.926 1 98.75 200 ILE B C 1
ATOM 3808 O O . ILE B 1 200 ? -4.492 -17.453 2.117 1 98.75 200 ILE B O 1
ATOM 3812 N N . LEU B 1 201 ? -6.672 -17.766 2.428 1 98.81 201 LEU B N 1
ATOM 3813 C CA . LEU B 1 201 ? -6.828 -16.516 3.166 1 98.81 201 LEU B CA 1
ATOM 3814 C C . LEU B 1 201 ? -5.953 -16.5 4.414 1 98.81 201 LEU B C 1
ATOM 3816 O O . LEU B 1 201 ? -5.254 -15.523 4.68 1 98.81 201 LEU B O 1
ATOM 3820 N N . ALA B 1 202 ? -5.992 -17.578 5.16 1 98.75 202 ALA B N 1
ATOM 3821 C CA . ALA B 1 202 ? -5.176 -17.656 6.367 1 98.75 202 ALA B CA 1
ATOM 3822 C C . ALA B 1 202 ? -3.695 -17.5 6.043 1 98.75 202 ALA B C 1
ATOM 3824 O O . ALA B 1 202 ? -2.969 -16.797 6.762 1 98.75 202 ALA B O 1
ATOM 3825 N N . GLN B 1 203 ? -3.25 -18.094 5.008 1 98.88 203 GLN B N 1
ATOM 3826 C CA . GLN B 1 203 ? -1.855 -18.016 4.586 1 98.88 203 GLN B CA 1
ATOM 3827 C C . GLN B 1 203 ? -1.486 -16.609 4.152 1 98.88 203 GLN B C 1
ATOM 3829 O O . GLN B 1 203 ? -0.428 -16.094 4.523 1 98.88 203 GLN B O 1
ATOM 3834 N N . LEU B 1 204 ? -2.371 -15.945 3.414 1 98.88 204 LEU B N 1
ATOM 3835 C CA . LEU B 1 204 ? -2.127 -14.578 2.969 1 98.88 204 LEU B CA 1
ATOM 3836 C C . LEU B 1 204 ? -2.09 -13.617 4.152 1 98.88 204 LEU B C 1
ATOM 3838 O O . LEU B 1 204 ? -1.312 -12.664 4.16 1 98.88 204 LEU B O 1
ATOM 3842 N N . LEU B 1 205 ? -2.938 -13.875 5.121 1 98.69 205 LEU B N 1
ATOM 3843 C CA . LEU B 1 205 ? -2.955 -13.023 6.301 1 98.69 205 LEU B CA 1
ATOM 3844 C C . LEU B 1 205 ? -1.658 -13.156 7.094 1 98.69 205 LEU B C 1
ATOM 3846 O O . LEU B 1 205 ? -1.163 -12.172 7.652 1 98.69 205 LEU B O 1
ATOM 3850 N N . GLU B 1 206 ? -1.143 -14.344 7.152 1 98.69 206 GLU B N 1
ATOM 3851 C CA . GLU B 1 206 ? 0.156 -14.539 7.789 1 98.69 206 GLU B CA 1
ATOM 3852 C C . GLU B 1 206 ? 1.254 -13.781 7.047 1 98.69 206 GLU B C 1
ATOM 3854 O O . GLU B 1 206 ? 2.096 -13.125 7.672 1 98.69 206 GLU B O 1
ATOM 3859 N N . LEU B 1 207 ? 1.261 -13.836 5.754 1 98.69 207 LEU B N 1
ATOM 3860 C CA . LEU B 1 207 ? 2.217 -13.086 4.945 1 98.69 207 LEU B CA 1
ATOM 3861 C C . LEU B 1 207 ? 2.053 -11.586 5.16 1 98.69 207 LEU B C 1
ATOM 3863 O O . LEU B 1 207 ? 3.039 -10.867 5.324 1 98.69 207 LEU B O 1
ATOM 3867 N N . LYS B 1 208 ? 0.825 -11.164 5.141 1 98.69 208 LYS B N 1
ATOM 3868 C CA . LYS B 1 208 ? 0.55 -9.742 5.324 1 98.69 208 LYS B CA 1
ATOM 3869 C C . LYS B 1 208 ? 1.123 -9.234 6.645 1 98.69 208 LYS B C 1
ATOM 3871 O O . LYS B 1 208 ? 1.708 -8.148 6.699 1 98.69 208 LYS B O 1
ATOM 3876 N N . ALA B 1 209 ? 0.959 -10.016 7.652 1 98.31 209 ALA B N 1
ATOM 3877 C CA . ALA B 1 209 ? 1.48 -9.625 8.961 1 98.31 209 ALA B CA 1
ATOM 3878 C C . ALA B 1 209 ? 2.992 -9.414 8.906 1 98.31 209 ALA B C 1
ATOM 3880 O O . ALA B 1 209 ? 3.514 -8.469 9.492 1 98.31 209 ALA B O 1
ATOM 3881 N N . TRP B 1 210 ? 3.656 -10.25 8.25 1 98.69 210 TRP B N 1
ATOM 3882 C CA . TRP B 1 210 ? 5.102 -10.102 8.102 1 98.69 210 TRP B CA 1
ATOM 3883 C C . TRP B 1 210 ? 5.438 -8.875 7.262 1 98.69 210 TRP B C 1
ATOM 3885 O O . TRP B 1 210 ? 6.367 -8.133 7.582 1 98.69 210 TRP B O 1
ATOM 3895 N N . PHE B 1 211 ? 4.703 -8.641 6.191 1 98.56 211 PHE B N 1
ATOM 3896 C CA . PHE B 1 211 ? 4.977 -7.531 5.285 1 98.56 211 PHE B CA 1
ATOM 3897 C C . PHE B 1 211 ? 4.688 -6.195 5.961 1 98.56 211 PHE B C 1
ATOM 3899 O O . PHE B 1 211 ? 5.18 -5.152 5.523 1 98.56 211 PHE B O 1
ATOM 3906 N N . GLU B 1 212 ? 3.93 -6.188 7.012 1 97.81 212 GLU B N 1
ATOM 3907 C CA . GLU B 1 212 ? 3.645 -4.961 7.75 1 97.81 212 GLU B CA 1
ATOM 3908 C C . GLU B 1 212 ? 4.855 -4.512 8.562 1 97.81 212 GLU B C 1
ATOM 3910 O O . GLU B 1 212 ? 4.922 -3.361 9 1 97.81 212 GLU B O 1
ATOM 3915 N N . THR B 1 213 ? 5.805 -5.438 8.711 1 96.69 213 THR B N 1
ATOM 3916 C CA . THR B 1 213 ? 6.863 -5.074 9.648 1 96.69 213 THR B CA 1
ATOM 3917 C C . THR B 1 213 ? 8.234 -5.266 9.016 1 96.69 213 THR B C 1
ATOM 3919 O O . THR B 1 213 ? 9.18 -4.531 9.336 1 96.69 213 THR B O 1
ATOM 3922 N N . GLN B 1 214 ? 8.375 -6.238 8.109 1 97.94 214 GLN B N 1
ATOM 3923 C CA . GLN B 1 214 ? 9.703 -6.551 7.605 1 97.94 214 GLN B CA 1
ATOM 3924 C C . GLN B 1 214 ? 10.266 -5.402 6.77 1 97.94 214 GLN B C 1
ATOM 3926 O O . GLN B 1 214 ? 9.523 -4.754 6.023 1 97.94 214 GLN B O 1
ATOM 3931 N N . THR B 1 215 ? 11.516 -5.09 6.922 1 97.56 215 THR B N 1
ATOM 3932 C CA . THR B 1 215 ? 12.203 -4.035 6.18 1 97.56 215 THR B CA 1
ATOM 3933 C C . THR B 1 215 ? 13.445 -4.586 5.492 1 97.56 215 THR B C 1
ATOM 3935 O O . THR B 1 215 ? 14.352 -3.828 5.141 1 97.56 215 THR B O 1
ATOM 3938 N N . LEU B 1 216 ? 13.531 -5.902 5.328 1 97.81 216 LEU B N 1
ATOM 3939 C CA . LEU B 1 216 ? 14.688 -6.598 4.77 1 97.81 216 LEU B CA 1
ATOM 3940 C C . LEU B 1 216 ? 14.672 -6.539 3.246 1 97.81 216 LEU B C 1
ATOM 3942 O O . LEU B 1 216 ? 15.703 -6.293 2.619 1 97.81 216 LEU B O 1
ATOM 3946 N N . TYR B 1 217 ? 13.445 -6.719 2.637 1 98.19 217 TYR B N 1
ATOM 3947 C CA . TYR B 1 217 ? 13.328 -6.891 1.193 1 98.19 217 TYR B CA 1
ATOM 3948 C C . TYR B 1 217 ? 12.148 -6.094 0.646 1 98.19 217 TYR B C 1
ATOM 3950 O O . TYR B 1 217 ? 11.125 -5.941 1.319 1 98.19 217 TYR B O 1
ATOM 3958 N N . HIS B 1 218 ? 12.312 -5.586 -0.519 1 98.38 218 HIS B N 1
ATOM 3959 C CA . HIS B 1 218 ? 11.211 -5.105 -1.346 1 98.38 218 HIS B CA 1
ATOM 3960 C C . HIS B 1 218 ? 10.977 -6.027 -2.535 1 98.38 218 HIS B C 1
ATOM 3962 O O . HIS B 1 218 ? 11.883 -6.27 -3.334 1 98.38 218 HIS B O 1
ATOM 3968 N N . PHE B 1 219 ? 9.797 -6.523 -2.674 1 98.5 219 PHE B N 1
ATOM 3969 C CA . PHE B 1 219 ? 9.461 -7.562 -3.643 1 98.5 219 PHE B CA 1
ATOM 3970 C C . PHE B 1 219 ? 8.797 -6.961 -4.875 1 98.5 219 PHE B C 1
ATOM 3972 O O . PHE B 1 219 ? 7.633 -7.254 -5.164 1 98.5 219 PHE B O 1
ATOM 3979 N N . SER B 1 220 ? 9.609 -6.262 -5.613 1 97.25 220 SER B N 1
ATOM 3980 C CA . SER B 1 220 ? 9.133 -5.633 -6.84 1 97.25 220 SER B CA 1
ATOM 3981 C C . SER B 1 220 ? 8.852 -6.672 -7.922 1 97.25 220 SER B C 1
ATOM 3983 O O . SER B 1 220 ? 9.711 -7.496 -8.234 1 97.25 220 SER B O 1
ATOM 3985 N N . SER B 1 221 ? 7.621 -6.605 -8.492 1 96.44 221 SER B N 1
ATOM 3986 C CA . SER B 1 221 ? 7.211 -7.434 -9.625 1 96.44 221 SER B CA 1
ATOM 3987 C C . SER B 1 221 ? 7.168 -8.906 -9.25 1 96.44 221 SER B C 1
ATOM 3989 O O . SER B 1 221 ? 7.41 -9.781 -10.086 1 96.44 221 SER B O 1
ATOM 3991 N N . CYS B 1 222 ? 6.926 -9.219 -8.016 1 98 222 CYS B N 1
ATOM 3992 C CA . CYS B 1 222 ? 6.785 -10.586 -7.543 1 98 222 CYS B CA 1
ATOM 3993 C C . CYS B 1 222 ? 5.332 -11.039 -7.598 1 98 222 CYS B C 1
ATOM 3995 O O . CYS B 1 222 ? 4.43 -10.211 -7.754 1 98 222 CYS B O 1
ATOM 3997 N N . SER B 1 223 ? 5.145 -12.367 -7.449 1 98.44 223 SER B N 1
ATOM 3998 C CA . SER B 1 223 ? 3.797 -12.906 -7.578 1 98.44 223 SER B CA 1
ATOM 3999 C C . SER B 1 223 ? 3.439 -13.797 -6.391 1 98.44 223 SER B C 1
ATOM 4001 O O . SER B 1 223 ? 4.32 -14.398 -5.773 1 98.44 223 SER B O 1
ATOM 4003 N N . VAL B 1 224 ? 2.164 -13.766 -6.117 1 98.81 224 VAL B N 1
ATOM 4004 C CA . VAL B 1 224 ? 1.537 -14.812 -5.316 1 98.81 224 VAL B CA 1
ATOM 4005 C C . VAL B 1 224 ? 1.058 -15.945 -6.227 1 98.81 224 VAL B C 1
ATOM 4007 O O . VAL B 1 224 ? 0.272 -15.711 -7.152 1 98.81 224 VAL B O 1
ATOM 4010 N N . TYR B 1 225 ? 1.62 -17.094 -6.027 1 98.69 225 TYR B N 1
ATOM 4011 C CA . TYR B 1 225 ? 1.144 -18.297 -6.688 1 98.69 225 TYR B CA 1
ATOM 4012 C C . TYR B 1 225 ? 0.307 -19.141 -5.734 1 98.69 225 TYR B C 1
ATOM 4014 O O . TYR B 1 225 ? 0.792 -19.578 -4.688 1 98.69 225 TYR B O 1
ATOM 4022 N N . MET B 1 226 ? -0.95 -19.297 -6.023 1 98.75 226 MET B N 1
ATOM 4023 C CA . MET B 1 226 ? -1.812 -20.156 -5.211 1 98.75 226 MET B CA 1
ATOM 4024 C C . MET B 1 226 ? -2.271 -21.359 -6.008 1 98.75 226 MET B C 1
ATOM 4026 O O . MET B 1 226 ? -2.508 -21.266 -7.215 1 98.75 226 MET B O 1
ATOM 4030 N N . PHE B 1 227 ? -2.361 -22.5 -5.332 1 98.38 227 PHE B N 1
ATOM 4031 C CA . PHE B 1 227 ? -2.795 -23.719 -6 1 98.38 227 PHE B CA 1
ATOM 4032 C C . PHE B 1 227 ? -3.463 -24.656 -5.016 1 98.38 227 PHE B C 1
ATOM 4034 O O . PHE B 1 227 ? -3.287 -24.531 -3.801 1 98.38 227 PHE B O 1
ATOM 4041 N N . TYR B 1 228 ? -4.262 -25.531 -5.52 1 97.75 228 TYR B N 1
ATOM 4042 C CA . TYR B 1 228 ? -4.973 -26.531 -4.738 1 97.75 228 TYR B CA 1
ATOM 4043 C C . TYR B 1 228 ? -5.387 -27.719 -5.609 1 97.75 228 TYR B C 1
ATOM 4045 O O . TYR B 1 228 ? -5.164 -27.703 -6.824 1 97.75 228 TYR B O 1
ATOM 4053 N N . GLU B 1 229 ? -5.898 -28.797 -4.93 1 94.19 229 GLU B N 1
ATOM 4054 C CA . GLU B 1 229 ? -6.383 -29.984 -5.605 1 94.19 229 GLU B CA 1
ATOM 4055 C C . GLU B 1 229 ? -7.898 -30.141 -5.457 1 94.19 229 GLU B C 1
ATOM 4057 O O . GLU B 1 229 ? -8.391 -30.469 -4.379 1 94.19 229 GLU B O 1
ATOM 4062 N N . ASN B 1 230 ? -8.609 -29.859 -6.488 1 88.38 230 ASN B N 1
ATOM 4063 C CA . ASN B 1 230 ? -10.062 -29.891 -6.367 1 88.38 230 ASN B CA 1
ATOM 4064 C C . ASN B 1 230 ? -10.586 -31.328 -6.328 1 88.38 230 ASN B C 1
ATOM 4066 O O . ASN B 1 230 ? -11.625 -31.594 -5.73 1 88.38 230 ASN B O 1
ATOM 4070 N N . GLU B 1 231 ? -9.898 -32.281 -6.961 1 86.25 231 GLU B N 1
ATOM 4071 C CA . GLU B 1 231 ? -10.328 -33.688 -6.926 1 86.25 231 GLU B CA 1
ATOM 4072 C C . GLU B 1 231 ? -10.375 -34.219 -5.496 1 86.25 231 GLU B C 1
ATOM 4074 O O . GLU B 1 231 ? -11.266 -34.969 -5.145 1 86.25 231 GLU B O 1
ATOM 4079 N N . SER B 1 232 ? -9.43 -33.75 -4.797 1 84.69 232 SER B N 1
ATOM 4080 C CA . SER B 1 232 ? -9.344 -34.188 -3.41 1 84.69 232 SER B CA 1
ATOM 4081 C C . SER B 1 232 ? -10.531 -33.688 -2.592 1 84.69 232 SER B C 1
ATOM 4083 O O . SER B 1 232 ? -10.938 -34.312 -1.618 1 84.69 232 SER B O 1
ATOM 4085 N N . ILE B 1 233 ? -11.047 -32.5 -2.938 1 87.88 233 ILE B N 1
ATOM 4086 C CA . ILE B 1 233 ? -12.211 -31.953 -2.258 1 87.88 233 ILE B CA 1
ATOM 4087 C C . ILE B 1 233 ? -13.453 -32.781 -2.574 1 87.88 233 ILE B C 1
ATOM 4089 O O . ILE B 1 233 ? -14.266 -33.062 -1.69 1 87.88 233 ILE B O 1
ATOM 4093 N N . LEU B 1 234 ? -13.523 -33.156 -3.791 1 86.5 234 LEU B N 1
ATOM 4094 C CA . LEU B 1 234 ? -14.695 -33.875 -4.293 1 86.5 234 LEU B CA 1
ATOM 4095 C C . LEU B 1 234 ? -14.688 -35.312 -3.82 1 86.5 234 LEU B C 1
ATOM 4097 O O . LEU B 1 234 ? -15.75 -35.938 -3.682 1 86.5 234 LEU B O 1
ATOM 4101 N N . MET B 1 235 ? -13.445 -35.781 -3.557 1 81.69 235 MET B N 1
ATOM 4102 C CA . MET B 1 235 ? -13.352 -37.125 -3.055 1 81.69 235 MET B CA 1
ATOM 4103 C C . MET B 1 235 ? -13.57 -37.188 -1.545 1 81.69 235 MET B C 1
ATOM 4105 O O . MET B 1 235 ? -12.93 -36.438 -0.799 1 81.69 235 MET B O 1
ATOM 4109 N N . LYS B 1 236 ? -14.695 -37.5 -1.089 1 74.25 236 LYS B N 1
ATOM 4110 C CA . LYS B 1 236 ? -14.992 -37.625 0.335 1 74.25 236 LYS B CA 1
ATOM 4111 C C . LYS B 1 236 ? -13.906 -38.406 1.06 1 74.25 236 LYS B C 1
ATOM 4113 O O . LYS B 1 236 ? -13.523 -39.5 0.618 1 74.25 236 LYS B O 1
ATOM 4118 N N . GLY B 1 237 ? -13.406 -37.844 2.164 1 70.81 237 GLY B N 1
ATOM 4119 C CA . GLY B 1 237 ? -12.398 -38.531 2.963 1 70.81 237 GLY B CA 1
ATOM 4120 C C . GLY B 1 237 ? -10.984 -38.219 2.521 1 70.81 237 GLY B C 1
ATOM 4121 O O . GLY B 1 237 ? -10.031 -38.844 3.02 1 70.81 237 GLY B O 1
ATOM 4122 N N . GLY B 1 238 ? -10.914 -37.469 1.546 1 70.62 238 GLY B N 1
ATOM 4123 C CA . GLY B 1 238 ? -9.586 -37.156 1.041 1 70.62 238 GLY B CA 1
ATOM 4124 C C . GLY B 1 238 ? -8.867 -36.125 1.887 1 70.62 238 GLY B C 1
ATOM 4125 O O . GLY B 1 238 ? -9.195 -35.938 3.059 1 70.62 238 GLY B O 1
ATOM 4126 N N . GLU B 1 239 ? -7.676 -35.688 1.426 1 79.12 239 GLU B N 1
ATOM 4127 C CA . GLU B 1 239 ? -6.781 -34.75 2.1 1 79.12 239 GLU B CA 1
ATOM 4128 C C . GLU B 1 239 ? -7.316 -33.344 2.023 1 79.12 239 GLU B C 1
ATOM 4130 O O . GLU B 1 239 ? -6.664 -32.375 2.477 1 79.12 239 GLU B O 1
ATOM 4135 N N . GLY B 1 240 ? -8.523 -33.219 1.552 1 87.5 240 GLY B N 1
ATOM 4136 C CA . GLY B 1 240 ? -9.07 -31.859 1.408 1 87.5 240 GLY B CA 1
ATOM 4137 C C . GLY B 1 240 ? -8.43 -31.078 0.278 1 87.5 240 GLY B C 1
ATOM 4138 O O . GLY B 1 240 ? -7.859 -31.672 -0.646 1 87.5 240 GLY B O 1
ATOM 4139 N N . ALA B 1 241 ? -8.539 -29.812 0.245 1 91.06 241 ALA B N 1
ATOM 4140 C CA . ALA B 1 241 ? -8.109 -28.969 -0.871 1 91.06 241 ALA B CA 1
ATOM 4141 C C . ALA B 1 241 ? -6.59 -28.891 -0.952 1 91.06 241 ALA B C 1
ATOM 4143 O O . ALA B 1 241 ? -6.031 -28.672 -2.029 1 91.06 241 ALA B O 1
ATOM 4144 N N . ARG B 1 242 ? -5.809 -29.094 0.197 1 95.44 242 ARG B N 1
ATOM 4145 C CA . ARG B 1 242 ? -4.363 -28.906 0.272 1 95.44 242 ARG B CA 1
ATOM 4146 C C . ARG B 1 242 ? -3.945 -27.594 -0.379 1 95.44 242 ARG B C 1
ATOM 4148 O O . ARG B 1 242 ? -3.031 -27.562 -1.206 1 95.44 242 ARG B O 1
ATOM 4155 N N . ALA B 1 243 ? -4.676 -26.516 -0.112 1 98.06 243 ALA B N 1
ATOM 4156 C CA . ALA B 1 243 ? -4.43 -25.203 -0.7 1 98.06 243 ALA B CA 1
ATOM 4157 C C . ALA B 1 243 ? -3.117 -24.609 -0.195 1 98.06 243 ALA B C 1
ATOM 4159 O O . ALA B 1 243 ? -2.809 -24.688 0.996 1 98.06 243 ALA B O 1
ATOM 4160 N N . GLN B 1 244 ? -2.303 -24.047 -1.138 1 98.31 244 GLN B N 1
ATOM 4161 C CA . GLN B 1 244 ? -1.006 -23.469 -0.79 1 98.31 244 GLN B CA 1
ATOM 4162 C C . GLN B 1 244 ? -0.812 -22.109 -1.445 1 98.31 244 GLN B C 1
ATOM 4164 O O . GLN B 1 244 ? -1.364 -21.844 -2.516 1 98.31 244 GLN B O 1
ATOM 4169 N N . VAL B 1 245 ? -0.059 -21.266 -0.75 1 98.81 245 VAL B N 1
ATOM 4170 C CA . VAL B 1 245 ? 0.416 -19.984 -1.262 1 98.81 245 VAL B CA 1
ATOM 4171 C C . VAL B 1 245 ? 1.942 -19.969 -1.309 1 98.81 245 VAL B C 1
ATOM 4173 O O . VAL B 1 245 ? 2.6 -20.406 -0.356 1 98.81 245 VAL B O 1
ATOM 4176 N N . LYS B 1 246 ? 2.488 -19.594 -2.426 1 98.81 246 LYS B N 1
ATOM 4177 C CA . LYS B 1 246 ? 3.922 -19.359 -2.574 1 98.81 246 LYS B CA 1
ATOM 4178 C C . LYS B 1 246 ? 4.191 -18.016 -3.234 1 98.81 246 LYS B C 1
ATOM 4180 O O . LYS B 1 246 ? 3.484 -17.625 -4.168 1 98.81 246 LYS B O 1
ATOM 4185 N N . LEU B 1 247 ? 5.148 -17.266 -2.74 1 98.81 247 LEU B N 1
ATOM 4186 C CA . LEU B 1 247 ? 5.695 -16.172 -3.521 1 98.81 247 LEU B CA 1
ATOM 4187 C C . LEU B 1 247 ? 6.711 -16.672 -4.543 1 98.81 247 LEU B C 1
ATOM 4189 O O . LEU B 1 247 ? 7.504 -17.562 -4.242 1 98.81 247 LEU B O 1
ATOM 4193 N N . VAL B 1 248 ? 6.664 -16.078 -5.75 1 97.94 248 VAL B N 1
ATOM 4194 C CA . VAL B 1 248 ? 7.566 -16.531 -6.805 1 97.94 248 VAL B CA 1
ATOM 4195 C C . VAL B 1 248 ? 8.031 -15.336 -7.633 1 97.94 248 VAL B C 1
ATOM 4197 O O . VAL B 1 248 ? 7.496 -14.234 -7.504 1 97.94 248 VAL B O 1
ATOM 4200 N N . ASP B 1 249 ? 9.078 -15.57 -8.484 1 96.12 249 ASP B N 1
ATOM 4201 C CA . ASP B 1 249 ? 9.641 -14.594 -9.398 1 96.12 249 ASP B CA 1
ATOM 4202 C C . ASP B 1 249 ? 10.344 -13.469 -8.641 1 96.12 249 ASP B C 1
ATOM 4204 O O . ASP B 1 249 ? 9.812 -12.359 -8.531 1 96.12 249 ASP B O 1
ATOM 4208 N N . PHE B 1 250 ? 11.539 -13.711 -8.266 1 98 250 PHE B N 1
ATOM 4209 C CA . PHE B 1 250 ? 12.266 -12.766 -7.422 1 98 250 PHE B CA 1
ATOM 4210 C C . PHE B 1 250 ? 13.375 -12.07 -8.211 1 98 250 PHE B C 1
ATOM 4212 O O . PHE B 1 250 ? 14.414 -11.727 -7.656 1 98 250 PHE B O 1
ATOM 4219 N N . THR B 1 251 ? 13.164 -11.898 -9.508 1 96.31 251 THR B N 1
ATOM 4220 C CA . THR B 1 251 ? 14.18 -11.336 -10.383 1 96.31 251 THR B CA 1
ATOM 4221 C C . THR B 1 251 ? 14.414 -9.867 -10.062 1 96.31 251 THR B C 1
ATOM 4223 O O . THR B 1 251 ? 15.445 -9.305 -10.438 1 96.31 251 THR B O 1
ATOM 4226 N N . HIS B 1 252 ? 13.461 -9.234 -9.367 1 97.12 252 HIS B N 1
ATOM 4227 C CA . HIS B 1 252 ? 13.578 -7.805 -9.117 1 97.12 252 HIS B CA 1
ATOM 4228 C C . HIS B 1 252 ? 13.422 -7.488 -7.633 1 97.12 252 HIS B C 1
ATOM 4230 O O . HIS B 1 252 ? 12.875 -6.441 -7.27 1 97.12 252 HIS B O 1
ATOM 4236 N N . VAL B 1 253 ? 13.781 -8.398 -6.812 1 97.88 253 VAL B N 1
ATOM 4237 C CA . VAL B 1 253 ? 13.766 -8.141 -5.375 1 97.88 253 VAL B CA 1
ATOM 4238 C C . VAL B 1 253 ? 14.922 -7.215 -5.004 1 97.88 253 VAL B C 1
ATOM 4240 O O . VAL B 1 253 ? 16.031 -7.355 -5.52 1 97.88 253 VAL B O 1
ATOM 4243 N N . LEU B 1 254 ? 14.68 -6.234 -4.16 1 96.94 254 LEU B N 1
ATOM 4244 C CA . LEU B 1 254 ? 15.648 -5.238 -3.719 1 96.94 254 LEU B CA 1
ATOM 4245 C C . LEU B 1 254 ? 15.836 -5.297 -2.207 1 96.94 254 LEU B C 1
ATOM 4247 O O . LEU B 1 254 ? 15.016 -5.879 -1.496 1 96.94 254 LEU B O 1
ATOM 4251 N N . ASP B 1 255 ? 16.969 -4.75 -1.785 1 96.38 255 ASP B N 1
ATOM 4252 C CA . ASP B 1 255 ? 17.125 -4.5 -0.354 1 96.38 255 ASP B CA 1
ATOM 4253 C C . ASP B 1 255 ? 16.078 -3.5 0.14 1 96.38 255 ASP B C 1
ATOM 4255 O O . ASP B 1 255 ? 15.812 -2.492 -0.519 1 96.38 255 ASP B O 1
ATOM 4259 N N . GLY B 1 256 ? 15.477 -3.787 1.288 1 96.44 256 GLY B N 1
ATOM 4260 C CA . GLY B 1 256 ? 14.453 -2.896 1.822 1 96.44 256 GLY B CA 1
ATOM 4261 C C . GLY B 1 256 ? 15.031 -1.636 2.441 1 96.44 256 GLY B C 1
ATOM 4262 O O . GLY B 1 256 ? 14.336 -0.627 2.57 1 96.44 256 GLY B O 1
ATOM 4263 N N . ASN B 1 257 ? 16.203 -1.712 2.91 1 94.88 257 ASN B N 1
ATOM 4264 C CA . ASN B 1 257 ? 16.922 -0.571 3.463 1 94.88 257 ASN B CA 1
ATOM 4265 C C . ASN B 1 257 ? 16.156 0.076 4.609 1 94.88 257 ASN B C 1
ATOM 4267 O O . ASN B 1 257 ? 16.031 1.302 4.672 1 94.88 257 ASN B O 1
ATOM 4271 N N . GLY B 1 258 ? 15.539 -0.687 5.398 1 95.19 258 GLY B N 1
ATOM 4272 C CA . GLY B 1 258 ? 14.898 -0.192 6.605 1 95.19 258 GLY B CA 1
ATOM 4273 C C . GLY B 1 258 ? 13.492 0.333 6.367 1 95.19 258 GLY B C 1
ATOM 4274 O O . GLY B 1 258 ? 12.898 0.948 7.254 1 95.19 258 GLY B O 1
ATOM 4275 N N . VAL B 1 259 ? 12.992 0.171 5.199 1 97.31 259 VAL B N 1
ATOM 4276 C CA . VAL B 1 259 ? 11.664 0.656 4.852 1 97.31 259 VAL B CA 1
ATOM 4277 C C . VAL B 1 259 ? 10.75 -0.524 4.508 1 97.31 259 VAL B C 1
ATOM 4279 O O . VAL B 1 259 ? 11.18 -1.465 3.834 1 97.31 259 VAL B O 1
ATOM 4282 N N . VAL B 1 260 ? 9.539 -0.516 4.953 1 98.12 260 VAL B N 1
ATOM 4283 C CA . VAL B 1 260 ? 8.594 -1.577 4.617 1 98.12 260 VAL B CA 1
ATOM 4284 C C . VAL B 1 260 ? 8.273 -1.523 3.127 1 98.12 260 VAL B C 1
ATOM 4286 O O . VAL B 1 260 ? 8.297 -0.451 2.518 1 98.12 260 VAL B O 1
ATOM 4289 N N . ASP B 1 261 ? 8.016 -2.631 2.527 1 98.62 261 ASP B N 1
ATOM 4290 C CA . ASP B 1 261 ? 7.586 -2.695 1.133 1 98.62 261 ASP B CA 1
ATOM 4291 C C . ASP B 1 261 ? 6.121 -2.283 0.988 1 98.62 261 ASP B C 1
ATOM 4293 O O . ASP B 1 261 ? 5.242 -3.135 0.837 1 98.62 261 ASP B O 1
ATOM 4297 N N . HIS B 1 262 ? 5.914 -0.979 0.93 1 98.69 262 HIS B N 1
ATOM 4298 C CA . HIS B 1 262 ? 4.562 -0.425 0.956 1 98.69 262 HIS B CA 1
ATOM 4299 C C . HIS B 1 262 ? 3.816 -0.737 -0.336 1 98.69 262 HIS B C 1
ATOM 4301 O O . HIS B 1 262 ? 2.588 -0.856 -0.335 1 98.69 262 HIS B O 1
ATOM 4307 N N . ASN B 1 263 ? 4.551 -0.863 -1.438 1 98.69 263 ASN B N 1
ATOM 4308 C CA . ASN B 1 263 ? 3.936 -1.209 -2.715 1 98.69 263 ASN B CA 1
ATOM 4309 C C . ASN B 1 263 ? 3.346 -2.615 -2.689 1 98.69 263 ASN B C 1
ATOM 4311 O O . ASN B 1 263 ? 2.174 -2.809 -3.02 1 98.69 263 ASN B O 1
ATOM 4315 N N . PHE B 1 264 ? 4.129 -3.576 -2.248 1 98.81 264 PHE B N 1
ATOM 4316 C CA . PHE B 1 264 ? 3.662 -4.953 -2.152 1 98.81 264 PHE B CA 1
ATOM 4317 C C . PHE B 1 264 ? 2.562 -5.082 -1.104 1 98.81 264 PHE B C 1
ATOM 4319 O O . PHE B 1 264 ? 1.539 -5.727 -1.346 1 98.81 264 PHE B O 1
ATOM 4326 N N . LEU B 1 265 ? 2.752 -4.441 0.012 1 98.88 265 LEU B N 1
ATOM 4327 C CA . LEU B 1 265 ? 1.809 -4.539 1.12 1 98.88 265 LEU B CA 1
ATOM 4328 C C . LEU B 1 265 ? 0.435 -4.02 0.713 1 98.88 265 LEU B C 1
ATOM 4330 O O . LEU B 1 265 ? -0.585 -4.648 1.002 1 98.88 265 LEU B O 1
ATOM 4334 N N . GLY B 1 266 ? 0.428 -2.857 0.076 1 98.75 266 GLY B N 1
ATOM 4335 C CA . GLY B 1 266 ? -0.841 -2.338 -0.407 1 98.75 266 GLY B CA 1
ATOM 4336 C C . GLY B 1 266 ? -1.549 -3.279 -1.362 1 98.75 266 GLY B C 1
ATOM 4337 O O . GLY B 1 266 ? -2.746 -3.531 -1.22 1 98.75 266 GLY B O 1
ATOM 4338 N N . GLY B 1 267 ? -0.803 -3.771 -2.316 1 98.81 267 GLY B N 1
ATOM 4339 C CA . GLY B 1 267 ? -1.367 -4.715 -3.268 1 98.81 267 GLY B CA 1
ATOM 4340 C C . GLY B 1 267 ? -1.876 -5.988 -2.613 1 98.81 267 GLY B C 1
ATOM 4341 O O . GLY B 1 267 ? -2.957 -6.473 -2.951 1 98.81 267 GLY B O 1
ATOM 4342 N N . LEU B 1 268 ? -1.076 -6.527 -1.711 1 98.88 268 LEU B N 1
ATOM 4343 C CA . LEU B 1 268 ? -1.462 -7.738 -0.995 1 98.88 268 LEU B CA 1
ATOM 4344 C C . LEU B 1 268 ? -2.75 -7.52 -0.209 1 98.88 268 LEU B C 1
ATOM 4346 O O . LEU B 1 268 ? -3.627 -8.391 -0.191 1 98.88 268 LEU B O 1
ATOM 4350 N N . SER B 1 269 ? -2.891 -6.387 0.402 1 98.75 269 SER B N 1
ATOM 4351 C CA . SER B 1 269 ? -4.086 -6.062 1.175 1 98.75 269 SER B CA 1
ATOM 4352 C C . SER B 1 269 ? -5.32 -6.004 0.283 1 98.75 269 SER B C 1
ATOM 4354 O O . SER B 1 269 ? -6.387 -6.492 0.658 1 98.75 269 SER B O 1
ATOM 4356 N N . SER B 1 270 ? -5.145 -5.387 -0.843 1 98.69 270 SER B N 1
ATOM 4357 C CA . SER B 1 270 ? -6.25 -5.34 -1.791 1 98.69 270 SER B CA 1
ATOM 4358 C C . SER B 1 270 ? -6.652 -6.738 -2.244 1 98.69 270 SER B C 1
ATOM 4360 O O . SER B 1 270 ? -7.84 -7.066 -2.291 1 98.69 270 SER B O 1
ATOM 4362 N N . PHE B 1 271 ? -5.668 -7.547 -2.576 1 98.81 271 PHE B N 1
ATOM 4363 C CA . PHE B 1 271 ? -5.918 -8.906 -3.027 1 98.81 271 PHE B CA 1
ATOM 4364 C C . PHE B 1 271 ? -6.66 -9.703 -1.96 1 98.81 271 PHE B C 1
ATOM 4366 O O . PHE B 1 271 ? -7.637 -10.398 -2.26 1 98.81 271 PHE B O 1
ATOM 4373 N N . ILE B 1 272 ? -6.219 -9.586 -0.733 1 98.75 272 ILE B N 1
ATOM 4374 C CA . ILE B 1 272 ? -6.84 -10.258 0.402 1 98.75 272 ILE B CA 1
ATOM 4375 C C . ILE B 1 272 ? -8.312 -9.852 0.504 1 98.75 272 ILE B C 1
ATOM 4377 O O . ILE B 1 272 ? -9.18 -10.695 0.727 1 98.75 272 ILE B O 1
ATOM 4381 N N . LYS B 1 273 ? -8.602 -8.602 0.303 1 98.38 273 LYS B N 1
ATOM 4382 C CA . LYS B 1 273 ? -9.977 -8.125 0.409 1 98.38 273 LYS B CA 1
ATOM 4383 C C . LYS B 1 273 ? -10.867 -8.766 -0.651 1 98.38 273 LYS B C 1
ATOM 4385 O O . LYS B 1 273 ? -12.031 -9.07 -0.387 1 98.38 273 LYS B O 1
ATOM 4390 N N . PHE B 1 274 ? -10.359 -8.961 -1.815 1 98.19 274 PHE B N 1
ATOM 4391 C CA . PHE B 1 274 ? -11.125 -9.633 -2.867 1 98.19 274 PHE B CA 1
ATOM 4392 C C . PHE B 1 274 ? -11.484 -11.055 -2.457 1 98.19 274 PHE B C 1
ATOM 4394 O O . PHE B 1 274 ? -12.609 -11.5 -2.682 1 98.19 274 PHE B O 1
ATOM 4401 N N . ILE B 1 275 ? -10.531 -11.727 -1.883 1 98.56 275 ILE B N 1
ATOM 4402 C CA . ILE B 1 275 ? -10.766 -13.102 -1.433 1 98.56 275 ILE B CA 1
ATOM 4403 C C . ILE B 1 275 ? -11.789 -13.102 -0.301 1 98.56 275 ILE B C 1
ATOM 4405 O O . ILE B 1 275 ? -12.719 -13.914 -0.297 1 98.56 275 ILE B O 1
ATOM 4409 N N . GLN B 1 276 ? -11.641 -12.156 0.611 1 98.25 276 GLN B N 1
ATOM 4410 C CA . GLN B 1 276 ? -12.57 -12.039 1.729 1 98.25 276 GLN B CA 1
ATOM 4411 C C . GLN B 1 276 ? -13.992 -11.781 1.237 1 98.25 276 GLN B C 1
ATOM 4413 O O . GLN B 1 276 ? -14.953 -12.336 1.771 1 98.25 276 GLN B O 1
ATOM 4418 N N . ASP B 1 277 ? -14.133 -10.945 0.272 1 97.25 277 ASP B N 1
ATOM 4419 C CA . ASP B 1 277 ? -15.445 -10.609 -0.271 1 97.25 277 ASP B CA 1
ATOM 4420 C C . ASP B 1 277 ? -16.125 -11.836 -0.859 1 97.25 277 ASP B C 1
ATOM 4422 O O . ASP B 1 277 ? -17.359 -11.977 -0.769 1 97.25 277 ASP B O 1
ATOM 4426 N N . ILE B 1 278 ? -15.375 -12.711 -1.458 1 97.69 278 ILE B N 1
ATOM 4427 C CA . ILE B 1 278 ? -15.922 -13.93 -2.039 1 97.69 278 ILE B CA 1
ATOM 4428 C C . ILE B 1 278 ? -16.422 -14.844 -0.928 1 97.69 278 ILE B C 1
ATOM 4430 O O . ILE B 1 278 ? -17.484 -15.461 -1.056 1 97.69 278 ILE B O 1
ATOM 4434 N N . LEU B 1 279 ? -15.672 -14.938 0.171 1 97.69 279 LEU B N 1
ATOM 4435 C CA . LEU B 1 279 ? -16.047 -15.789 1.292 1 97.69 279 LEU B CA 1
ATOM 4436 C C . LEU B 1 279 ? -17.281 -15.258 1.997 1 97.69 279 LEU B C 1
ATOM 4438 O O . LEU B 1 279 ? -18.047 -16.016 2.596 1 97.69 279 LEU B O 1
ATOM 4442 N N . GLU B 1 280 ? -17.516 -13.961 1.906 1 94.69 280 GLU B N 1
ATOM 4443 C CA . GLU B 1 280 ? -18.656 -13.336 2.572 1 94.69 280 GLU B CA 1
ATOM 4444 C C . GLU B 1 280 ? -19.875 -13.289 1.656 1 94.69 280 GLU B C 1
ATOM 4446 O O . GLU B 1 280 ? -20.969 -12.945 2.092 1 94.69 280 GLU B O 1
ATOM 4451 N N . SER B 1 281 ? -19.734 -13.516 0.406 1 86.75 281 SER B N 1
ATOM 4452 C CA . SER B 1 281 ? -20.828 -13.461 -0.558 1 86.75 281 SER B CA 1
ATOM 4453 C C . SER B 1 281 ? -21.688 -14.719 -0.49 1 86.75 281 SER B C 1
ATOM 4455 O O . SER B 1 281 ? -21.219 -15.781 -0.095 1 86.75 281 SER B O 1
#

pLDDT: mean 94.8, std 5.81, range [48.78, 98.88]

Sequence (562 aa):
MKMLKDPEHQVAGHMAKDGRLGPLVDGEGRFFKPFQSNGRGENEAKFYESFSSNKNVPDHIRGYFPVYHGTQVVEASNGSGKLPHIVLDDVVYGYPNPSGMDVKIGSRTWYPGVSQQYFNQCLKNDRETTSVSLGFRHAGFKIFDHQESRFWIVEYKVVHGYKVDDARLVLRKFVSSNSLADSIPDCAFASEVYGSSSGILAQLLELKAWFETQTLYHFSSCSVYMFYENESILMKGGEGARAQVKLVDFTHVLDGNGVVDHNFLGGLSSFIKFIQDILESMKMLKDPEHQVAGHMAKDGRLGPLVDGEGRFFKPFQSNGRGENEAKFYESFSSNKNVPDHIRGYFPVYHGTQVVEASNGSGKLPHIVLDDVVYGYPNPSGMDVKIGSRTWYPGVSQQYFNQCLKNDRETTSVSLGFRHAGFKIFDHQESRFWIVEYKVVHGYKVDDARLVLRKFVSSNSLADSIPDCAFASEVYGSSSGILAQLLELKAWFETQTLYHFSSCSVYMFYENESILMKGGEGARAQVKLVDFTHVLDGNGVVDHNFLGGLSSFIKFIQDILES

Nearest PDB structures (foldseek):
  4frf-assembly1_A  TM=9.632E-01  e=1.144E-29  Arabidopsis thaliana
  4frf-assembly1_B  TM=9.625E-01  e=1.194E-28  Arabidopsis thaliana
  4o4b-assembly1_B  TM=8.461E-01  e=4.193E-17  Entamoeba histolytica HM-1:IMSS-A
  8omi-assembly1_A  TM=8.158E-01  e=1.672E-16  Entamoeba histolytica
  4o4d-assembly1_A  TM=8.053E-01  e=1.396E-16  Entamoeba histolytica HM-1:IMSS-A

Radius of gyration: 26.29 Å; Cα contacts (8 Å, |Δi|>4): 1188; chains: 2; bounding box: 48×80×65 Å

Secondary structure (DSSP, 8-state):
----B--TT--SSS---TT----EE-SSSEEEEEPPTTTHHHHHHHHHHHHHH-TTS-HHHHTTSPPEEEEEEEE-TTSS-EEEEEEEE-TTTT-SS-EEEEEEE-S----TT--HHHHHHHHHHHHHSSHHHHSEEEEEEEEEETTTTEEEE--HHHHHT--HHHHHHHHHHHT-TTTTSSSPP--TTHIIIIISTTSHHHHHHHHHHHHTT--SEEETT-EEEEEE-HHHHHSTTS-TT--EEEEE--TTEEE-TTS--HHHHHHHHHHHHHHHHHHH-/----B--TT--SSS-S-TT----EE-SSSEEEEEPPTTTHHHHHHHHHHHHHH-TTS-HHHHTTSPPEEEEEEEE-TTSS-EEEEEEEE-TTTT-SS-EEEEEEE-S----TT--HHHHHHHHHHHHHSSHHHHSEEEEEEEEEETTTTEEEE--HHHHHT--HHHHHHHHHHHT-TTTTSSSPP--TTHIIIIISTTSHHHHHHHHHHHHTT--SEEETT-EEEEEE-HHHHHSTTS-TT--EEEEE--TTEEE-TTS--HHHHHHHHHHHHHHHHHHH-

Organism: Brassica napus (NCBI:txid3708)

Foldseek 3Di:
DQDWDFDPFDWFDFGLPPLTWAKTDSLPFKIWGFQDPDCLNVQVLVCLVCVVPPPPDDPVRCQQAWHWPHKDFDQTSNRPGTGITTMTTPPCRPFPAKKKWKKWAFLFQDDPPDDPVVRVVRVVLSVQACCNVQRMFTQGIWAQQPVVRGIDTDDRVVRSNDDPVSVLQQLLLNQANPSPDPDRGPSPRLCQADNDCPHPLVSLVVVLVCLVQDQFKAQRRKIKMKIWHVVQCVDPPGPTGPIGIHIDRRSPMDGSNRPRNPRRSSRSVSVSVSSVVSVVD/DQDWDFDPFDWFDFGLPPLTWAKTDSLPFKIWGFQDPDCLNVQVLVCLVCVVPPPPDDPVRCQQAWHWPHKDFDQTSNRPGTGITTMTTPPCRPFPQKKKWKKWAFLFQDDPPDDPVVRVVRVVLSVQACCNVQRMFTQGIWAQQPVVRGIDTDDRVVRSNDDPVSVLQQLLLNQANPSPDPDRGPSPRLCQADNDCPHPLVSLVVVLVCLVADQFKAQRRKIKMKIWHVVQCVDPPGPTGPIGIHIDRRSPMDGSNRPRNPRRSSRSVSVSVSSVVSVVD

InterPro domains:
  IPR005522 Inositol polyphosphate kinase [PF03770] (85-276)
  IPR005522 Inositol polyphosphate kinase [PTHR12400] (2-280)
  IPR038286 Inositol polyphosphate kinase superfamily [G3DSA:3.30.470.160] (42-281)

Solvent-accessible surface area (backbone atoms only — not comparable to full-atom values): 29459 Å² total; per-residue (Å²): 127,88,70,66,38,74,55,88,78,69,46,58,76,67,54,60,49,94,69,29,65,20,40,31,25,59,86,78,44,38,23,33,40,54,54,46,71,94,58,25,27,59,42,26,50,50,46,49,56,50,57,76,67,39,82,87,57,55,73,86,58,53,71,32,38,67,52,72,74,52,71,46,75,40,76,38,72,44,67,84,40,72,39,57,20,42,31,26,44,31,85,60,58,92,48,92,62,52,24,35,38,34,31,35,32,14,38,55,57,58,62,93,88,58,54,70,68,56,39,52,53,30,52,51,52,24,70,62,28,30,12,57,78,46,10,28,32,58,52,24,35,30,40,57,36,78,91,75,71,45,72,48,70,64,55,56,73,60,44,48,60,34,46,72,68,50,54,54,48,51,62,37,26,73,27,22,83,45,52,86,48,92,55,81,54,69,36,72,38,33,58,57,33,39,61,30,89,68,6,39,50,46,53,50,52,55,51,48,59,46,43,66,66,43,26,66,51,25,57,36,57,18,26,46,35,36,36,28,29,63,65,32,53,72,36,83,90,47,82,38,27,69,32,43,59,31,51,46,60,50,49,49,54,41,78,19,82,76,32,39,32,23,52,39,42,8,7,47,48,27,52,50,45,56,54,50,51,58,72,71,99,126,89,70,66,39,74,55,87,78,69,44,60,77,66,55,60,50,95,69,30,66,21,41,31,25,58,86,77,43,38,24,34,40,53,54,46,70,94,58,26,25,58,42,26,51,50,44,48,56,50,58,76,68,39,82,86,58,54,71,84,56,53,71,32,40,66,52,72,73,52,72,48,74,39,77,37,71,45,66,84,42,73,38,57,20,41,30,27,43,30,87,62,57,91,49,92,64,53,24,34,37,35,32,36,33,14,38,53,56,57,61,93,87,56,54,70,68,58,38,52,52,30,52,51,51,22,71,63,28,29,13,56,78,47,10,28,34,60,53,22,34,29,41,56,36,77,90,74,71,43,72,48,71,63,55,55,74,59,44,47,59,36,46,71,68,49,54,55,49,50,63,36,26,72,26,22,84,46,54,83,48,91,58,79,55,70,35,71,40,33,57,56,35,39,60,31,88,67,5,41,50,47,52,50,51,54,50,47,58,47,43,67,64,43,24,68,50,24,58,35,58,19,26,46,34,37,35,29,29,62,67,31,52,72,38,82,89,48,83,38,29,68,33,43,60,32,51,47,60,50,48,51,52,40,78,18,84,76,32,40,30,22,52,39,41,9,7,48,49,27,52,49,45,56,56,50,51,57,72,71,98